Protein AF-A7S3K7-F1 (afdb_monomer_lite)

Structure (mmCIF, N/CA/C/O backbone):
data_AF-A7S3K7-F1
#
_entry.id   AF-A7S3K7-F1
#
loop_
_atom_site.group_PDB
_atom_site.id
_atom_site.type_symbol
_atom_site.label_atom_id
_atom_site.label_alt_id
_atom_site.label_comp_id
_atom_site.label_asym_id
_atom_site.label_entity_id
_atom_site.label_seq_id
_atom_site.pdbx_PDB_ins_code
_atom_site.Cartn_x
_atom_site.Cartn_y
_atom_site.Cartn_z
_atom_site.occupancy
_atom_site.B_iso_or_equiv
_atom_site.auth_seq_id
_atom_site.auth_comp_id
_atom_site.auth_asym_id
_atom_site.auth_atom_id
_atom_site.pdbx_PDB_model_num
ATOM 1 N N . PRO A 1 1 ? 24.318 9.681 7.346 1.00 41.12 1 PRO A N 1
ATOM 2 C CA . PRO A 1 1 ? 23.116 9.469 8.193 1.00 41.12 1 PRO A CA 1
ATOM 3 C C . PRO A 1 1 ? 22.675 10.791 8.846 1.00 41.12 1 PRO A C 1
ATOM 5 O O . PRO A 1 1 ? 23.277 11.245 9.809 1.00 41.12 1 PRO A O 1
ATOM 8 N N . LYS A 1 2 ? 21.679 11.461 8.255 1.00 38.16 2 LYS A N 1
ATOM 9 C CA . LYS A 1 2 ? 21.125 12.718 8.779 1.00 38.16 2 LYS A CA 1
ATOM 10 C C . LYS A 1 2 ? 20.265 12.400 10.011 1.00 38.16 2 LYS A C 1
ATOM 12 O O . LYS A 1 2 ? 19.121 11.985 9.840 1.00 38.16 2 LYS A O 1
ATOM 17 N N . CYS A 1 3 ? 20.795 12.552 11.226 1.00 50.06 3 CYS A N 1
ATOM 18 C CA . CYS A 1 3 ? 19.969 12.531 12.438 1.00 50.06 3 CYS A CA 1
ATOM 19 C C . CYS A 1 3 ? 19.011 13.732 12.390 1.00 50.06 3 CYS A C 1
ATOM 21 O O . CYS A 1 3 ? 19.450 14.874 12.372 1.00 50.06 3 CYS A O 1
ATOM 23 N N . ARG A 1 4 ? 17.701 13.474 12.297 1.00 55.72 4 ARG A N 1
ATOM 24 C CA . ARG A 1 4 ? 16.631 14.495 12.250 1.00 55.72 4 ARG A CA 1
ATOM 25 C C . ARG A 1 4 ? 15.960 14.670 13.616 1.00 55.72 4 ARG A C 1
ATOM 27 O O . ARG A 1 4 ? 14.748 14.852 13.681 1.00 55.72 4 ARG A O 1
ATOM 34 N N . TYR A 1 5 ? 16.728 14.531 14.689 1.00 65.19 5 TYR A N 1
ATOM 35 C CA . TYR A 1 5 ? 16.227 14.655 16.051 1.00 65.19 5 TYR A CA 1
ATOM 36 C C . TYR A 1 5 ? 17.143 15.609 16.812 1.00 65.19 5 TYR A C 1
ATOM 38 O O . TYR A 1 5 ? 18.293 15.277 17.090 1.00 65.19 5 TYR A O 1
ATOM 46 N N . GLU A 1 6 ? 16.652 16.819 17.059 1.00 57.91 6 GLU A N 1
ATOM 47 C CA . GLU A 1 6 ? 17.324 17.809 17.896 1.00 57.91 6 GLU A CA 1
ATOM 48 C C . GLU A 1 6 ? 16.983 17.478 19.351 1.00 57.91 6 GLU A C 1
ATOM 50 O O . GLU A 1 6 ? 15.841 17.640 19.785 1.00 57.91 6 GLU A O 1
ATOM 55 N N . PHE A 1 7 ? 17.951 16.933 20.086 1.00 63.94 7 PHE A N 1
ATOM 56 C CA . PHE A 1 7 ? 17.805 16.696 21.520 1.00 63.94 7 PHE A CA 1
ATOM 57 C C . PHE A 1 7 ? 17.858 18.040 22.253 1.00 63.94 7 PHE A C 1
ATOM 59 O O . PHE A 1 7 ? 18.705 18.880 21.944 1.00 63.94 7 PHE A O 1
ATOM 66 N N . LYS A 1 8 ? 16.960 18.266 23.218 1.00 72.25 8 LYS A N 1
ATOM 67 C CA . LYS A 1 8 ? 17.042 19.456 24.074 1.00 72.25 8 LYS A CA 1
ATOM 68 C C . LYS A 1 8 ? 18.232 19.298 25.021 1.00 72.25 8 LYS A C 1
ATOM 70 O O . LYS A 1 8 ? 18.606 18.182 25.364 1.00 72.25 8 LYS A O 1
ATOM 75 N N . GLN A 1 9 ? 18.794 20.401 25.510 1.00 63.59 9 GLN A N 1
ATOM 76 C CA . GLN A 1 9 ? 19.916 20.375 26.463 1.00 63.59 9 GLN A CA 1
ATOM 77 C C . GLN A 1 9 ? 19.560 19.738 27.824 1.00 63.59 9 GLN A C 1
ATOM 79 O O . GLN A 1 9 ? 20.431 19.421 28.617 1.00 63.59 9 GLN A O 1
ATOM 84 N N . SER A 1 10 ? 18.277 19.503 28.094 1.00 63.81 10 SER A N 1
ATOM 85 C CA . SER A 1 10 ? 17.799 18.696 29.222 1.00 63.81 10 SER A CA 1
ATOM 86 C C . SER A 1 10 ? 17.783 17.183 28.943 1.00 63.81 10 SER A C 1
ATOM 88 O O . SER A 1 10 ? 17.708 16.400 29.881 1.00 63.81 10 SER A O 1
ATOM 90 N N . ASP A 1 11 ? 17.836 16.771 27.671 1.00 62.12 11 ASP A N 1
ATOM 91 C CA . ASP A 1 11 ? 17.872 15.368 27.232 1.00 62.12 11 ASP A CA 1
ATOM 92 C C . ASP A 1 11 ? 19.308 14.869 26.993 1.00 62.12 11 ASP A C 1
ATOM 94 O O . ASP A 1 11 ? 19.507 13.681 26.731 1.00 62.12 11 ASP A O 1
ATOM 98 N N . CYS A 1 12 ? 20.319 15.750 27.053 1.00 61.31 12 CYS A N 1
ATOM 99 C CA . CYS A 1 12 ? 21.708 15.310 27.009 1.00 61.31 12 CYS A CA 1
ATOM 100 C C . CYS A 1 12 ? 22.080 14.705 28.372 1.00 61.31 12 CYS A C 1
ATOM 102 O O . CYS A 1 12 ? 22.024 15.402 29.390 1.00 61.31 12 CYS A O 1
ATOM 104 N N . PRO A 1 13 ? 22.435 13.412 28.429 1.00 63.66 13 PRO A N 1
ATOM 105 C CA . PRO A 1 13 ? 22.803 12.795 29.690 1.00 63.66 13 PRO A CA 1
ATOM 106 C C . PRO A 1 13 ? 24.066 13.478 30.231 1.00 63.66 13 PRO A C 1
ATOM 108 O O . PRO A 1 13 ? 25.066 13.601 29.528 1.00 63.66 13 PRO A O 1
ATOM 111 N N . THR A 1 14 ? 24.023 13.923 31.488 1.00 69.75 14 THR A N 1
ATOM 112 C CA . THR A 1 14 ? 25.160 14.540 32.198 1.00 69.75 14 THR A CA 1
ATOM 113 C C . THR A 1 14 ? 26.334 13.580 32.390 1.00 69.75 14 THR A C 1
ATOM 115 O O . THR A 1 14 ? 27.451 14.017 32.650 1.00 69.75 14 THR A O 1
ATOM 118 N N . ARG A 1 15 ? 26.084 12.274 32.250 1.00 75.56 15 ARG A N 1
ATOM 119 C CA . ARG A 1 15 ? 27.075 11.201 32.303 1.00 75.56 15 ARG A CA 1
ATOM 120 C C . ARG A 1 15 ? 26.971 10.336 31.058 1.00 75.56 15 ARG A C 1
ATOM 122 O O . ARG A 1 15 ? 25.896 9.847 30.717 1.00 75.56 15 ARG A O 1
ATOM 129 N N . TYR A 1 16 ? 28.099 10.156 30.386 1.00 79.31 16 TYR A N 1
ATOM 130 C CA . TYR A 1 16 ? 28.193 9.397 29.152 1.00 79.31 16 TYR A CA 1
ATOM 131 C C . TYR A 1 16 ? 28.707 7.988 29.445 1.00 79.31 16 TYR A C 1
ATOM 133 O O . TYR A 1 16 ? 29.850 7.822 29.857 1.00 79.31 16 TYR A O 1
ATOM 141 N N . HIS A 1 17 ? 27.866 6.967 29.282 1.00 84.19 17 HIS A N 1
ATOM 142 C CA . HIS A 1 17 ? 28.211 5.574 29.592 1.00 84.19 17 HIS A CA 1
ATOM 143 C C . HIS A 1 17 ? 28.291 4.727 28.321 1.00 84.19 17 HIS A C 1
ATOM 145 O O . HIS A 1 17 ? 27.634 5.020 27.321 1.00 84.19 17 HIS A O 1
ATOM 151 N N . CYS A 1 18 ? 29.074 3.649 28.363 1.00 84.00 18 CYS A N 1
ATOM 152 C CA . CYS A 1 18 ? 29.125 2.660 27.290 1.00 84.00 18 CYS A CA 1
ATOM 153 C C . CYS A 1 18 ? 27.754 1.987 27.074 1.00 84.00 18 CYS A C 1
ATOM 155 O O . CYS A 1 18 ? 26.885 2.023 27.948 1.00 84.00 18 CYS A O 1
ATOM 157 N N . PHE A 1 19 ? 27.545 1.300 25.943 1.00 82.62 19 PHE A N 1
ATOM 158 C CA . PHE A 1 19 ? 26.227 0.716 25.635 1.00 82.62 19 PHE A CA 1
ATOM 159 C C . PHE A 1 19 ? 25.676 -0.231 26.710 1.00 82.62 19 PHE A C 1
ATOM 161 O O . PHE A 1 19 ? 24.456 -0.335 26.834 1.00 82.62 19 PHE A O 1
ATOM 168 N N . CYS A 1 20 ? 26.530 -0.931 27.467 1.00 78.88 20 CYS A N 1
ATOM 169 C CA . CYS A 1 20 ? 26.116 -1.811 28.563 1.00 78.88 20 CYS A CA 1
ATOM 170 C C . CYS A 1 20 ? 26.028 -1.126 29.936 1.00 78.88 20 CYS A C 1
ATOM 172 O O . CYS A 1 20 ? 25.628 -1.788 30.888 1.00 78.88 20 CYS A O 1
ATOM 174 N N . GLY A 1 21 ? 26.368 0.163 30.042 1.00 81.81 21 GLY A N 1
ATOM 175 C CA . GLY A 1 21 ? 26.300 0.946 31.281 1.00 81.81 21 GLY A CA 1
ATOM 176 C C . GLY A 1 21 ? 27.375 0.611 32.321 1.00 81.81 21 GLY A C 1
ATOM 177 O O . GLY A 1 21 ? 27.260 1.048 33.458 1.00 81.81 21 GLY A O 1
ATOM 178 N N . LYS A 1 22 ? 28.390 -0.191 31.961 1.00 82.38 22 LYS A N 1
ATOM 179 C CA . LYS A 1 22 ? 29.446 -0.641 32.888 1.00 82.38 22 LYS A CA 1
ATOM 180 C C . LYS A 1 22 ? 30.578 0.374 33.061 1.00 82.38 22 LYS A C 1
ATOM 182 O O . LYS A 1 22 ? 31.208 0.387 34.108 1.00 82.38 22 LYS A O 1
ATOM 187 N N . GLU A 1 23 ? 30.846 1.184 32.042 1.00 83.50 23 GLU A N 1
ATOM 188 C CA . GLU A 1 23 ? 31.977 2.113 32.017 1.00 83.50 23 GLU A CA 1
ATOM 189 C C . GLU A 1 23 ? 31.507 3.513 31.625 1.00 83.50 23 GLU A C 1
ATOM 191 O O . GLU A 1 23 ? 30.772 3.680 30.646 1.00 83.50 23 GLU A O 1
ATOM 196 N N . GLU A 1 24 ? 31.920 4.509 32.405 1.00 83.00 24 GLU A N 1
ATOM 197 C CA . GLU A 1 24 ? 31.697 5.928 32.137 1.00 83.00 24 GLU A CA 1
ATOM 198 C C . GLU A 1 24 ? 32.849 6.457 31.274 1.00 83.00 24 GLU A C 1
ATOM 200 O O . GLU A 1 24 ? 34.009 6.240 31.600 1.00 83.00 24 GLU A O 1
ATOM 205 N N . ASN A 1 25 ? 32.530 7.135 30.168 1.00 79.50 25 ASN A N 1
ATOM 206 C CA . ASN A 1 25 ? 33.479 7.628 29.165 1.00 79.50 25 ASN A CA 1
ATOM 207 C C . ASN A 1 25 ? 34.450 6.546 28.641 1.00 79.50 25 ASN A C 1
ATOM 209 O O . ASN A 1 25 ? 35.655 6.658 28.862 1.00 79.50 25 ASN A O 1
ATOM 213 N N . PRO A 1 26 ? 33.951 5.513 27.923 1.00 79.88 26 PRO A N 1
ATOM 214 C CA . PRO A 1 26 ? 34.806 4.455 27.386 1.00 79.88 26 PRO A CA 1
ATOM 215 C C . PRO A 1 26 ? 35.897 5.026 26.471 1.00 79.88 26 PRO A C 1
ATOM 217 O O . PRO A 1 26 ? 35.617 5.871 25.612 1.00 79.88 26 PRO A O 1
ATOM 220 N N . ALA A 1 27 ? 37.129 4.543 26.647 1.00 77.69 27 ALA A N 1
ATOM 221 C CA . ALA A 1 27 ? 38.272 4.951 25.839 1.00 77.69 27 ALA A CA 1
ATOM 222 C C . ALA A 1 27 ? 38.079 4.564 24.363 1.00 77.69 27 ALA A C 1
ATOM 224 O O . ALA A 1 27 ? 37.463 3.548 24.035 1.00 77.69 27 ALA A O 1
ATOM 225 N N . PHE A 1 28 ? 38.605 5.388 23.458 1.00 75.94 28 PHE A N 1
ATOM 226 C CA . PHE A 1 28 ? 38.578 5.086 22.031 1.00 75.94 28 PHE A CA 1
ATOM 227 C C . PHE A 1 28 ? 39.638 4.031 21.699 1.00 75.94 28 PHE A C 1
ATOM 229 O O . PHE A 1 28 ? 40.827 4.292 21.866 1.00 75.94 28 PHE A O 1
ATOM 236 N N . ASP A 1 29 ? 39.207 2.881 21.180 1.00 76.94 29 ASP A N 1
ATOM 237 C CA . ASP A 1 29 ? 40.092 1.853 20.631 1.00 76.94 29 ASP A CA 1
ATOM 238 C C . ASP A 1 29 ? 39.660 1.509 19.185 1.00 76.94 29 ASP A C 1
ATOM 240 O O . ASP A 1 29 ? 38.464 1.316 18.942 1.00 76.94 29 ASP A O 1
ATOM 244 N N . PRO A 1 30 ? 40.584 1.452 18.203 1.00 82.38 30 PRO A N 1
ATOM 245 C CA . PRO A 1 30 ? 40.256 1.166 16.802 1.00 82.38 30 PRO A CA 1
ATOM 246 C C . PRO A 1 30 ? 39.633 -0.213 16.547 1.00 82.38 30 PRO A C 1
ATOM 248 O O . PRO A 1 30 ? 38.994 -0.404 15.511 1.00 82.38 30 PRO A O 1
ATOM 251 N N . TRP A 1 31 ? 39.836 -1.177 17.449 1.00 78.88 31 TRP A N 1
ATOM 252 C CA . TRP A 1 31 ? 39.419 -2.571 17.265 1.00 78.88 31 TRP A CA 1
ATOM 253 C C . TRP A 1 31 ? 38.111 -2.919 17.979 1.00 78.88 31 TRP A C 1
ATOM 255 O O . TRP A 1 31 ? 37.575 -4.012 17.781 1.00 78.88 31 TRP A O 1
ATOM 265 N N . ILE A 1 32 ? 37.570 -2.000 18.783 1.00 80.56 32 ILE A N 1
ATOM 266 C CA . ILE A 1 32 ? 36.286 -2.169 19.470 1.00 80.56 32 ILE A CA 1
ATOM 267 C C . ILE A 1 32 ? 35.202 -1.317 18.812 1.00 80.56 32 ILE A C 1
ATOM 269 O O . ILE A 1 32 ? 35.467 -0.349 18.099 1.00 80.56 32 ILE A O 1
ATOM 273 N N . VAL A 1 33 ? 33.937 -1.662 19.058 1.00 79.00 33 VAL A N 1
ATOM 274 C CA . VAL A 1 33 ? 32.830 -0.844 18.555 1.00 79.00 33 VAL A CA 1
ATOM 275 C C . VAL A 1 33 ? 32.913 0.541 19.212 1.00 79.00 33 VAL A C 1
ATOM 277 O O . VAL A 1 33 ? 33.014 0.605 20.441 1.00 79.00 33 VAL A O 1
ATOM 280 N N . PRO A 1 34 ? 32.838 1.648 18.450 1.00 79.44 34 PRO A N 1
ATOM 281 C CA . PRO A 1 34 ? 32.858 2.985 19.028 1.00 79.44 34 PRO A CA 1
ATOM 282 C C . PRO A 1 34 ? 31.817 3.106 20.137 1.00 79.44 34 PRO A C 1
ATOM 284 O O . PRO A 1 34 ? 30.684 2.661 19.952 1.00 79.44 34 PRO A O 1
ATOM 287 N N . HIS A 1 35 ? 32.201 3.697 21.272 1.00 79.75 35 HIS A N 1
ATOM 288 C CA . HIS A 1 35 ? 31.342 3.862 22.454 1.00 79.75 35 HIS A CA 1
ATOM 289 C C . HIS A 1 35 ? 31.004 2.571 23.228 1.00 79.75 35 HIS A C 1
ATOM 291 O O . HIS A 1 35 ? 30.119 2.559 24.090 1.00 79.75 35 HIS A O 1
ATOM 297 N N . SER A 1 36 ? 31.714 1.481 22.947 1.00 82.31 36 SER A N 1
ATOM 298 C CA . SER A 1 36 ? 31.688 0.254 23.741 1.00 82.31 36 SER A CA 1
ATOM 299 C C . SER A 1 36 ? 32.891 0.192 24.687 1.00 82.31 36 SER A C 1
ATOM 301 O O . SER A 1 36 ? 33.913 0.806 24.421 1.00 82.31 36 SER A O 1
ATOM 303 N N . CYS A 1 37 ? 32.775 -0.550 25.789 1.00 82.31 37 CYS A N 1
ATOM 304 C CA . CYS A 1 37 ? 33.853 -0.721 26.775 1.00 82.31 37 CYS A CA 1
ATOM 305 C C . CYS A 1 37 ? 34.724 -1.966 26.519 1.00 82.31 37 CYS A C 1
ATOM 307 O O . CYS A 1 37 ? 35.447 -2.404 27.405 1.00 82.31 37 CYS A O 1
ATOM 309 N N . GLY A 1 38 ? 34.563 -2.646 25.375 1.00 81.00 38 GLY A N 1
ATOM 310 C CA . GLY A 1 38 ? 35.299 -3.879 25.042 1.00 81.00 38 GLY A CA 1
ATOM 311 C C . GLY A 1 38 ? 35.023 -5.106 25.932 1.00 81.00 38 GLY A C 1
ATOM 312 O O . GLY A 1 38 ? 35.424 -6.207 25.580 1.00 81.00 38 GLY A O 1
ATOM 313 N N . GLN A 1 39 ? 34.310 -4.955 27.052 1.00 84.25 39 GLN A N 1
ATOM 314 C CA . GLN A 1 39 ? 33.939 -6.039 27.967 1.00 84.25 39 GLN A CA 1
ATOM 315 C C . GLN A 1 39 ? 32.682 -6.790 27.507 1.00 84.25 39 GLN A C 1
ATOM 317 O O . GLN A 1 39 ? 31.894 -6.293 26.695 1.00 84.25 39 GLN A O 1
ATOM 322 N N . THR A 1 40 ? 32.448 -7.979 28.070 1.00 85.75 40 THR A N 1
ATOM 323 C CA . THR A 1 40 ? 31.182 -8.705 27.894 1.00 85.75 40 THR A CA 1
ATOM 324 C C . THR A 1 40 ? 30.004 -7.872 28.404 1.00 85.75 40 THR A C 1
ATOM 326 O O . THR A 1 40 ? 30.087 -7.154 29.402 1.00 85.75 40 THR A O 1
ATOM 329 N N . CYS A 1 41 ? 28.881 -7.937 27.700 1.00 83.81 41 CYS A N 1
ATOM 330 C CA . CYS A 1 41 ? 27.713 -7.103 27.935 1.00 83.81 41 CYS A CA 1
ATOM 331 C C . CYS A 1 41 ? 27.053 -7.402 29.295 1.00 83.81 41 CYS A C 1
ATOM 333 O O . CYS A 1 41 ? 26.665 -6.467 29.991 1.00 83.81 41 CYS A O 1
ATOM 335 N N . SER A 1 42 ? 26.924 -8.681 29.678 1.00 82.50 42 SER A N 1
ATOM 336 C CA . SER A 1 42 ? 26.273 -9.197 30.907 1.00 82.50 42 SER A CA 1
ATOM 337 C C . SER A 1 42 ? 24.876 -8.645 31.220 1.00 82.50 42 SER A C 1
ATOM 339 O O . SER A 1 42 ? 24.341 -8.870 32.302 1.00 82.50 42 SER A O 1
ATOM 341 N N . ARG A 1 43 ? 24.244 -7.919 30.291 1.00 81.62 43 ARG A N 1
ATOM 342 C CA . ARG A 1 43 ? 22.870 -7.446 30.472 1.00 81.62 43 ARG A CA 1
ATOM 343 C C . ARG A 1 43 ? 21.913 -8.644 30.480 1.00 81.62 43 ARG A C 1
ATOM 345 O O . ARG A 1 43 ? 22.109 -9.561 29.671 1.00 81.62 43 ARG A O 1
ATOM 352 N N . PRO A 1 44 ? 20.879 -8.642 31.342 1.00 80.38 44 PRO A N 1
ATOM 353 C CA . PRO A 1 44 ? 19.866 -9.689 31.341 1.00 80.38 44 PRO A CA 1
ATOM 354 C C . PRO A 1 44 ? 19.142 -9.693 29.993 1.00 80.38 44 PRO A C 1
ATOM 356 O O . PRO A 1 44 ? 18.689 -8.652 29.503 1.00 80.38 44 PRO A O 1
ATOM 359 N N . LEU A 1 45 ? 19.069 -10.866 29.363 1.00 81.94 45 LEU A N 1
ATOM 360 C CA . LEU A 1 45 ? 18.397 -11.022 28.078 1.00 81.94 45 LEU A CA 1
ATOM 361 C C . LEU A 1 45 ? 16.883 -10.857 28.258 1.00 81.94 45 LEU A C 1
ATOM 363 O O . LEU A 1 45 ? 16.308 -11.349 29.224 1.00 81.94 45 LEU A O 1
ATOM 367 N N . LYS A 1 46 ? 16.236 -10.177 27.306 1.00 71.56 46 LYS A N 1
ATOM 368 C CA . LYS A 1 46 ? 14.773 -10.045 27.240 1.00 71.56 46 LYS A CA 1
ATOM 369 C C . LYS A 1 46 ? 14.240 -11.008 26.171 1.00 71.56 46 LYS A C 1
ATOM 371 O O . LYS A 1 46 ? 14.752 -10.952 25.051 1.00 71.56 46 LYS A O 1
ATOM 376 N N . PRO A 1 47 ? 13.230 -11.858 26.446 1.00 69.88 47 PRO A N 1
ATOM 377 C CA . PRO A 1 47 ? 12.451 -12.025 27.686 1.00 69.88 47 PRO A CA 1
ATOM 378 C C . PRO A 1 47 ? 13.269 -12.584 28.861 1.00 69.88 47 PRO A C 1
ATOM 380 O O . PRO A 1 47 ? 14.222 -13.328 28.633 1.00 69.88 47 PRO A O 1
ATOM 383 N N . ASP A 1 48 ? 12.877 -12.219 30.091 1.00 73.19 48 ASP A N 1
ATOM 384 C CA . ASP A 1 48 ? 13.558 -12.613 31.331 1.00 73.19 48 ASP A CA 1
ATOM 385 C C . ASP A 1 48 ? 13.676 -14.138 31.413 1.00 73.19 48 ASP A C 1
ATOM 387 O O . ASP A 1 48 ? 12.699 -14.869 31.579 1.00 73.19 48 ASP A O 1
ATOM 391 N N . CYS A 1 49 ? 14.887 -14.623 31.168 1.00 73.38 49 CYS A N 1
ATOM 392 C CA . CYS A 1 49 ? 15.180 -16.045 31.065 1.00 73.38 49 CYS A CA 1
ATOM 393 C C . CYS A 1 49 ? 16.262 -16.499 32.047 1.00 73.38 49 CYS A C 1
ATOM 395 O O . CYS A 1 49 ? 16.740 -17.626 31.931 1.00 73.38 49 CYS A O 1
ATOM 397 N N . GLY A 1 50 ? 16.665 -15.621 32.975 1.00 75.69 50 GLY A N 1
ATOM 398 C CA . GLY A 1 50 ? 17.757 -15.863 33.920 1.00 75.69 50 GLY A CA 1
ATOM 399 C C . GLY A 1 50 ? 19.142 -15.979 33.271 1.00 75.69 50 GLY A C 1
ATOM 400 O O . GLY A 1 50 ? 20.074 -16.451 33.912 1.00 75.69 50 GLY A O 1
ATOM 401 N N . HIS A 1 51 ? 19.290 -15.590 31.998 1.00 79.38 51 HIS A N 1
ATOM 402 C CA . HIS A 1 51 ? 20.558 -15.644 31.270 1.00 79.38 51 HIS A CA 1
ATOM 403 C C . HIS A 1 51 ? 21.063 -14.252 30.896 1.00 79.38 51 HIS A C 1
ATOM 405 O O . HIS A 1 51 ? 20.294 -13.372 30.502 1.00 79.38 51 HIS A O 1
ATOM 411 N N . GLU A 1 52 ? 22.380 -14.096 30.956 1.00 84.94 52 GLU A N 1
ATOM 412 C CA . GLU A 1 52 ? 23.086 -12.870 30.603 1.00 84.94 52 GLU A CA 1
ATOM 413 C C . GLU A 1 52 ? 23.638 -12.896 29.169 1.00 84.94 52 GLU A C 1
ATOM 415 O O . GLU A 1 52 ? 23.879 -13.954 28.576 1.00 84.94 52 GLU A O 1
ATOM 420 N N . CYS A 1 53 ? 23.822 -11.709 28.592 1.00 83.06 53 CYS A N 1
ATOM 421 C CA . CYS A 1 53 ? 24.411 -11.547 27.269 1.00 83.06 53 CYS A CA 1
ATOM 422 C C . CYS A 1 53 ? 25.930 -11.801 27.296 1.00 83.06 53 CYS A C 1
ATOM 424 O O . CYS A 1 53 ? 26.678 -11.038 27.907 1.00 83.06 53 CYS A O 1
ATOM 426 N N . LEU A 1 54 ? 26.377 -12.830 26.569 1.00 85.12 54 LEU A N 1
ATOM 427 C CA . LEU A 1 54 ? 27.794 -13.207 26.432 1.00 85.12 54 LEU A CA 1
ATOM 428 C C . LEU A 1 54 ? 28.538 -12.440 25.325 1.00 85.12 54 LEU A C 1
ATOM 430 O O . LEU A 1 54 ? 29.738 -12.628 25.150 1.00 85.12 54 LEU A O 1
ATOM 434 N N . LEU A 1 55 ? 27.842 -11.601 24.551 1.00 84.56 55 LEU A N 1
ATOM 435 C CA . LEU A 1 55 ? 28.482 -10.782 23.520 1.00 84.56 55 LEU A CA 1
ATOM 436 C C . LEU A 1 55 ? 29.296 -9.653 24.150 1.00 84.56 55 LEU A C 1
ATOM 438 O O . LEU A 1 55 ? 28.958 -9.173 25.232 1.00 84.56 55 LEU A O 1
ATOM 442 N N . LEU A 1 56 ? 30.316 -9.180 23.433 1.00 86.56 56 LEU A N 1
ATOM 443 C CA . LEU A 1 56 ? 30.980 -7.917 23.753 1.00 86.56 56 LEU A CA 1
ATOM 444 C C . LEU A 1 56 ? 29.970 -6.761 23.728 1.00 86.56 56 LEU A C 1
ATOM 446 O O . LEU A 1 56 ? 28.902 -6.858 23.114 1.00 86.56 56 LEU A O 1
ATOM 450 N N . CYS A 1 57 ? 30.286 -5.680 24.436 1.00 84.94 57 CYS A N 1
ATOM 451 C CA . CYS A 1 57 ? 29.456 -4.486 24.516 1.00 84.94 57 CYS A CA 1
ATOM 452 C C . CYS A 1 57 ? 29.068 -4.011 23.103 1.00 84.94 57 CYS A C 1
ATOM 454 O O . CYS A 1 57 ? 29.906 -3.592 22.309 1.00 84.94 57 CYS A O 1
ATOM 456 N N . HIS A 1 58 ? 27.781 -4.140 22.775 1.00 82.56 58 HIS A N 1
ATOM 457 C CA . HIS A 1 58 ? 27.260 -3.945 21.427 1.00 82.56 58 HIS A CA 1
ATOM 458 C C . HIS A 1 58 ? 26.168 -2.864 21.414 1.00 82.56 58 HIS A C 1
ATOM 460 O O . HIS A 1 58 ? 25.449 -2.689 22.410 1.00 82.56 58 HIS A O 1
ATOM 466 N N . PRO A 1 59 ? 26.002 -2.159 20.284 1.00 83.19 59 PRO A N 1
ATOM 467 C CA . PRO A 1 59 ? 24.904 -1.229 20.092 1.00 83.19 59 PRO A CA 1
ATOM 468 C C . PRO A 1 59 ? 23.582 -1.992 19.931 1.00 83.19 59 PRO A C 1
ATOM 470 O O . PRO A 1 59 ? 23.538 -3.100 19.392 1.00 83.19 59 PRO A O 1
ATOM 473 N N . GLY A 1 60 ? 22.487 -1.385 20.385 1.00 81.50 60 GLY A N 1
ATOM 474 C CA . GLY A 1 60 ? 21.138 -1.937 20.232 1.00 81.50 60 GLY A CA 1
ATOM 475 C C . GLY A 1 60 ? 20.738 -3.008 21.264 1.00 81.50 60 GLY A C 1
ATOM 476 O O . GLY A 1 60 ? 21.475 -3.280 22.215 1.00 81.50 60 GLY A O 1
ATOM 477 N N . PRO A 1 61 ? 19.528 -3.584 21.124 1.00 82.25 61 PRO A N 1
ATOM 478 C CA . PRO A 1 61 ? 18.997 -4.584 22.051 1.00 82.25 61 PRO A CA 1
ATOM 479 C C . PRO A 1 61 ? 19.756 -5.913 21.955 1.00 82.25 61 PRO A C 1
ATOM 481 O O . PRO A 1 61 ? 20.231 -6.293 20.886 1.00 82.25 61 PRO A O 1
ATOM 484 N N . CYS A 1 62 ? 19.870 -6.633 23.074 1.00 81.00 62 CYS A N 1
ATOM 485 C CA . CYS A 1 62 ? 20.539 -7.934 23.102 1.00 81.00 62 CYS A CA 1
ATOM 486 C C . CYS A 1 62 ? 19.763 -8.992 22.290 1.00 81.00 62 CYS A C 1
ATOM 488 O O . CYS A 1 62 ? 18.528 -8.995 22.329 1.00 81.00 62 CYS A O 1
ATOM 490 N N . PRO A 1 63 ? 20.456 -9.898 21.574 1.00 81.38 63 PRO A N 1
ATOM 491 C CA . PRO A 1 63 ? 19.813 -10.967 20.812 1.00 81.38 63 PRO A CA 1
ATOM 492 C C . PRO A 1 63 ? 19.113 -11.988 21.728 1.00 81.38 63 PRO A C 1
ATOM 494 O O . PRO A 1 63 ? 19.447 -12.090 22.910 1.00 81.38 63 PRO A O 1
ATOM 497 N N . PRO A 1 64 ? 18.163 -12.786 21.203 1.00 78.69 64 PRO A N 1
ATOM 498 C CA . PRO A 1 64 ? 17.485 -13.813 21.988 1.00 78.69 64 PRO A CA 1
ATOM 499 C C . PRO A 1 64 ? 18.465 -14.878 22.503 1.00 78.69 64 PRO A C 1
ATOM 501 O O . PRO A 1 64 ? 19.469 -15.190 21.863 1.00 78.69 64 PRO A O 1
ATOM 504 N N . CYS A 1 65 ? 18.147 -15.468 23.659 1.00 80.94 65 CYS A N 1
ATOM 505 C CA . CYS A 1 65 ? 19.033 -16.413 24.337 1.00 80.94 65 CYS A CA 1
ATOM 506 C C . CYS A 1 65 ? 19.353 -17.654 23.470 1.00 80.94 65 CYS A C 1
ATOM 508 O O . CYS A 1 65 ? 18.420 -18.353 23.050 1.00 80.94 65 CYS A O 1
ATOM 510 N N . PRO A 1 66 ? 20.647 -17.972 23.242 1.00 76.44 66 PRO A N 1
ATOM 511 C CA . PRO A 1 66 ? 21.063 -19.117 22.429 1.00 76.44 66 PRO A CA 1
ATOM 512 C C . PRO A 1 66 ? 20.964 -20.460 23.168 1.00 76.44 66 PRO A C 1
ATOM 514 O O . PRO A 1 66 ? 20.998 -21.509 22.526 1.00 76.44 66 PRO A O 1
ATOM 517 N N . LYS A 1 67 ? 20.828 -20.453 24.502 1.00 80.00 67 LYS A N 1
ATOM 518 C CA . LYS A 1 67 ? 20.732 -21.680 25.304 1.00 80.00 67 LYS A CA 1
ATOM 519 C C . LYS A 1 67 ? 19.443 -22.437 25.001 1.00 80.00 67 LYS A C 1
ATOM 521 O O . LYS A 1 67 ? 18.398 -21.838 24.740 1.00 80.00 67 LYS A O 1
ATOM 526 N N . THR A 1 68 ? 19.509 -23.760 25.065 1.00 85.94 68 THR A N 1
ATOM 527 C CA . THR A 1 68 ? 18.356 -24.642 24.887 1.00 85.94 68 THR A CA 1
ATOM 528 C C . THR A 1 68 ? 17.769 -25.058 26.235 1.00 85.94 68 THR A C 1
ATOM 530 O O . THR A 1 68 ? 18.480 -25.253 27.215 1.00 85.94 68 THR A O 1
ATOM 533 N N . VAL A 1 69 ? 16.445 -25.166 26.292 1.00 83.19 69 VAL A N 1
ATOM 534 C CA . VAL A 1 69 ? 15.652 -25.556 27.461 1.00 83.19 69 VAL A CA 1
ATOM 535 C C . VAL A 1 69 ? 14.654 -26.640 27.053 1.00 83.19 69 VAL A C 1
ATOM 537 O O . VAL A 1 69 ? 14.189 -26.675 25.912 1.00 83.19 69 VAL A O 1
ATOM 540 N N . ARG A 1 70 ? 14.314 -27.545 27.977 1.00 83.44 70 ARG A N 1
ATOM 541 C CA . ARG A 1 70 ? 13.273 -28.565 27.765 1.00 83.44 70 ARG A CA 1
ATOM 542 C C . ARG A 1 70 ? 11.929 -28.013 28.219 1.00 83.44 70 ARG A C 1
ATOM 544 O O . ARG A 1 70 ? 11.719 -27.826 29.414 1.00 83.44 70 ARG A O 1
ATOM 551 N N . THR A 1 71 ? 11.021 -27.752 27.282 1.00 81.12 71 THR A N 1
ATOM 552 C CA . THR A 1 71 ? 9.714 -27.152 27.585 1.00 81.12 71 THR A CA 1
ATOM 553 C C . THR A 1 71 ? 8.576 -27.992 27.029 1.00 81.12 71 THR A C 1
ATOM 555 O O . THR A 1 71 ? 8.661 -28.586 25.950 1.00 81.12 71 THR A O 1
ATOM 558 N N . ARG A 1 72 ? 7.486 -28.067 27.793 1.00 82.56 72 ARG A N 1
ATOM 559 C CA . ARG A 1 72 ? 6.246 -28.717 27.362 1.00 82.56 72 ARG A CA 1
ATOM 560 C C . ARG A 1 72 ? 5.436 -27.745 26.508 1.00 82.56 72 ARG A C 1
ATOM 562 O O . ARG A 1 72 ? 5.486 -26.540 26.729 1.00 82.56 72 ARG A O 1
ATOM 569 N N . CYS A 1 73 ? 4.688 -28.285 25.554 1.00 82.19 73 CYS A N 1
ATOM 570 C CA . CYS A 1 73 ? 3.722 -27.519 24.774 1.00 82.19 73 CYS A CA 1
ATOM 571 C C . CYS A 1 73 ? 2.622 -26.944 25.684 1.00 82.19 73 CYS A C 1
ATOM 573 O O . CYS A 1 73 ? 2.288 -27.559 26.698 1.00 82.19 73 CYS A O 1
ATOM 575 N N . HIS A 1 74 ? 1.966 -25.855 25.276 1.00 76.12 74 HIS A N 1
ATOM 576 C CA . HIS A 1 74 ? 0.782 -25.316 25.971 1.00 76.12 74 HIS A CA 1
ATOM 577 C C . HIS A 1 74 ? -0.348 -26.321 26.236 1.00 76.12 74 HIS A C 1
ATOM 579 O O . HIS A 1 74 ? -1.097 -26.173 27.205 1.00 76.12 74 HIS A O 1
ATOM 585 N N . CYS A 1 75 ? -0.500 -27.344 25.392 1.00 71.19 75 CYS A N 1
ATOM 586 C CA . CYS A 1 75 ? -1.493 -28.392 25.605 1.00 71.19 75 CYS A CA 1
ATOM 587 C C . CYS A 1 75 ? -1.142 -29.311 26.787 1.00 71.19 75 CYS A C 1
ATOM 589 O O . CYS A 1 75 ? -2.035 -29.948 27.334 1.00 71.19 75 CYS A O 1
ATOM 591 N N . GLY A 1 76 ? 0.135 -29.402 27.178 1.00 74.25 76 GLY A N 1
ATOM 592 C CA . GLY A 1 76 ? 0.638 -30.312 28.212 1.00 74.25 76 GLY A CA 1
ATOM 593 C C . GLY A 1 76 ? 0.632 -31.799 27.832 1.00 74.25 76 GLY A C 1
ATOM 594 O O . GLY A 1 76 ? 1.249 -32.591 28.538 1.00 74.25 76 GLY A O 1
ATOM 595 N N . THR A 1 77 ? -0.014 -32.178 26.723 1.00 71.81 77 THR A N 1
ATOM 596 C CA . THR A 1 77 ? -0.176 -33.577 26.289 1.00 71.81 77 THR A CA 1
ATOM 597 C C . THR A 1 77 ? 1.042 -34.133 25.556 1.00 71.81 77 THR A C 1
ATOM 599 O O . THR A 1 77 ? 1.249 -35.341 25.539 1.00 71.81 77 THR A O 1
ATOM 602 N N . GLN A 1 78 ? 1.863 -33.272 24.951 1.00 72.12 78 GLN A N 1
ATOM 603 C CA . GLN A 1 78 ? 3.103 -33.681 24.289 1.00 72.12 78 GLN A CA 1
ATOM 604 C C . GLN A 1 78 ? 4.265 -33.783 25.286 1.00 72.12 78 GLN A C 1
ATOM 606 O O . GLN A 1 78 ? 4.357 -33.005 26.244 1.00 72.12 78 GLN A O 1
ATOM 611 N N . ALA A 1 79 ? 5.186 -34.715 25.024 1.00 77.88 79 ALA A N 1
ATOM 612 C CA . ALA A 1 79 ? 6.428 -34.835 25.778 1.00 77.88 79 ALA A CA 1
ATOM 613 C C . ALA A 1 79 ? 7.259 -33.531 25.699 1.00 77.88 79 ALA A C 1
ATOM 615 O O . ALA A 1 79 ? 7.153 -32.791 24.713 1.00 77.88 79 ALA A O 1
ATOM 616 N N . PRO A 1 80 ? 8.077 -33.216 26.724 1.00 81.12 80 PRO A N 1
ATOM 617 C CA . PRO A 1 80 ? 8.944 -32.040 26.700 1.00 81.12 80 PRO A CA 1
ATOM 618 C C . PRO A 1 80 ? 9.857 -32.050 25.467 1.00 81.12 80 PRO A C 1
ATOM 620 O O . PRO A 1 80 ? 10.573 -33.023 25.241 1.00 81.12 80 PRO A O 1
ATOM 623 N N . SER A 1 81 ? 9.859 -30.965 24.690 1.00 80.19 81 SER A N 1
ATOM 624 C CA . SER A 1 81 ? 10.742 -30.813 23.527 1.00 80.19 81 SER A CA 1
ATOM 625 C C . SER A 1 81 ? 11.903 -29.874 23.850 1.00 80.19 81 SER A C 1
ATOM 627 O O . SER A 1 81 ? 11.771 -28.964 24.673 1.00 80.19 81 SER A O 1
ATOM 629 N N . VAL A 1 82 ? 13.061 -30.106 23.227 1.00 85.12 82 VAL A N 1
ATOM 630 C CA . VAL A 1 82 ? 14.226 -29.221 23.354 1.00 85.12 82 VAL A CA 1
ATOM 631 C C . VAL A 1 82 ? 14.004 -28.006 22.450 1.00 85.12 82 VAL A C 1
ATOM 633 O O . VAL A 1 82 ? 13.926 -28.133 21.228 1.00 85.12 82 VAL A O 1
ATOM 636 N N . ARG A 1 83 ? 13.884 -26.819 23.047 1.00 82.06 83 ARG A N 1
ATOM 637 C CA . ARG A 1 83 ? 13.669 -25.540 22.351 1.00 82.06 83 ARG A CA 1
ATOM 638 C C . ARG A 1 83 ? 14.712 -24.517 22.776 1.00 82.06 83 ARG A C 1
ATOM 640 O O . ARG A 1 83 ? 15.339 -24.660 23.818 1.00 82.06 83 ARG A O 1
ATOM 647 N N . ARG A 1 84 ? 14.914 -23.469 21.975 1.00 82.81 84 ARG A N 1
ATOM 648 C CA . ARG A 1 84 ? 15.740 -22.322 22.387 1.00 82.81 84 ARG A CA 1
ATOM 649 C C . ARG A 1 84 ? 15.019 -21.553 23.489 1.00 82.81 84 ARG A C 1
ATOM 651 O O . ARG A 1 84 ? 13.802 -21.425 23.447 1.00 82.81 84 ARG A O 1
ATOM 658 N N . CYS A 1 85 ? 15.759 -21.008 24.444 1.00 79.69 85 CYS A N 1
ATOM 659 C CA . CYS A 1 85 ? 15.193 -20.327 25.603 1.00 79.69 85 CYS A CA 1
ATOM 660 C C . CYS A 1 85 ? 14.377 -19.081 25.219 1.00 79.69 85 CYS A C 1
ATOM 662 O O . CYS A 1 85 ? 13.302 -18.859 25.769 1.00 79.69 85 CYS A O 1
ATOM 664 N N . GLY A 1 86 ? 14.797 -18.347 24.179 1.00 72.88 86 GLY A N 1
ATOM 665 C CA . GLY A 1 86 ? 13.995 -17.255 23.604 1.00 72.88 86 GLY A CA 1
ATOM 666 C C . GLY A 1 86 ? 12.646 -17.693 23.006 1.00 72.88 86 GLY A C 1
ATOM 667 O O . GLY A 1 86 ? 11.775 -16.857 22.807 1.00 72.88 86 GLY A O 1
ATOM 668 N N . ALA A 1 87 ? 12.458 -18.992 22.755 1.00 72.75 87 ALA A N 1
ATOM 669 C CA . ALA A 1 87 ? 11.225 -19.613 22.271 1.00 72.75 87 ALA A CA 1
ATOM 670 C C . ALA A 1 87 ? 10.776 -20.739 23.225 1.00 72.75 87 ALA A C 1
ATOM 672 O O . ALA A 1 87 ? 10.469 -21.857 22.806 1.00 72.75 87 ALA A O 1
ATOM 673 N N . LYS A 1 88 ? 10.800 -20.453 24.537 1.00 73.50 88 LYS A N 1
ATOM 674 C CA . LYS A 1 88 ? 10.335 -21.363 25.601 1.00 73.50 88 LYS A CA 1
ATOM 675 C C . LYS A 1 88 ? 8.882 -21.800 25.377 1.00 73.50 88 LYS A C 1
ATOM 677 O O . LYS A 1 88 ? 8.529 -22.945 25.666 1.00 73.50 88 LYS A O 1
ATOM 682 N N . ASP A 1 89 ? 8.084 -20.868 24.875 1.00 77.12 89 ASP A N 1
ATOM 683 C CA . ASP A 1 89 ? 6.649 -20.955 24.650 1.00 77.12 89 ASP A CA 1
ATOM 684 C C . ASP A 1 89 ? 6.361 -21.496 23.243 1.00 77.12 89 ASP A C 1
ATOM 686 O O . ASP A 1 89 ? 6.875 -20.963 22.256 1.00 77.12 89 ASP A O 1
ATOM 690 N N . TRP A 1 90 ? 5.618 -22.603 23.137 1.00 80.69 90 TRP A N 1
ATOM 691 C CA . TRP A 1 90 ? 5.353 -23.232 21.842 1.00 80.69 90 TRP A CA 1
ATOM 692 C C . TRP A 1 90 ? 4.067 -24.061 21.818 1.00 80.69 90 TRP A C 1
ATOM 694 O O . TRP A 1 90 ? 3.645 -24.668 22.811 1.00 80.69 90 TRP A O 1
ATOM 704 N N . SER A 1 91 ? 3.476 -24.133 20.626 1.00 82.56 91 SER A N 1
ATOM 705 C CA . SER A 1 91 ? 2.301 -24.935 20.306 1.00 82.56 91 SER A CA 1
ATOM 706 C C . SER A 1 91 ? 2.634 -26.081 19.348 1.00 82.56 91 SER A C 1
ATOM 708 O O . SER A 1 91 ? 3.437 -25.946 18.429 1.00 82.56 91 SER A O 1
ATOM 710 N N . CYS A 1 92 ? 2.008 -27.242 19.555 1.00 77.06 92 CYS A N 1
ATOM 711 C CA . CYS A 1 92 ? 2.268 -28.465 18.793 1.00 77.06 92 CYS A CA 1
ATOM 712 C C . CYS A 1 92 ? 1.363 -28.630 17.565 1.00 77.06 92 CYS A C 1
ATOM 714 O O . CYS A 1 92 ? 1.250 -29.753 17.080 1.00 77.06 92 CYS A O 1
ATOM 716 N N . SER A 1 93 ? 0.659 -27.559 17.158 1.00 75.38 93 SER A N 1
ATOM 717 C CA . SER A 1 93 ? -0.316 -27.464 16.048 1.00 75.38 93 SER A CA 1
ATOM 718 C C . SER A 1 93 ? -1.438 -28.519 15.986 1.00 75.38 93 SER A C 1
ATOM 720 O O . SER A 1 93 ? -2.340 -28.401 15.164 1.00 75.38 93 SER A O 1
ATOM 722 N N . ARG A 1 94 ? -1.453 -29.504 16.891 1.00 76.00 94 ARG A N 1
ATOM 723 C CA . ARG A 1 94 ? -2.556 -30.449 17.097 1.00 76.00 94 ARG A CA 1
ATOM 724 C C . ARG A 1 94 ? -3.795 -29.728 17.646 1.00 76.00 94 ARG A C 1
ATOM 726 O O . ARG A 1 94 ? -3.633 -28.720 18.344 1.00 76.00 94 ARG A O 1
ATOM 733 N N . PRO A 1 95 ? -5.007 -30.245 17.370 1.00 78.06 95 PRO A N 1
ATOM 734 C CA . PRO A 1 95 ? -6.229 -29.700 17.946 1.00 78.06 95 PRO A CA 1
ATOM 735 C C . PRO A 1 95 ? -6.155 -29.736 19.475 1.00 78.06 95 PRO A C 1
ATOM 737 O O . PRO A 1 95 ? -5.684 -30.713 20.061 1.00 78.06 95 PRO A O 1
ATOM 740 N N . CYS A 1 96 ? -6.599 -28.655 20.118 1.00 77.25 96 CYS A N 1
ATOM 741 C CA . CYS A 1 96 ? -6.533 -28.494 21.570 1.00 77.25 96 CYS A CA 1
ATOM 742 C C . CYS A 1 96 ? -7.289 -29.609 22.319 1.00 77.25 96 CYS A C 1
ATOM 744 O O . CYS A 1 96 ? -6.823 -30.077 23.358 1.00 77.25 96 CYS A O 1
ATOM 746 N N . GLY A 1 97 ? -8.444 -30.042 21.800 1.00 72.75 97 GLY A N 1
ATOM 747 C CA . GLY A 1 97 ? -9.215 -31.174 22.328 1.00 72.75 97 GLY A CA 1
ATOM 748 C C . GLY A 1 97 ? -9.903 -30.924 23.677 1.00 72.75 97 GLY A C 1
ATOM 749 O O . GLY A 1 97 ? -10.607 -31.800 24.169 1.00 72.75 97 GLY A O 1
ATOM 750 N N . LYS A 1 98 ? -9.740 -29.737 24.276 1.00 73.25 98 LYS A N 1
ATOM 751 C CA . LYS A 1 98 ? -10.391 -29.359 25.539 1.00 73.25 98 LYS A CA 1
ATOM 752 C C . LYS A 1 98 ? -11.871 -29.060 25.354 1.00 73.25 98 LYS A C 1
ATOM 754 O O . LYS A 1 98 ? -12.270 -28.532 24.319 1.00 73.25 98 LYS A O 1
ATOM 759 N N . LEU A 1 99 ? -12.657 -29.344 26.387 1.00 74.62 99 LEU A N 1
ATOM 760 C CA . LEU A 1 99 ? -14.080 -29.034 26.440 1.00 74.62 99 LEU A CA 1
ATOM 761 C C . LEU A 1 99 ? -14.288 -27.510 2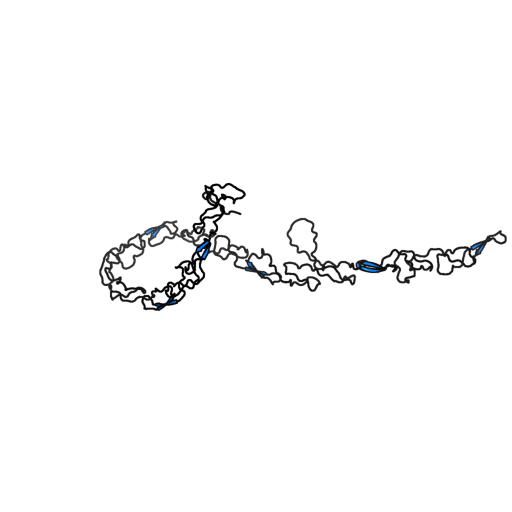6.501 1.00 74.62 99 LEU A C 1
ATOM 763 O O . LEU A 1 99 ? -13.738 -26.842 27.375 1.00 74.62 99 LEU A O 1
ATOM 767 N N . LEU A 1 100 ? -15.038 -26.962 25.544 1.00 74.19 100 LEU A N 1
ATOM 768 C CA . LEU A 1 100 ? -15.417 -25.547 25.491 1.00 74.19 100 LEU A CA 1
ATOM 769 C C . LEU A 1 100 ? -16.401 -25.212 26.626 1.00 74.19 100 LEU A C 1
ATOM 771 O O . LEU A 1 100 ? -17.017 -26.110 27.199 1.00 74.19 100 LEU A O 1
ATOM 775 N N . SER A 1 101 ? -16.627 -23.920 26.894 1.00 67.38 101 SER A N 1
ATOM 776 C CA . SER A 1 101 ? -17.559 -23.432 27.936 1.00 67.38 101 SER A CA 1
ATOM 777 C C . SER A 1 101 ? -18.986 -23.990 27.835 1.00 67.38 101 SER A C 1
ATOM 779 O O . SER A 1 101 ? -19.724 -23.979 28.811 1.00 67.38 101 SER A O 1
ATOM 781 N N . CYS A 1 102 ? -19.366 -24.511 26.668 1.00 68.44 102 CYS A N 1
ATOM 782 C CA . CYS A 1 102 ? -20.646 -25.170 26.432 1.00 68.44 102 CYS A CA 1
ATOM 783 C C . CYS A 1 102 ? -20.785 -26.588 27.022 1.00 68.44 102 CYS A C 1
ATOM 785 O O . CYS A 1 102 ? -21.847 -27.183 26.868 1.00 68.44 102 CYS A O 1
ATOM 787 N N . GLY A 1 103 ? -19.729 -27.183 27.590 1.00 70.69 103 GLY A N 1
ATOM 788 C CA . GLY A 1 103 ? -19.775 -28.512 28.221 1.00 70.69 103 GLY A CA 1
ATOM 789 C C . GLY A 1 103 ? -19.964 -29.714 27.278 1.00 70.69 103 GLY A C 1
ATOM 790 O O . GLY A 1 103 ? -19.762 -30.843 27.705 1.00 70.69 103 GLY A O 1
ATOM 791 N N . HIS A 1 104 ? -20.296 -29.498 26.000 1.00 69.31 104 HIS A N 1
ATOM 792 C CA . HIS A 1 104 ? -20.588 -30.576 25.039 1.00 69.31 104 HIS A CA 1
ATOM 793 C C . HIS A 1 104 ? -19.655 -30.627 23.820 1.00 69.31 104 HIS A C 1
ATOM 795 O O . HIS A 1 104 ? -19.571 -31.653 23.151 1.00 69.31 104 HIS A O 1
ATOM 801 N N . HIS A 1 105 ? -18.939 -29.544 23.500 1.00 71.38 105 HIS A N 1
ATOM 802 C CA . HIS A 1 105 ? -18.086 -29.477 22.309 1.00 71.38 105 HIS A CA 1
ATOM 803 C C . HIS A 1 105 ? -16.612 -29.321 22.669 1.00 71.38 105 HIS A C 1
ATOM 805 O O . HIS A 1 105 ? -16.262 -28.546 23.558 1.00 71.38 105 HIS A O 1
ATOM 811 N N . SER A 1 106 ? -15.741 -30.027 21.947 1.00 80.06 106 SER A N 1
ATOM 812 C CA . SER A 1 106 ? -14.291 -29.919 22.082 1.00 80.06 106 SER A CA 1
ATOM 813 C C . SER A 1 106 ? -13.701 -28.879 21.124 1.00 80.06 106 SER A C 1
ATOM 815 O O . SER A 1 106 ? -14.192 -28.646 20.018 1.00 80.06 106 SER A O 1
ATOM 817 N N . CYS A 1 107 ? -12.632 -28.228 21.570 1.00 77.06 107 CYS A N 1
ATOM 818 C CA . CYS A 1 107 ? -11.927 -27.192 20.836 1.00 77.06 107 CYS A CA 1
ATOM 819 C C . CYS A 1 107 ? -11.109 -27.798 19.680 1.00 77.06 107 CYS A C 1
ATOM 821 O O . CYS A 1 107 ? -10.165 -28.561 19.911 1.00 77.06 107 CYS A O 1
ATOM 823 N N . GLN A 1 108 ? -11.469 -27.447 18.440 1.00 77.31 108 GLN A N 1
ATOM 824 C CA . GLN A 1 108 ? -10.798 -27.909 17.216 1.00 77.31 108 GLN A CA 1
ATOM 825 C C . GLN A 1 108 ? -9.686 -26.971 16.727 1.00 77.31 108 GLN A C 1
ATOM 827 O O . GLN A 1 108 ? -8.997 -27.302 15.763 1.00 77.31 108 GLN A O 1
ATOM 832 N N . THR A 1 109 ? -9.484 -25.812 17.362 1.00 77.25 109 THR A N 1
ATOM 833 C CA . THR A 1 109 ? -8.402 -24.911 16.958 1.00 77.25 109 THR A CA 1
ATOM 834 C C . THR A 1 109 ? -7.033 -25.522 17.264 1.00 77.25 109 THR A C 1
ATOM 836 O O . THR A 1 109 ? -6.889 -26.297 18.225 1.00 77.25 109 THR A O 1
ATOM 839 N N . PRO A 1 110 ? -6.012 -25.200 16.443 1.00 79.06 110 PRO A N 1
ATOM 840 C CA . PRO A 1 110 ? -4.644 -25.602 16.730 1.00 79.06 110 PRO A CA 1
ATOM 841 C C . PRO A 1 110 ? -4.240 -25.078 18.108 1.00 79.06 110 PRO A C 1
ATOM 843 O O . PRO A 1 110 ? -4.686 -24.012 18.534 1.00 79.06 110 PRO A O 1
ATOM 846 N N . CYS A 1 111 ? -3.407 -25.848 18.807 1.00 78.69 111 CYS A N 1
ATOM 847 C CA . CYS A 1 111 ? -2.941 -25.522 20.149 1.00 78.69 111 CYS A CA 1
ATOM 848 C C . CYS A 1 111 ? -2.540 -24.037 20.263 1.00 78.69 111 CYS A C 1
ATOM 850 O O . CYS A 1 111 ? -1.658 -23.569 19.548 1.00 78.69 111 CYS A O 1
ATOM 852 N N . HIS A 1 112 ? -3.178 -23.315 21.179 1.00 74.81 112 HIS A N 1
ATOM 853 C CA . HIS A 1 112 ? -2.971 -21.887 21.414 1.00 74.81 112 HIS A CA 1
ATOM 854 C C . HIS A 1 112 ? -2.434 -21.646 22.831 1.00 74.81 112 HIS A C 1
ATOM 856 O O . HIS A 1 112 ? -2.456 -22.543 23.685 1.00 74.81 112 HIS A O 1
ATOM 862 N N . ALA A 1 113 ? -1.918 -20.441 23.073 1.00 67.31 113 ALA A N 1
ATOM 863 C CA . ALA A 1 113 ? -1.449 -20.035 24.389 1.00 67.31 113 ALA A CA 1
ATOM 864 C C . ALA A 1 113 ? -2.647 -19.860 25.343 1.00 67.31 113 ALA A C 1
ATOM 866 O O . ALA A 1 113 ? -3.659 -19.272 24.979 1.00 67.31 113 ALA A O 1
ATOM 867 N N . GLY A 1 114 ? -2.545 -20.390 26.565 1.00 62.06 114 GLY A N 1
ATOM 868 C CA . GLY A 1 114 ? -3.557 -20.219 27.618 1.00 62.06 114 GLY A CA 1
ATOM 869 C C . GLY A 1 114 ? -4.686 -21.261 27.625 1.00 62.06 114 GLY A C 1
ATOM 870 O O . GLY A 1 114 ? -5.278 -21.605 26.605 1.00 62.06 114 GLY A O 1
ATOM 871 N N . LYS A 1 115 ? -5.022 -21.775 28.820 1.00 54.31 115 LYS A N 1
ATOM 872 C CA . LYS A 1 115 ? -6.165 -22.691 29.020 1.00 54.31 115 LYS A CA 1
ATOM 873 C C . LYS A 1 115 ? -7.528 -21.997 28.832 1.00 54.31 115 LYS A C 1
ATOM 875 O O . LYS A 1 115 ? -8.503 -22.699 28.597 1.00 54.31 115 LYS A O 1
ATOM 880 N N . SER A 1 116 ? -7.574 -20.668 28.929 1.00 56.50 116 SER A N 1
ATOM 881 C CA . SER A 1 116 ? -8.773 -19.818 28.900 1.00 56.50 116 SER A CA 1
ATOM 882 C C . SER A 1 116 ? -9.012 -19.088 27.572 1.00 56.50 116 SER A C 1
ATOM 884 O O . SER A 1 116 ? -10.062 -18.484 27.414 1.00 56.50 116 SER A O 1
ATOM 886 N N . ASP A 1 117 ? -8.079 -19.155 26.620 1.00 66.38 117 ASP A N 1
ATOM 887 C CA . ASP A 1 117 ? -8.163 -18.449 25.328 1.00 66.38 117 ASP A CA 1
ATOM 888 C C . ASP A 1 117 ? -8.797 -19.321 24.226 1.00 66.38 117 ASP A C 1
ATOM 890 O O . ASP A 1 117 ? -8.511 -19.185 23.040 1.00 66.38 117 ASP A O 1
ATOM 894 N N . CYS A 1 118 ? -9.625 -20.300 24.612 1.00 70.19 118 CYS A N 1
ATOM 895 C CA . CYS A 1 118 ? -10.379 -21.059 23.618 1.00 70.19 118 CYS A CA 1
ATOM 896 C C . CYS A 1 118 ? -11.475 -20.143 23.050 1.00 70.19 118 CYS A C 1
ATOM 898 O O . CYS A 1 118 ? -12.243 -19.583 23.837 1.00 70.19 118 CYS A O 1
ATOM 900 N N . PRO A 1 119 ? -11.600 -20.009 21.718 1.00 69.88 119 PRO A N 1
ATOM 901 C CA . PRO A 1 119 ? -12.667 -19.212 21.131 1.00 69.88 119 PRO A CA 1
ATOM 902 C C . PRO A 1 119 ? -14.048 -19.762 21.525 1.00 69.88 119 PRO A C 1
ATOM 904 O O . PRO A 1 119 ? -14.192 -20.969 21.760 1.00 69.88 119 PRO A O 1
ATOM 907 N N . PRO A 1 120 ? -15.077 -18.896 21.592 1.00 71.12 120 PRO A N 1
ATOM 908 C CA . PRO A 1 120 ? -16.435 -19.319 21.906 1.00 71.12 120 PRO A CA 1
ATOM 909 C C . PRO A 1 120 ? -16.924 -20.369 20.902 1.00 71.12 120 PRO A C 1
ATOM 911 O O . PRO A 1 120 ? -16.541 -20.368 19.731 1.00 71.12 120 PRO A O 1
ATOM 914 N N . CYS A 1 121 ? -17.773 -21.287 21.371 1.00 73.56 121 CYS A N 1
ATOM 915 C CA . CYS A 1 121 ? -18.285 -22.367 20.536 1.00 73.56 121 CYS A CA 1
ATOM 916 C C . CYS A 1 121 ? -19.054 -21.804 19.321 1.00 73.56 121 CYS A C 1
ATOM 918 O O . CYS A 1 121 ? -20.018 -21.067 19.528 1.00 73.56 121 CYS A O 1
ATOM 920 N N . PRO A 1 122 ? -18.684 -22.173 18.077 1.00 72.44 122 PRO A N 1
ATOM 921 C CA . PRO A 1 122 ? -19.345 -21.677 16.868 1.00 72.44 122 PRO A CA 1
ATOM 922 C C . PRO A 1 122 ? -20.674 -22.383 16.568 1.00 72.44 122 PRO A C 1
ATOM 924 O O . PRO A 1 122 ? -21.357 -22.021 15.617 1.00 72.44 122 PRO A O 1
ATOM 927 N N . LYS A 1 123 ? -21.025 -23.424 17.330 1.00 74.62 123 LYS A N 1
ATOM 928 C CA . LYS A 1 123 ? -22.254 -24.188 17.118 1.00 74.62 123 LYS A CA 1
ATOM 929 C C . LYS A 1 123 ? -23.417 -23.542 17.857 1.00 74.62 123 LYS A C 1
ATOM 931 O O . LYS A 1 123 ? -23.257 -23.012 18.957 1.00 74.62 123 LYS A O 1
ATOM 936 N N . GLU A 1 124 ? -24.587 -23.639 17.249 1.00 79.62 124 GLU A N 1
ATOM 937 C CA . GLU A 1 124 ? -25.852 -23.233 17.843 1.00 79.62 124 GLU A CA 1
ATOM 938 C C . GLU A 1 124 ? -26.551 -24.457 18.443 1.00 79.62 124 GLU A C 1
ATOM 940 O O . GLU A 1 124 ? -26.513 -25.548 17.874 1.00 79.62 124 GLU A O 1
ATOM 945 N N . SER A 1 125 ? -27.195 -24.284 19.594 1.00 73.69 125 SER A N 1
ATOM 946 C CA . SER A 1 125 ? -28.089 -25.284 20.185 1.00 73.69 125 SER A CA 1
ATOM 947 C C . SER A 1 125 ? -29.423 -24.639 20.531 1.00 73.69 125 SER A C 1
ATOM 949 O O . SER A 1 125 ? -29.506 -23.424 20.726 1.00 73.69 125 SER A O 1
ATOM 951 N N . VAL A 1 126 ? -30.482 -25.447 20.572 1.00 79.12 126 VAL A N 1
ATOM 952 C CA . VAL A 1 126 ? -31.779 -25.007 21.090 1.00 79.12 126 VAL A CA 1
ATOM 953 C C . VAL A 1 126 ? -31.641 -24.906 22.602 1.00 79.12 126 VAL A C 1
ATOM 955 O O . VAL A 1 126 ? -31.359 -25.900 23.265 1.00 79.12 126 VAL A O 1
ATOM 958 N N . GLN A 1 127 ? -31.771 -23.693 23.132 1.00 72.19 127 GLN A N 1
ATOM 959 C CA . GLN A 1 127 ? -31.656 -23.436 24.563 1.00 72.19 127 GLN A CA 1
ATOM 960 C C . GLN A 1 127 ? -32.974 -22.875 25.085 1.00 72.19 127 GLN A C 1
ATOM 962 O O . GLN A 1 127 ? -33.535 -21.934 24.514 1.00 72.19 127 GLN A O 1
ATOM 967 N N . SER A 1 128 ? -33.460 -23.433 26.191 1.00 74.88 128 SER A N 1
ATOM 968 C CA . SER A 1 128 ? -34.622 -22.929 26.918 1.00 74.88 128 SER A CA 1
ATOM 969 C C . SER A 1 128 ? -34.248 -21.693 27.734 1.00 74.88 128 SER A C 1
ATOM 971 O O . SER A 1 128 ? -33.196 -21.649 28.366 1.00 74.88 128 SER A O 1
ATOM 973 N N . CYS A 1 129 ? -35.121 -20.691 27.727 1.00 77.75 129 CYS A N 1
ATOM 974 C CA . CYS A 1 129 ? -35.064 -19.522 28.599 1.00 77.75 129 CYS A CA 1
ATOM 975 C C . CYS A 1 129 ? -34.903 -19.941 30.069 1.00 77.75 129 CYS A C 1
ATOM 977 O O . CYS A 1 129 ? -35.486 -20.945 30.476 1.00 77.75 129 CYS A O 1
ATOM 979 N N . LEU A 1 130 ? -34.260 -19.116 30.903 1.00 72.00 130 LEU A N 1
ATOM 980 C CA . LEU A 1 130 ? -34.246 -19.302 32.369 1.00 72.00 130 LEU A CA 1
ATOM 981 C C . LEU A 1 130 ? -35.647 -19.424 32.989 1.00 72.00 130 LEU A C 1
ATOM 983 O O . LEU A 1 130 ? -35.829 -19.995 34.059 1.00 72.00 130 LEU A O 1
ATOM 987 N N . CYS A 1 131 ? -36.648 -18.871 32.311 1.00 68.19 131 CYS A N 1
ATOM 988 C CA . CYS A 1 131 ? -38.053 -18.956 32.666 1.00 68.19 131 CYS A CA 1
ATOM 989 C C . CYS A 1 131 ? -38.762 -20.250 32.238 1.00 68.19 131 CYS A C 1
ATOM 991 O O . CYS A 1 131 ? -39.922 -20.424 32.605 1.00 68.19 131 CYS A O 1
ATOM 993 N N . GLY A 1 132 ? -38.151 -21.078 31.386 1.00 71.31 132 GLY A N 1
ATOM 994 C CA . GLY A 1 132 ? -38.750 -22.276 30.780 1.00 71.31 132 GLY A CA 1
ATOM 995 C C . GLY A 1 132 ? -39.839 -22.022 29.725 1.00 71.31 132 GLY A C 1
ATOM 996 O O . GLY A 1 132 ? -40.281 -22.957 29.075 1.00 71.31 132 GLY A O 1
ATOM 997 N N . LYS A 1 133 ? -40.279 -20.770 29.517 1.00 70.81 133 LYS A N 1
ATOM 998 C CA . LYS A 1 133 ? -41.434 -20.440 28.651 1.00 70.81 133 LYS A CA 1
ATOM 999 C C . LYS A 1 133 ? -41.114 -20.298 27.156 1.00 70.81 133 LYS A C 1
ATOM 1001 O O . LYS A 1 133 ? -42.034 -20.144 26.357 1.00 70.81 133 LYS A O 1
ATOM 1006 N N . GLN A 1 134 ? -39.840 -20.229 26.774 1.00 70.50 134 GLN A N 1
ATOM 1007 C CA . GLN A 1 134 ? -39.445 -20.003 25.382 1.00 70.50 134 GLN A CA 1
ATOM 1008 C C . GLN A 1 134 ? -38.138 -20.717 25.068 1.00 70.50 134 GLN A C 1
ATOM 1010 O O . GLN A 1 134 ? -37.211 -20.690 25.874 1.00 70.50 134 GLN A O 1
ATOM 1015 N N . GLU A 1 135 ? -38.061 -21.294 23.877 1.00 79.38 135 GLU A N 1
ATOM 1016 C CA . GLU A 1 135 ? -36.870 -21.940 23.334 1.00 79.38 135 GLU A CA 1
ATOM 1017 C C . GLU A 1 135 ? -36.390 -21.159 22.109 1.00 79.38 135 GLU A C 1
ATOM 1019 O O . GLU A 1 135 ? -37.196 -20.636 21.336 1.00 79.38 135 GLU A O 1
ATOM 1024 N N . SER A 1 136 ? -35.074 -21.023 21.948 1.00 76.38 136 SER A N 1
ATOM 1025 C CA . SER A 1 136 ? -34.486 -20.353 20.786 1.00 76.38 136 SER A CA 1
ATOM 1026 C C . SER A 1 136 ? -33.153 -20.986 20.401 1.00 76.38 136 SER A C 1
ATOM 1028 O O . SER A 1 136 ? -32.418 -21.476 21.262 1.00 76.38 136 SER A O 1
ATOM 1030 N N . LYS A 1 137 ? -32.835 -20.975 19.101 1.00 80.38 137 LYS A N 1
ATOM 1031 C CA . LYS A 1 137 ? -31.526 -21.392 18.580 1.00 80.38 137 LYS A CA 1
ATOM 1032 C C . LYS A 1 137 ? -30.517 -20.297 18.901 1.00 80.38 137 LYS A C 1
ATOM 1034 O O . LYS A 1 137 ? -30.646 -19.173 18.421 1.00 80.38 137 LYS A O 1
ATOM 1039 N N . ARG A 1 138 ? -29.562 -20.607 19.775 1.00 75.94 138 ARG A N 1
ATOM 1040 C CA . ARG A 1 138 ? -28.577 -19.654 20.297 1.00 75.94 138 ARG A CA 1
ATOM 1041 C C . ARG A 1 138 ? -27.180 -20.276 20.268 1.00 75.94 138 ARG A C 1
ATOM 1043 O O . ARG A 1 138 ? -27.057 -21.503 20.344 1.00 75.94 138 ARG A O 1
ATOM 1050 N N . PRO A 1 139 ? -26.115 -19.460 20.199 1.00 78.38 139 PRO A N 1
ATOM 1051 C CA . PRO A 1 139 ? -24.749 -19.959 20.292 1.00 78.38 139 PRO A CA 1
ATOM 1052 C C . PRO A 1 139 ? -24.543 -20.712 21.607 1.00 78.38 139 PRO A C 1
ATOM 1054 O O . PRO A 1 139 ? -24.804 -20.170 22.682 1.00 78.38 139 PRO A O 1
ATOM 1057 N N . CYS A 1 140 ? -23.998 -21.929 21.544 1.00 73.88 140 CYS A N 1
ATOM 1058 C CA . CYS A 1 140 ? -23.739 -22.753 22.730 1.00 73.88 140 CYS A CA 1
ATOM 1059 C C . CYS A 1 140 ? -22.808 -22.074 23.754 1.00 73.88 140 CYS A C 1
ATOM 1061 O O . CYS A 1 140 ? -22.707 -22.531 24.889 1.00 73.88 140 CYS A O 1
ATOM 1063 N N . ALA A 1 141 ? -22.091 -21.018 23.355 1.00 69.19 141 ALA A N 1
ATOM 1064 C CA . ALA A 1 141 ? -21.200 -20.246 24.214 1.00 69.19 141 ALA A CA 1
ATOM 1065 C C . ALA A 1 141 ? -21.923 -19.487 25.345 1.00 69.19 141 ALA A C 1
ATOM 1067 O O . ALA A 1 141 ? -21.273 -19.125 26.325 1.00 69.19 141 ALA A O 1
ATOM 1068 N N . SER A 1 142 ? -23.235 -19.246 25.230 1.00 67.12 142 SER A N 1
ATOM 1069 C CA . SER A 1 142 ? -24.017 -18.471 26.205 1.00 67.12 142 SER A CA 1
ATOM 1070 C C . SER A 1 142 ? -25.309 -19.199 26.604 1.00 67.12 142 SER A C 1
ATOM 1072 O O . SER A 1 142 ? -26.385 -18.799 26.159 1.00 67.12 142 SER A O 1
ATOM 1074 N N . PRO A 1 143 ? -25.209 -20.254 27.440 1.00 64.38 143 PRO A N 1
ATOM 1075 C CA . PRO A 1 143 ? -26.357 -21.058 27.866 1.00 64.38 143 PRO A CA 1
ATOM 1076 C C . PRO A 1 143 ? -27.378 -20.303 28.718 1.00 64.38 143 PRO A C 1
ATOM 1078 O O . PRO A 1 143 ? -28.562 -20.630 28.687 1.00 64.38 143 PRO A O 1
ATOM 1081 N N . ASP A 1 144 ? -26.937 -19.279 29.442 1.00 69.19 144 ASP A N 1
ATOM 1082 C CA . ASP A 1 144 ? -27.799 -18.462 30.286 1.00 69.19 144 ASP A CA 1
ATOM 1083 C C . ASP A 1 144 ? -28.477 -17.372 29.441 1.00 69.19 144 ASP A C 1
ATOM 1085 O O . ASP A 1 144 ? -27.811 -16.487 28.887 1.00 69.19 144 ASP A O 1
ATOM 1089 N N . TRP A 1 145 ? -29.802 -17.455 29.271 1.00 71.50 145 TRP A N 1
ATOM 1090 C CA . TRP A 1 145 ? -30.537 -16.437 28.526 1.00 71.50 145 TRP A CA 1
ATOM 1091 C C . TRP A 1 145 ? -31.931 -16.130 29.061 1.00 71.50 145 TRP A C 1
ATOM 1093 O O . TRP A 1 145 ? -32.721 -17.003 29.426 1.00 71.50 145 TRP A O 1
ATOM 1103 N N . GLN A 1 146 ? -32.234 -14.836 29.060 1.00 75.31 146 GLN A N 1
ATOM 1104 C CA . GLN A 1 146 ? -33.512 -14.268 29.460 1.00 75.31 146 GLN A CA 1
ATOM 1105 C C . GLN A 1 146 ? -34.294 -13.897 28.201 1.00 75.31 146 GLN A C 1
ATOM 1107 O O . GLN A 1 146 ? -33.755 -13.257 27.293 1.00 75.31 146 GLN A O 1
ATOM 1112 N N . CYS A 1 147 ? -35.560 -14.305 28.118 1.00 72.38 147 CYS A N 1
ATOM 1113 C CA . CYS A 1 147 ? -36.424 -13.863 27.030 1.00 72.38 147 CYS A CA 1
ATOM 1114 C C . CYS A 1 147 ? -36.898 -12.421 27.277 1.00 72.38 147 CYS A C 1
ATOM 1116 O O . CYS A 1 147 ? -36.990 -11.970 28.413 1.00 72.38 147 CYS A O 1
ATOM 1118 N N . GLN A 1 148 ? -37.245 -11.683 26.222 1.00 74.19 148 GLN A N 1
ATOM 1119 C CA . GLN A 1 148 ? -37.760 -10.310 26.357 1.00 74.19 148 GLN A CA 1
ATOM 1120 C C . GLN A 1 148 ? -39.225 -10.253 26.829 1.00 74.19 148 GLN A C 1
ATOM 1122 O O . GLN A 1 148 ? -39.812 -9.176 26.898 1.00 74.19 148 GLN A O 1
ATOM 1127 N N . LYS A 1 149 ? -39.841 -11.399 27.152 1.00 72.62 149 LYS A N 1
ATOM 1128 C CA . LYS A 1 149 ? -41.212 -11.430 27.663 1.00 72.62 149 LYS A CA 1
ATOM 1129 C C . LYS A 1 149 ? -41.224 -11.034 29.137 1.00 72.62 149 LYS A C 1
ATOM 1131 O O . LYS A 1 149 ? -40.401 -11.499 29.930 1.00 72.62 149 LYS A O 1
ATOM 1136 N N . ILE A 1 150 ? -42.193 -10.199 29.496 1.00 74.81 150 ILE A N 1
ATOM 1137 C CA . ILE A 1 150 ? -42.524 -9.905 30.890 1.00 74.81 150 ILE A CA 1
ATOM 1138 C C . ILE A 1 150 ? -42.845 -11.210 31.632 1.00 74.81 150 ILE A C 1
ATOM 1140 O O . ILE A 1 150 ? -43.464 -12.121 31.074 1.00 74.81 150 ILE A O 1
ATOM 1144 N N . CYS A 1 151 ? -42.393 -11.328 32.882 1.00 74.62 151 CYS A N 1
ATOM 1145 C CA . CYS A 1 151 ? -42.578 -12.540 33.681 1.00 74.62 151 CYS A CA 1
ATOM 1146 C C . CYS A 1 151 ? -44.071 -12.880 33.855 1.00 74.62 151 CYS A C 1
ATOM 1148 O O . CYS A 1 151 ? -44.469 -14.046 33.698 1.00 74.62 151 CYS A O 1
ATOM 1150 N N . GLY A 1 152 ? -44.886 -11.852 34.136 1.00 70.81 152 GLY A N 1
ATOM 1151 C CA . GLY A 1 152 ? -46.349 -11.926 34.207 1.00 70.81 152 GLY A CA 1
ATOM 1152 C C . GLY A 1 152 ? -46.900 -12.718 35.396 1.00 70.81 152 GLY A C 1
ATOM 1153 O O . GLY A 1 152 ? -48.104 -12.929 35.473 1.00 70.81 152 GLY A O 1
ATOM 1154 N N . ARG A 1 153 ? -46.045 -13.182 36.318 1.00 71.25 153 ARG A N 1
ATOM 1155 C CA . ARG A 1 153 ? -46.481 -13.840 37.561 1.00 71.25 153 ARG A CA 1
ATOM 1156 C C . ARG A 1 153 ? -47.045 -12.798 38.525 1.00 71.25 153 ARG A C 1
ATOM 1158 O O . ARG A 1 153 ? -46.489 -11.705 38.621 1.00 71.25 153 ARG A O 1
ATOM 1165 N N . THR A 1 154 ? -48.108 -13.138 39.243 1.00 70.00 154 THR A N 1
ATOM 1166 C CA . THR A 1 154 ? -48.648 -12.312 40.330 1.00 70.00 154 THR A CA 1
ATOM 1167 C C . THR A 1 154 ? -47.610 -12.186 41.447 1.00 70.00 154 THR A C 1
ATOM 1169 O O . THR A 1 154 ? -47.051 -13.189 41.893 1.00 70.00 154 THR A O 1
ATOM 1172 N N . LEU A 1 155 ? -47.316 -10.952 41.862 1.00 73.69 155 LEU A N 1
ATOM 1173 C CA . LEU A 1 155 ? -46.462 -10.654 43.014 1.00 73.69 155 LEU A CA 1
ATOM 1174 C C . LEU A 1 155 ? -47.144 -11.129 44.307 1.00 73.69 155 LEU A C 1
ATOM 1176 O O . LEU A 1 155 ? -48.346 -11.401 44.316 1.00 73.69 155 LEU A O 1
ATOM 1180 N N . SER A 1 156 ? -46.399 -11.177 45.416 1.00 65.81 156 SER A N 1
ATOM 1181 C CA . SER A 1 156 ? -46.904 -11.614 46.732 1.00 65.81 156 SER A CA 1
ATOM 1182 C C . SER A 1 156 ? -48.148 -10.852 47.222 1.00 65.81 156 SER A C 1
ATOM 1184 O O . SER A 1 156 ? -48.885 -11.360 48.059 1.00 65.81 156 SER A O 1
ATOM 1186 N N . CYS A 1 157 ? -48.428 -9.665 46.674 1.00 67.62 157 CYS A N 1
ATOM 1187 C CA . CYS A 1 157 ? -49.605 -8.860 46.998 1.00 67.62 157 CYS A CA 1
ATOM 1188 C C . CYS A 1 157 ? -50.906 -9.280 46.288 1.00 67.62 157 CYS A C 1
ATOM 1190 O O . CYS A 1 157 ? -51.937 -8.674 46.552 1.00 67.62 157 CYS A O 1
ATOM 1192 N N . GLY A 1 158 ? -50.887 -10.243 45.358 1.00 67.62 158 GLY A N 1
ATOM 1193 C CA . GLY A 1 158 ? -52.082 -10.761 44.668 1.00 67.62 158 GLY A CA 1
ATOM 1194 C C . GLY A 1 158 ? -52.715 -9.836 43.613 1.00 67.62 158 GLY A C 1
ATOM 1195 O O . GLY A 1 158 ? -53.322 -10.334 42.671 1.00 67.62 158 GLY A O 1
ATOM 1196 N N . PHE A 1 159 ? -52.527 -8.515 43.709 1.00 65.69 159 PHE A N 1
ATOM 1197 C CA . PHE A 1 159 ? -53.130 -7.524 42.800 1.00 65.69 159 PHE A CA 1
ATOM 1198 C C . PHE A 1 159 ? -52.197 -7.011 41.694 1.00 65.69 159 PHE A C 1
ATOM 1200 O O . PHE A 1 159 ? -52.666 -6.437 40.715 1.00 65.69 159 PHE A O 1
ATOM 1207 N N . HIS A 1 160 ? -50.881 -7.208 41.819 1.00 66.62 160 HIS A N 1
ATOM 1208 C CA . HIS A 1 160 ? -49.905 -6.708 40.848 1.00 66.62 160 HIS A CA 1
ATOM 1209 C C . HIS A 1 160 ? -49.184 -7.845 40.131 1.00 66.62 160 HIS A C 1
ATOM 1211 O O . HIS A 1 160 ? -48.794 -8.840 40.743 1.00 66.62 160 HIS A O 1
ATOM 1217 N N . ILE A 1 161 ? -48.960 -7.673 38.830 1.00 77.38 161 ILE A N 1
ATOM 1218 C CA . ILE A 1 161 ? -48.169 -8.590 38.008 1.00 77.38 161 ILE A CA 1
ATOM 1219 C C . ILE A 1 161 ? -46.703 -8.154 37.972 1.00 77.38 161 ILE A C 1
ATOM 1221 O O . ILE A 1 161 ? -46.374 -6.974 38.054 1.00 77.38 161 ILE A O 1
ATOM 1225 N N . CYS A 1 162 ? -45.796 -9.116 37.842 1.00 74.75 162 CYS A N 1
ATOM 1226 C CA . CYS A 1 162 ? -44.377 -8.845 37.695 1.00 74.75 162 CYS A CA 1
ATOM 1227 C C . CYS A 1 162 ? -44.082 -8.268 36.300 1.00 74.75 162 CYS A C 1
ATOM 1229 O O . CYS A 1 162 ? -44.056 -9.002 35.307 1.00 74.75 162 CYS A O 1
ATOM 1231 N N . GLU A 1 163 ? -43.815 -6.961 36.248 1.00 73.44 163 GLU A N 1
ATOM 1232 C CA . GLU A 1 163 ? -43.421 -6.219 35.037 1.00 73.44 163 GLU A CA 1
ATOM 1233 C C . GLU A 1 163 ? -41.942 -6.409 34.662 1.00 73.44 163 GLU A C 1
ATOM 1235 O O . GLU A 1 163 ? -41.483 -5.923 33.629 1.00 73.44 163 GLU A O 1
ATOM 1240 N N . LYS A 1 164 ? -41.165 -7.128 35.485 1.00 72.69 164 LYS A N 1
AT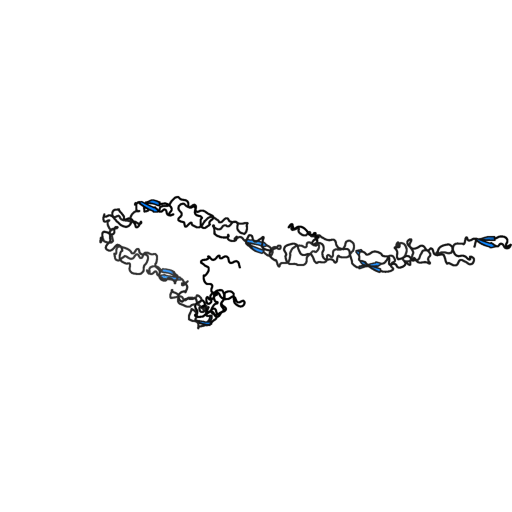OM 1241 C CA . LYS A 1 164 ? -39.763 -7.413 35.170 1.00 72.69 164 LYS A CA 1
ATOM 1242 C C . LYS A 1 164 ? -39.687 -8.323 33.942 1.00 72.69 164 LYS A C 1
ATOM 1244 O O . LYS A 1 164 ? -40.397 -9.332 33.845 1.00 72.69 164 LYS A O 1
ATOM 1249 N N . VAL A 1 165 ? -38.784 -7.974 33.027 1.00 75.19 165 VAL A N 1
ATOM 1250 C CA . VAL A 1 165 ? -38.356 -8.861 31.940 1.00 75.19 165 VAL A CA 1
ATOM 1251 C C . VAL A 1 165 ? -37.827 -10.147 32.572 1.00 75.19 165 VAL A C 1
ATOM 1253 O O . VAL A 1 165 ? -37.205 -10.086 33.633 1.00 75.19 165 VAL A O 1
ATOM 1256 N N . CYS A 1 166 ? -38.152 -11.290 31.964 1.00 75.94 166 CYS A N 1
ATOM 1257 C CA . CYS A 1 166 ? -37.794 -12.634 32.411 1.00 75.94 166 CYS A CA 1
ATOM 1258 C C . CYS A 1 166 ? -36.559 -12.690 33.326 1.00 75.94 166 CYS A C 1
ATOM 1260 O O . CYS A 1 166 ? -35.433 -12.491 32.879 1.00 75.94 166 CYS A O 1
ATOM 1262 N N . HIS A 1 167 ? -36.769 -13.060 34.585 1.00 73.06 167 HIS A N 1
ATOM 1263 C CA . HIS A 1 167 ? -35.704 -13.249 35.562 1.00 73.06 167 HIS A CA 1
ATOM 1264 C C . HIS A 1 167 ? -35.754 -14.671 36.132 1.00 73.06 167 HIS A C 1
ATOM 1266 O O . HIS A 1 167 ? -36.804 -15.322 36.127 1.00 73.06 167 HIS A O 1
ATOM 1272 N N . SER A 1 168 ? -34.621 -15.154 36.637 1.00 65.31 168 SER A N 1
ATOM 1273 C CA . SER A 1 168 ? -34.559 -16.356 37.469 1.00 65.31 168 SER A CA 1
ATOM 1274 C C . SER A 1 168 ? -34.972 -16.020 38.915 1.00 65.31 168 SER A C 1
ATOM 1276 O O . SER A 1 168 ? -34.802 -14.888 39.373 1.00 65.31 168 SER A O 1
ATOM 1278 N N . GLY A 1 169 ? -35.573 -16.977 39.631 1.00 68.25 169 GLY A N 1
ATOM 1279 C CA . GLY A 1 169 ? -35.989 -16.826 41.038 1.00 68.25 169 GLY A CA 1
ATOM 1280 C C . GLY A 1 169 ? -37.456 -16.422 41.279 1.00 68.25 169 GLY A C 1
ATOM 1281 O O . GLY A 1 169 ? -38.259 -16.298 40.348 1.00 68.25 169 GLY A O 1
ATOM 1282 N N . LEU A 1 170 ? -37.812 -16.261 42.561 1.00 63.97 170 LEU A N 1
ATOM 1283 C CA . LEU A 1 170 ? -39.129 -15.790 43.010 1.00 63.97 170 LEU A CA 1
ATOM 1284 C C . LEU A 1 170 ? -39.324 -14.318 42.621 1.00 63.97 170 LEU A C 1
ATOM 1286 O O . LEU A 1 170 ? -38.395 -13.512 42.689 1.00 63.97 170 LEU A O 1
ATOM 1290 N N . CYS A 1 171 ? -40.534 -13.959 42.193 1.00 67.69 171 CYS A N 1
ATOM 1291 C CA . CYS A 1 171 ? -40.882 -12.560 41.976 1.00 67.69 171 CYS A CA 1
ATOM 1292 C C . CYS A 1 171 ? -40.994 -11.907 43.359 1.00 67.69 171 CYS A C 1
ATOM 1294 O O . CYS A 1 171 ? -41.887 -12.272 44.116 1.00 67.69 171 CYS A O 1
ATOM 1296 N N . GLY A 1 172 ? -40.038 -11.038 43.704 1.00 67.12 172 GLY A N 1
ATOM 1297 C CA . GLY A 1 172 ? -39.958 -10.405 45.026 1.00 67.12 172 GLY A CA 1
ATOM 1298 C C . GLY A 1 172 ? -41.187 -9.567 45.394 1.00 67.12 172 GLY A C 1
ATOM 1299 O O . GLY A 1 172 ? -42.138 -9.455 44.620 1.00 67.12 172 GLY A O 1
ATOM 1300 N N . ASP A 1 173 ? -41.148 -8.964 46.576 1.00 64.94 173 ASP A N 1
ATOM 1301 C CA . ASP A 1 173 ? -42.269 -8.214 47.136 1.00 64.94 173 ASP A CA 1
ATOM 1302 C C . ASP A 1 173 ? -42.719 -7.046 46.258 1.00 64.94 173 ASP A C 1
ATOM 1304 O O . ASP A 1 173 ? -41.953 -6.466 45.477 1.00 64.94 173 ASP A O 1
ATOM 1308 N N . CYS A 1 174 ? -44.003 -6.707 46.371 1.00 66.06 174 CYS A N 1
ATOM 1309 C CA . CYS A 1 174 ? -44.568 -5.613 45.603 1.00 66.06 174 CYS A CA 1
ATOM 1310 C C . CYS A 1 174 ? -43.886 -4.290 45.989 1.00 66.06 174 CYS A C 1
ATOM 1312 O O . CYS A 1 174 ? -43.934 -3.915 47.158 1.00 66.06 174 CYS A O 1
ATOM 1314 N N . PRO A 1 175 ? -43.335 -3.522 45.030 1.00 66.06 175 PRO A N 1
ATOM 1315 C CA . PRO A 1 175 ? -42.719 -2.224 45.318 1.00 66.06 175 PRO A CA 1
ATOM 1316 C C . PRO A 1 175 ? -43.728 -1.181 45.831 1.00 66.06 175 PRO A C 1
ATOM 1318 O O . PRO A 1 175 ? -43.331 -0.127 46.320 1.00 66.06 175 PRO A O 1
ATOM 1321 N N . ARG A 1 176 ? -45.036 -1.462 45.712 1.00 62.75 176 ARG A N 1
ATOM 1322 C CA . ARG A 1 176 ? -46.135 -0.659 46.271 1.00 62.75 176 ARG A CA 1
ATOM 1323 C C . ARG A 1 176 ? -46.668 -1.199 47.607 1.00 62.75 176 ARG A C 1
ATOM 1325 O O . ARG A 1 176 ? -47.593 -0.600 48.143 1.00 62.75 176 ARG A O 1
ATOM 1332 N N . SER A 1 177 ? -46.136 -2.300 48.137 1.00 60.69 177 SER A N 1
ATOM 1333 C CA . SER A 1 177 ? -46.516 -2.842 49.448 1.00 60.69 177 SER A CA 1
ATOM 1334 C C . SER A 1 177 ? -45.476 -2.452 50.498 1.00 60.69 177 SER A C 1
ATOM 1336 O O . SER A 1 177 ? -44.292 -2.709 50.313 1.00 60.69 177 SER A O 1
ATOM 1338 N N . GLY A 1 178 ? -45.919 -1.836 51.599 1.00 67.69 178 GLY A N 1
ATOM 1339 C CA . GLY A 1 178 ? -45.064 -1.409 52.715 1.00 67.69 178 GLY A CA 1
ATOM 1340 C C . GLY A 1 178 ? -45.338 0.030 53.162 1.00 67.69 178 GLY A C 1
ATOM 1341 O O . GLY A 1 178 ? -46.301 0.655 52.719 1.00 67.69 178 GLY A O 1
ATOM 1342 N N . GLU A 1 179 ? -44.488 0.569 54.040 1.00 64.75 179 GLU A N 1
ATOM 1343 C CA . GLU A 1 179 ? -44.493 1.997 54.381 1.00 64.75 179 GLU A CA 1
ATOM 1344 C C . GLU A 1 179 ? -44.080 2.819 53.159 1.00 64.75 179 GLU A C 1
ATOM 1346 O O . GLU A 1 179 ? -42.946 2.726 52.683 1.00 64.75 179 GLU A O 1
ATOM 1351 N N . ARG A 1 180 ? -44.995 3.644 52.649 1.00 67.75 180 ARG A N 1
ATOM 1352 C CA . ARG A 1 180 ? -44.720 4.527 51.517 1.00 67.75 180 ARG A CA 1
ATOM 1353 C C . ARG A 1 180 ? -44.645 5.966 52.012 1.00 67.75 180 ARG A C 1
ATOM 1355 O O . ARG A 1 180 ? -45.447 6.394 52.834 1.00 67.75 180 ARG A O 1
ATOM 1362 N N . SER A 1 181 ? -43.670 6.728 51.540 1.00 73.00 181 SER A N 1
ATOM 1363 C CA . SER A 1 181 ? -43.517 8.133 51.918 1.00 73.00 181 SER A CA 1
ATOM 1364 C C . SER A 1 181 ? -44.205 9.070 50.923 1.00 73.00 181 SER A C 1
ATOM 1366 O O . SER A 1 181 ? -44.375 8.726 49.753 1.00 73.00 181 SER A O 1
ATOM 1368 N N . CYS A 1 182 ? -44.596 10.270 51.373 1.00 75.88 182 CYS A N 1
ATOM 1369 C CA . CYS A 1 182 ? -45.056 11.343 50.484 1.00 75.88 182 CYS A CA 1
ATOM 1370 C C . CYS A 1 182 ? -44.055 11.548 49.332 1.00 75.88 182 CYS A C 1
ATOM 1372 O O . CYS A 1 182 ? -42.865 11.275 49.509 1.00 75.88 182 CYS A O 1
ATOM 1374 N N . PRO A 1 183 ? -44.463 12.143 48.196 1.00 71.00 183 PRO A N 1
ATOM 1375 C CA . PRO A 1 183 ? -43.536 12.518 47.118 1.00 71.00 183 PRO A CA 1
ATOM 1376 C C . PRO A 1 183 ? -42.322 13.344 47.591 1.00 71.00 183 PRO A C 1
ATOM 1378 O O . PRO A 1 183 ? -41.268 13.332 46.967 1.00 71.00 183 PRO A O 1
ATOM 1381 N N . CYS A 1 184 ? -42.462 14.035 48.725 1.00 67.56 184 CYS A N 1
ATOM 1382 C CA . CYS A 1 184 ? -41.426 14.795 49.416 1.00 67.56 184 CYS A CA 1
ATOM 1383 C C . CYS A 1 184 ? -40.526 14.008 50.391 1.00 67.56 184 CYS A C 1
ATOM 1385 O O . CYS A 1 184 ? -39.559 14.569 50.896 1.00 67.56 184 CYS A O 1
ATOM 1387 N N . GLY A 1 185 ? -40.839 12.754 50.720 1.00 71.31 185 GLY A N 1
ATOM 1388 C CA . GLY A 1 185 ? -40.130 11.928 51.706 1.00 71.31 185 GLY A CA 1
ATOM 1389 C C . GLY A 1 185 ? -40.408 12.225 53.191 1.00 71.31 185 GLY A C 1
ATOM 1390 O O . GLY A 1 185 ? -40.021 11.424 54.035 1.00 71.31 185 GLY A O 1
ATOM 1391 N N . LYS A 1 186 ? -41.080 13.334 53.529 1.00 68.25 186 LYS A N 1
ATOM 1392 C CA . LYS A 1 186 ? -41.275 13.818 54.911 1.00 68.25 186 LYS A CA 1
ATOM 1393 C C . LYS A 1 186 ? -42.306 13.040 55.735 1.00 68.25 186 LYS A C 1
ATOM 1395 O O . LYS A 1 186 ? -42.098 12.841 56.926 1.00 68.25 186 LYS A O 1
ATOM 1400 N N . THR A 1 187 ? -43.396 12.587 55.120 1.00 71.00 187 THR A N 1
ATOM 1401 C CA . THR A 1 187 ? -44.478 11.865 55.813 1.00 71.00 187 THR A CA 1
ATOM 1402 C C . THR A 1 187 ? -44.474 10.409 55.378 1.00 71.00 187 THR A C 1
ATOM 1404 O O . THR A 1 187 ? -44.526 10.147 54.178 1.00 71.00 187 THR A O 1
ATOM 1407 N N . LYS A 1 188 ? -44.415 9.465 56.321 1.00 74.31 188 LYS A N 1
ATOM 1408 C CA . LYS A 1 188 ? -44.559 8.026 56.050 1.00 74.31 188 LYS A CA 1
ATOM 1409 C C . LYS A 1 188 ? -46.010 7.613 56.279 1.00 74.31 188 LYS A C 1
ATOM 1411 O O . LYS A 1 188 ? -46.577 7.950 57.312 1.00 74.31 188 LYS A O 1
ATOM 1416 N N . ILE A 1 189 ? -46.603 6.918 55.315 1.00 71.81 189 ILE A N 1
ATOM 1417 C CA . ILE A 1 189 ? -47.997 6.473 55.341 1.00 71.81 189 ILE A CA 1
ATOM 1418 C C . ILE A 1 189 ? -48.045 5.003 54.904 1.00 71.81 189 ILE A C 1
ATOM 1420 O O . ILE A 1 189 ? -47.535 4.627 53.847 1.00 71.81 189 ILE A O 1
ATOM 1424 N N . SER A 1 190 ? -48.666 4.152 55.717 1.00 67.75 190 SER A N 1
ATOM 1425 C CA . SER A 1 190 ? -48.959 2.762 55.365 1.00 67.75 190 SER A CA 1
ATOM 1426 C C . SER A 1 190 ? -50.336 2.684 54.693 1.00 67.75 190 SER A C 1
ATOM 1428 O O . SER A 1 190 ? -51.355 2.654 55.380 1.00 67.75 190 SER A O 1
ATOM 1430 N N . LEU A 1 191 ? -50.375 2.680 53.358 1.00 67.06 191 LEU A N 1
ATOM 1431 C CA . LEU A 1 191 ? -51.607 2.487 52.577 1.00 67.06 191 LEU A CA 1
ATOM 1432 C C . LEU A 1 191 ? -51.554 1.160 51.805 1.00 67.06 191 LEU A C 1
ATOM 1434 O O . LEU A 1 191 ? -50.459 0.712 51.441 1.00 67.06 191 LEU A O 1
ATOM 1438 N N . PRO A 1 192 ? -52.710 0.529 51.524 1.00 66.06 192 PRO A N 1
ATOM 1439 C CA . PRO A 1 192 ? -52.769 -0.632 50.649 1.00 66.06 192 PRO A CA 1
ATOM 1440 C C . PRO A 1 192 ? -52.217 -0.291 49.257 1.00 66.06 192 PRO A C 1
ATOM 1442 O O . PRO A 1 192 ? -52.290 0.840 48.776 1.00 66.06 192 PRO A O 1
ATOM 1445 N N . CYS A 1 193 ? -51.650 -1.294 48.587 1.00 63.59 193 CYS A N 1
ATOM 1446 C CA . CYS A 1 193 ? -50.927 -1.115 47.322 1.00 63.59 193 CYS A CA 1
ATOM 1447 C C . CYS A 1 193 ? -51.784 -0.578 46.154 1.00 63.59 193 CYS A C 1
ATOM 1449 O O . CYS A 1 193 ? -51.223 -0.166 45.137 1.00 63.59 193 CYS A O 1
ATOM 1451 N N . THR A 1 194 ? -53.109 -0.560 46.318 1.00 65.94 194 THR A N 1
ATOM 1452 C CA . THR A 1 194 ? -54.126 -0.094 45.366 1.00 65.94 194 THR A CA 1
ATOM 1453 C C . THR A 1 194 ? -54.364 1.412 45.396 1.00 65.94 194 THR A C 1
ATOM 1455 O O . THR A 1 194 ? -54.928 1.940 44.445 1.00 65.94 194 THR A O 1
ATOM 1458 N N . GLU A 1 195 ? -53.938 2.109 46.451 1.00 66.88 195 GLU A N 1
ATOM 1459 C CA . GLU A 1 195 ? -54.177 3.546 46.600 1.00 66.88 195 GLU A CA 1
ATOM 1460 C C . GLU A 1 195 ? -52.909 4.362 46.302 1.00 66.88 195 GLU A C 1
ATOM 1462 O O . GLU A 1 195 ? -51.768 3.913 46.491 1.00 66.88 195 GLU A O 1
ATOM 1467 N N . ASP A 1 196 ? -53.093 5.567 45.770 1.00 66.00 196 ASP A N 1
ATOM 1468 C CA . ASP A 1 196 ? -52.014 6.524 45.537 1.00 66.00 196 ASP A CA 1
ATOM 1469 C C . ASP A 1 196 ? -51.779 7.388 46.781 1.00 66.00 196 ASP A C 1
ATOM 1471 O O . ASP A 1 196 ? -52.694 7.691 47.542 1.00 66.00 196 ASP A O 1
ATOM 1475 N N . ILE A 1 197 ? -50.520 7.765 47.014 1.00 68.94 197 ILE A N 1
ATOM 1476 C CA . ILE A 1 197 ? -50.132 8.521 48.210 1.00 68.94 197 ILE A CA 1
ATOM 1477 C C . ILE A 1 197 ? -50.524 9.991 48.008 1.00 68.94 197 ILE A C 1
ATOM 1479 O O . ILE A 1 197 ? -50.077 10.588 47.021 1.00 68.94 197 ILE A O 1
ATOM 1483 N N . PRO A 1 198 ? -51.288 10.604 48.927 1.00 73.06 198 PRO A N 1
ATOM 1484 C CA . PRO A 1 198 ? -51.622 12.019 48.842 1.00 73.06 198 PRO A CA 1
ATOM 1485 C C . PRO A 1 198 ? -50.386 12.911 49.047 1.00 73.06 198 PRO A C 1
ATOM 1487 O O . PRO A 1 198 ? -49.390 12.524 49.666 1.00 73.06 198 PRO A O 1
ATOM 1490 N N . THR A 1 199 ? -50.442 14.141 48.534 1.00 73.25 199 THR A N 1
ATOM 1491 C CA . THR A 1 199 ? -49.421 15.156 48.817 1.00 73.25 199 THR A CA 1
ATOM 1492 C C . THR A 1 199 ? -49.583 15.661 50.254 1.00 73.25 199 THR A C 1
ATOM 1494 O O . THR A 1 199 ? -50.695 15.905 50.711 1.00 73.25 199 THR A O 1
ATOM 1497 N N . CYS A 1 200 ? -48.484 15.835 50.995 1.00 73.69 200 CYS A N 1
ATOM 1498 C CA . CYS A 1 200 ? -48.550 16.224 52.414 1.00 73.69 200 CYS A CA 1
ATOM 1499 C C . CYS A 1 200 ? -48.855 17.720 52.640 1.00 73.69 200 CYS A C 1
ATOM 1501 O O . CYS A 1 200 ? -48.943 18.166 53.775 1.00 73.69 200 CYS A O 1
ATOM 1503 N N . GLY A 1 201 ? -48.970 18.517 51.571 1.00 72.69 201 GLY A N 1
ATOM 1504 C CA . GLY A 1 201 ? -49.207 19.963 51.643 1.00 72.69 201 GLY A CA 1
ATOM 1505 C C . GLY A 1 201 ? -47.985 20.828 51.996 1.00 72.69 201 GLY A C 1
ATOM 1506 O O . GLY A 1 201 ? -48.009 22.022 51.695 1.00 72.69 201 GLY A O 1
ATOM 1507 N N . ASP A 1 202 ? -46.908 20.251 52.540 1.00 72.75 202 ASP A N 1
ATOM 1508 C CA . ASP A 1 202 ? -45.672 20.967 52.904 1.00 72.75 202 ASP A CA 1
ATOM 1509 C C . ASP A 1 202 ? -44.799 21.343 51.700 1.00 72.75 202 ASP A C 1
ATOM 1511 O O . ASP A 1 202 ? -44.909 20.767 50.617 1.00 72.75 202 ASP A O 1
ATOM 1515 N N . THR A 1 203 ? -43.863 22.279 51.888 1.00 77.19 203 THR A N 1
ATOM 1516 C CA . THR A 1 203 ? -42.835 22.604 50.886 1.00 77.19 203 THR A CA 1
ATOM 1517 C C . THR A 1 203 ? -41.983 21.370 50.580 1.00 77.19 203 THR A C 1
ATOM 1519 O O . THR A 1 203 ? -41.454 20.727 51.493 1.00 77.19 203 THR A O 1
ATOM 1522 N N . CYS A 1 204 ? -41.845 21.038 49.293 1.00 74.94 204 CYS A N 1
ATOM 1523 C CA . CYS A 1 204 ? -41.195 19.813 48.826 1.00 74.94 204 CYS A CA 1
ATOM 1524 C C . CYS A 1 204 ? -39.732 19.707 49.291 1.00 74.94 204 CYS A C 1
ATOM 1526 O O . CYS A 1 204 ? -39.307 18.626 49.685 1.00 74.94 204 CYS A O 1
ATOM 1528 N N . GLU A 1 205 ? -38.977 20.814 49.272 1.00 73.06 205 GLU A N 1
ATOM 1529 C CA . GLU A 1 205 ? -37.563 20.923 49.686 1.00 73.06 205 GLU A CA 1
ATOM 1530 C C . GLU A 1 205 ? -36.579 19.921 49.048 1.00 73.06 205 GLU A C 1
ATOM 1532 O O . GLU A 1 205 ? -35.386 19.970 49.349 1.00 73.06 205 GLU A O 1
ATOM 1537 N N . GLN A 1 206 ? -37.032 19.070 48.122 1.00 74.25 206 GLN A N 1
ATOM 1538 C CA . GLN A 1 206 ? -36.164 18.177 47.368 1.00 74.25 206 GLN A CA 1
ATOM 1539 C C . GLN A 1 206 ? -35.196 18.961 46.485 1.00 74.25 206 GLN A C 1
ATOM 1541 O O . GLN A 1 206 ? -35.520 20.033 45.958 1.00 74.25 206 GLN A O 1
ATOM 1546 N N . GLU A 1 207 ? -33.998 18.407 46.323 1.00 75.75 207 GLU A N 1
ATOM 1547 C CA . GLU A 1 207 ? -32.980 18.963 45.445 1.00 75.75 207 GLU A CA 1
ATOM 1548 C C . GLU A 1 207 ? -33.474 18.955 43.996 1.00 75.75 207 GLU A C 1
ATOM 1550 O O . GLU A 1 207 ? -33.807 17.919 43.420 1.00 75.75 207 GLU A O 1
ATOM 1555 N N . LEU A 1 208 ? -33.530 20.147 43.402 1.00 77.38 208 LEU A N 1
ATOM 1556 C CA . LEU A 1 208 ? -33.817 20.310 41.983 1.00 77.38 208 LEU A CA 1
ATOM 1557 C C . LEU A 1 208 ? -32.694 19.661 41.164 1.00 77.38 208 LEU A C 1
ATOM 1559 O O . LEU A 1 208 ? -31.559 19.542 41.623 1.00 77.38 208 LEU A O 1
ATOM 1563 N N . SER A 1 209 ? -32.962 19.352 39.895 1.00 70.81 209 SER A N 1
ATOM 1564 C CA . SER A 1 209 ? -31.985 18.763 38.961 1.00 70.81 209 SER A CA 1
ATOM 1565 C C . SER A 1 209 ? -30.671 19.549 38.807 1.00 70.81 209 SER A C 1
ATOM 1567 O O . SER A 1 209 ? -29.695 19.026 38.276 1.00 70.81 209 SER A O 1
ATOM 1569 N N . CYS A 1 210 ? -30.616 20.798 39.279 1.00 70.50 210 CYS A N 1
ATOM 1570 C CA . CYS A 1 210 ? -29.402 21.604 39.331 1.00 70.50 210 CYS A CA 1
ATOM 1571 C C . CYS A 1 210 ? -28.471 21.304 40.525 1.00 70.50 210 CYS A C 1
ATOM 1573 O O . CYS A 1 210 ? -27.397 21.902 40.581 1.00 70.50 210 CYS A O 1
ATOM 1575 N N . GLY A 1 211 ? -28.864 20.455 41.486 1.00 71.50 211 GLY A N 1
ATOM 1576 C CA . GLY A 1 211 ? -28.038 19.994 42.621 1.00 71.50 211 GLY A CA 1
ATOM 1577 C C . GLY A 1 211 ? -27.567 21.085 43.592 1.00 71.50 211 GLY A C 1
ATOM 1578 O O . GLY A 1 211 ? -26.674 20.864 44.400 1.00 71.50 211 GLY A O 1
ATOM 1579 N N . ARG A 1 212 ? -28.096 22.307 43.460 1.00 69.62 212 ARG A N 1
ATOM 1580 C CA . ARG A 1 212 ? -27.708 23.486 44.262 1.00 69.62 212 ARG A CA 1
ATOM 1581 C C . ARG A 1 212 ? -28.892 24.237 44.860 1.00 69.62 212 ARG A C 1
ATOM 1583 O O . ARG A 1 212 ? -28.697 25.073 45.732 1.00 69.62 212 ARG A O 1
ATOM 1590 N N . HIS A 1 213 ? -30.110 23.966 44.391 1.00 76.50 213 HIS A N 1
ATOM 1591 C CA . HIS A 1 213 ? -31.313 24.670 44.825 1.00 76.50 213 HIS A CA 1
ATOM 1592 C C . HIS A 1 213 ? -32.390 23.666 45.226 1.00 76.50 213 HIS A C 1
ATOM 1594 O O . HIS A 1 213 ? -32.543 22.624 44.587 1.00 76.50 213 HIS A O 1
ATOM 1600 N N . LYS A 1 214 ? -33.147 24.001 46.271 1.00 82.38 214 LYS A N 1
ATOM 1601 C CA . LYS A 1 214 ? -34.259 23.194 46.783 1.00 82.38 214 LYS A CA 1
ATOM 1602 C C . LYS A 1 214 ? -35.584 23.643 46.165 1.00 82.38 214 LYS A C 1
ATOM 1604 O O . LYS A 1 214 ? -35.763 24.826 45.871 1.00 82.38 214 LYS A O 1
ATOM 1609 N N . CYS A 1 215 ? -36.510 22.710 45.962 1.00 78.81 215 CYS A N 1
ATOM 1610 C CA . CYS A 1 215 ? -37.840 23.005 45.439 1.00 78.81 215 CYS A CA 1
ATOM 1611 C C . CYS A 1 215 ? -38.656 23.837 46.444 1.00 78.81 215 CYS A C 1
ATOM 1613 O O . CYS A 1 215 ? -38.882 23.406 47.575 1.00 78.81 215 CYS A O 1
ATOM 1615 N N . THR A 1 216 ? -39.121 25.016 46.019 1.00 79.69 216 THR A N 1
ATOM 1616 C CA . THR A 1 216 ? -39.954 25.931 46.825 1.00 79.69 216 THR A CA 1
ATOM 1617 C C . THR A 1 216 ? -41.457 25.733 46.612 1.00 79.69 216 THR A C 1
ATOM 1619 O O . THR A 1 216 ? -42.261 26.460 47.190 1.00 79.69 216 THR A O 1
ATOM 1622 N N . GLN A 1 217 ? -41.855 24.778 45.767 1.00 75.50 217 GLN A N 1
ATOM 1623 C CA . GLN A 1 217 ? -43.262 24.450 45.539 1.00 75.50 217 GLN A CA 1
ATOM 1624 C C . GLN A 1 217 ? -43.809 23.592 46.687 1.00 75.50 217 GLN A C 1
ATOM 1626 O O . GLN A 1 217 ? -43.064 22.844 47.331 1.00 75.50 217 GLN A O 1
ATOM 1631 N N . ARG A 1 218 ? -45.126 23.675 46.919 1.00 79.56 218 ARG A N 1
ATOM 1632 C CA . ARG A 1 218 ? -45.840 22.716 47.779 1.00 79.56 218 ARG A CA 1
ATOM 1633 C C . ARG A 1 218 ? -45.668 21.300 47.224 1.00 79.56 218 ARG A C 1
ATOM 1635 O O . ARG A 1 218 ? -45.420 21.135 46.028 1.00 79.56 218 ARG A O 1
ATOM 1642 N N . CYS A 1 219 ? -45.782 20.296 48.090 1.00 78.69 219 CYS A N 1
ATOM 1643 C CA . CYS A 1 219 ? -45.667 18.888 47.736 1.00 78.69 219 CYS A CA 1
ATOM 1644 C C . CYS A 1 219 ? -46.540 18.605 46.511 1.00 78.69 219 CYS A C 1
ATOM 1646 O O . CYS A 1 219 ? -47.754 18.810 46.539 1.00 78.69 219 CYS A O 1
ATOM 1648 N N . HIS A 1 220 ? -45.899 18.192 45.423 1.00 77.25 220 HIS A N 1
ATOM 1649 C CA . HIS A 1 220 ? -46.538 17.954 44.141 1.00 77.25 220 HIS A CA 1
ATOM 1650 C C . HIS A 1 220 ? -46.214 16.541 43.670 1.00 77.25 220 HIS A C 1
ATOM 1652 O O . HIS A 1 220 ? -45.218 15.938 44.072 1.00 77.25 220 HIS A O 1
ATOM 1658 N N . GLN A 1 221 ? -47.067 16.011 42.805 1.00 69.69 221 GLN A N 1
ATOM 1659 C CA . GLN A 1 221 ? -46.901 14.685 42.231 1.00 69.69 221 GLN A CA 1
ATOM 1660 C C . GLN A 1 221 ? -46.152 14.828 40.897 1.00 69.69 221 GLN A C 1
ATOM 1662 O O . GLN A 1 221 ? -46.611 15.531 40.000 1.00 69.69 221 GLN A O 1
ATOM 1667 N N . GLY A 1 222 ? -44.960 14.234 40.788 1.00 71.00 222 GLY A N 1
ATOM 1668 C CA . GLY A 1 222 ? -44.093 14.318 39.601 1.00 71.00 222 GLY A CA 1
ATOM 1669 C C . GLY A 1 222 ? -42.739 15.002 39.858 1.00 71.00 222 GLY A C 1
ATOM 1670 O O . GLY A 1 222 ? -42.508 15.515 40.952 1.00 71.00 222 GLY A O 1
ATOM 1671 N N . PRO A 1 223 ? -41.815 14.994 38.878 1.00 74.31 223 PRO A N 1
ATOM 1672 C CA . PRO A 1 223 ? -40.481 15.579 39.024 1.00 74.31 223 PRO A CA 1
ATOM 1673 C C . PRO A 1 223 ? -40.544 17.099 39.234 1.00 74.31 223 PRO A C 1
ATOM 1675 O O . PRO A 1 223 ? -41.363 17.788 38.624 1.00 74.31 223 PRO A O 1
ATOM 1678 N N . CYS A 1 224 ? -39.666 17.634 40.090 1.00 77.56 224 CYS A N 1
ATOM 1679 C CA . CYS A 1 224 ? -39.584 19.075 40.340 1.00 77.56 224 CYS A CA 1
ATOM 1680 C C . CYS A 1 224 ? -39.280 19.839 39.037 1.00 77.56 224 CYS A C 1
ATOM 1682 O O . CYS A 1 224 ? -38.410 19.439 38.260 1.00 77.56 224 CYS A O 1
ATOM 1684 N N . GLY A 1 225 ? -39.988 20.950 38.799 1.00 73.38 225 GLY A N 1
ATOM 1685 C CA . GLY A 1 225 ? -39.802 21.786 37.606 1.00 73.38 225 GLY A CA 1
ATOM 1686 C C . GLY A 1 225 ? -38.396 22.402 37.497 1.00 73.38 225 GLY A C 1
ATOM 1687 O O . GLY A 1 225 ? -37.624 22.375 38.454 1.00 73.38 225 GLY A O 1
ATOM 1688 N N . PRO A 1 226 ? -38.026 22.995 36.346 1.00 74.56 226 PRO A N 1
ATOM 1689 C CA . PRO A 1 226 ? -36.704 23.587 36.165 1.00 74.56 226 PRO A CA 1
ATOM 1690 C C . PRO A 1 226 ? -36.468 24.731 37.157 1.00 74.56 226 PRO A C 1
ATOM 1692 O O . PRO A 1 226 ? -37.347 25.561 37.400 1.00 74.56 226 PRO A O 1
ATOM 1695 N N . CYS A 1 227 ? -35.253 24.812 37.703 1.00 76.88 227 CYS A N 1
ATOM 1696 C CA . CYS A 1 227 ? -34.891 25.875 38.630 1.00 76.88 227 CYS A CA 1
ATOM 1697 C C . CYS A 1 227 ? -35.024 27.260 37.961 1.00 76.88 227 CYS A C 1
ATOM 1699 O O . CYS A 1 227 ? -34.368 27.536 36.954 1.00 76.88 227 CYS A O 1
ATOM 1701 N N . ARG A 1 228 ? -35.871 28.130 38.532 1.00 75.19 228 ARG A N 1
ATOM 1702 C CA . ARG A 1 228 ? -36.119 29.511 38.065 1.00 75.19 228 ARG A CA 1
ATOM 1703 C C . ARG A 1 228 ? -35.165 30.550 38.662 1.00 75.19 228 ARG A C 1
ATOM 1705 O O . ARG A 1 228 ? -35.287 31.731 38.360 1.00 75.19 228 ARG A O 1
ATOM 1712 N N . GLN A 1 229 ? -34.225 30.127 39.503 1.00 76.25 229 GLN A N 1
ATOM 1713 C CA . GLN A 1 229 ? -33.258 31.037 40.112 1.00 76.25 229 GLN A CA 1
ATOM 1714 C C . GLN A 1 229 ? -32.185 31.445 39.099 1.00 76.25 229 GLN A C 1
ATOM 1716 O O . GLN A 1 229 ? -31.764 30.649 38.253 1.00 76.25 229 GLN A O 1
ATOM 1721 N N . PHE A 1 230 ? -31.761 32.700 39.189 1.00 79.12 230 PHE A N 1
ATOM 1722 C CA . PHE A 1 230 ? -30.738 33.300 38.345 1.00 79.12 230 PHE A CA 1
ATOM 1723 C C . PHE A 1 230 ? -29.361 33.057 38.964 1.00 79.12 230 PHE A C 1
ATOM 1725 O O . PHE A 1 230 ? -29.136 33.378 40.128 1.00 79.12 230 PHE A O 1
ATOM 1732 N N . VAL A 1 231 ? -28.454 32.457 38.195 1.00 81.88 231 VAL A N 1
ATOM 1733 C CA . VAL A 1 231 ? -27.071 32.203 38.607 1.00 81.88 231 VAL A CA 1
ATOM 1734 C C . VAL A 1 231 ? -26.107 32.765 37.571 1.00 81.88 231 VAL A C 1
ATOM 1736 O O . VAL A 1 231 ? -26.313 32.637 36.360 1.00 81.88 231 VAL A O 1
ATOM 1739 N N . THR A 1 232 ? -25.011 33.355 38.043 1.00 81.44 232 THR A N 1
ATOM 1740 C CA . THR A 1 232 ? -23.913 33.782 37.175 1.00 81.44 232 THR A CA 1
ATOM 1741 C C . THR A 1 232 ? -23.217 32.541 36.629 1.00 81.44 232 THR A C 1
ATOM 1743 O O . THR A 1 232 ? -22.520 31.836 37.359 1.00 81.44 232 THR A O 1
ATOM 1746 N N . LYS A 1 233 ? -23.435 32.241 35.344 1.00 79.69 233 LYS A N 1
ATOM 1747 C CA . LYS A 1 233 ? -22.725 31.165 34.647 1.00 79.69 233 LYS A CA 1
ATOM 1748 C C . LYS A 1 233 ? -21.705 31.754 33.690 1.00 79.69 233 LYS A C 1
ATOM 1750 O O . LYS A 1 233 ? -21.972 32.720 32.968 1.00 79.69 233 LYS A O 1
ATOM 1755 N N . GLN A 1 234 ? -20.551 31.107 33.639 1.00 77.56 234 GLN A N 1
ATOM 1756 C CA . GLN A 1 234 ? -19.585 31.340 32.580 1.00 77.56 234 GLN A CA 1
ATOM 1757 C C . GLN A 1 234 ? -20.107 30.716 31.288 1.00 77.56 234 GLN A C 1
ATOM 1759 O O . GLN A 1 234 ? -20.711 29.642 31.286 1.00 77.56 234 GLN A O 1
ATOM 1764 N N . CYS A 1 235 ? -19.899 31.411 30.175 1.00 80.69 235 CYS A N 1
ATOM 1765 C CA . CYS A 1 235 ? -20.206 30.895 28.853 1.00 80.69 235 CYS A CA 1
ATOM 1766 C C . CYS A 1 235 ? -19.452 29.581 28.632 1.00 80.69 235 CYS A C 1
ATOM 1768 O O . CYS A 1 235 ? -18.326 29.442 29.098 1.00 80.69 235 CYS A O 1
ATOM 1770 N N . ARG A 1 236 ? -20.007 28.661 27.838 1.00 74.62 236 ARG A N 1
ATOM 1771 C CA . ARG A 1 236 ? -19.363 27.382 27.474 1.00 74.62 236 ARG A CA 1
ATOM 1772 C C . ARG A 1 236 ? -17.892 27.519 27.028 1.00 74.62 236 ARG A C 1
ATOM 1774 O O . ARG A 1 236 ? -17.059 26.669 27.311 1.00 74.62 236 ARG A O 1
ATOM 1781 N N . CYS A 1 237 ? -17.553 28.643 26.390 1.00 70.69 237 CYS A N 1
ATOM 1782 C CA . CYS A 1 237 ? -16.193 28.968 25.951 1.00 70.69 237 CYS A CA 1
ATOM 1783 C C . CYS A 1 237 ? -15.308 29.710 26.983 1.00 70.69 237 CYS A C 1
ATOM 1785 O O . CYS A 1 237 ? -14.214 30.132 26.618 1.00 70.69 237 CYS A O 1
ATOM 1787 N N . GLY A 1 238 ? -15.787 29.971 28.204 1.00 73.38 238 GLY A N 1
ATOM 1788 C CA . GLY A 1 238 ? -15.068 30.638 29.305 1.00 73.38 238 GLY A CA 1
ATOM 1789 C C . GLY A 1 238 ? -14.812 32.145 29.152 1.00 73.38 238 GLY A C 1
ATOM 1790 O O . GLY A 1 238 ? -14.224 32.755 30.031 1.00 73.38 238 GLY A O 1
ATOM 1791 N N . LYS A 1 239 ? -15.227 32.771 28.040 1.00 71.06 239 LYS A N 1
ATOM 1792 C CA . LYS A 1 239 ? -14.829 34.158 27.698 1.00 71.06 239 LYS A CA 1
ATOM 1793 C C . LYS A 1 239 ? -15.769 35.259 28.196 1.00 71.06 239 LYS A C 1
ATOM 1795 O O . LYS A 1 239 ? -15.420 36.428 28.103 1.00 71.06 239 LYS A O 1
ATOM 1800 N N . ARG A 1 240 ? -16.994 34.916 28.594 1.00 74.44 240 ARG A N 1
ATOM 1801 C CA . ARG A 1 240 ? -18.028 35.876 29.011 1.00 74.44 240 ARG A CA 1
ATOM 1802 C C . ARG A 1 240 ? -18.843 35.287 30.146 1.00 74.44 240 ARG A C 1
ATOM 1804 O O . ARG A 1 240 ? -19.126 34.092 30.119 1.00 74.44 240 ARG A O 1
ATOM 1811 N N . GLU A 1 241 ? -19.269 36.131 31.070 1.00 80.56 241 GLU A N 1
ATOM 1812 C CA . GLU A 1 241 ? -20.118 35.769 32.203 1.00 80.56 241 GLU A CA 1
ATOM 1813 C C . GLU A 1 241 ? -21.426 36.554 32.088 1.00 80.56 241 GLU A C 1
ATOM 1815 O O . GLU A 1 241 ? -21.415 37.744 31.767 1.00 80.56 241 GLU A O 1
ATOM 1820 N N . LYS A 1 242 ? -22.566 35.882 32.261 1.00 81.56 242 LYS A N 1
ATOM 1821 C CA . LYS A 1 242 ? -23.881 36.532 32.269 1.00 81.56 242 LYS A CA 1
ATOM 1822 C C . LYS A 1 242 ? -24.782 35.833 33.276 1.00 81.56 242 LYS A C 1
ATOM 1824 O O . LYS A 1 242 ? -24.697 34.618 33.459 1.00 81.56 242 LYS A O 1
ATOM 1829 N N . ASN A 1 243 ? -25.650 36.608 33.917 1.00 84.19 243 ASN A N 1
ATOM 1830 C CA . ASN A 1 243 ? -26.658 36.061 34.807 1.00 84.19 243 ASN A CA 1
ATOM 1831 C C . ASN A 1 243 ? -27.768 35.400 33.973 1.00 84.19 243 ASN A C 1
ATOM 1833 O O . ASN A 1 243 ? -28.413 36.060 33.154 1.00 84.19 243 ASN A O 1
ATOM 1837 N N . VAL A 1 244 ? -27.927 34.086 34.119 1.00 83.75 244 VAL A N 1
ATOM 1838 C CA . VAL A 1 244 ? -28.889 33.274 33.362 1.00 83.75 244 VAL A CA 1
ATOM 1839 C C . VAL A 1 244 ? -29.655 32.358 34.308 1.00 83.75 244 VAL A C 1
ATOM 1841 O O . VAL A 1 244 ? -29.180 32.016 35.391 1.00 83.75 244 VAL A O 1
ATOM 1844 N N . GLN A 1 245 ? -30.846 31.932 33.897 1.00 82.62 245 GLN A N 1
ATOM 1845 C CA . GLN A 1 245 ? -31.627 30.967 34.663 1.00 82.62 245 GLN A CA 1
ATOM 1846 C C . GLN A 1 245 ? -30.836 29.660 34.842 1.00 82.62 245 GLN A C 1
ATOM 1848 O O . GLN A 1 245 ? -30.238 29.148 33.896 1.00 82.62 245 GLN A O 1
ATOM 1853 N N . CYS A 1 246 ? -30.843 29.100 36.052 1.00 78.81 246 CYS A N 1
ATOM 1854 C CA . CYS A 1 246 ? -30.035 27.937 36.420 1.00 78.81 246 CYS A CA 1
ATOM 1855 C C . CYS A 1 246 ? -30.280 26.706 35.530 1.00 78.81 246 CYS A C 1
ATOM 1857 O O . CYS A 1 246 ? -29.347 25.949 35.267 1.00 78.81 246 CYS A O 1
ATOM 1859 N N . SER A 1 247 ? -31.488 26.533 34.995 1.00 73.56 247 SER A N 1
ATOM 1860 C CA . SER A 1 247 ? -31.808 25.454 34.053 1.00 73.56 247 SER A CA 1
ATOM 1861 C C . SER A 1 247 ? -31.259 25.654 32.635 1.00 73.56 247 SER A C 1
ATOM 1863 O O . SER A 1 247 ? -31.243 24.703 31.864 1.00 73.56 247 SER A O 1
ATOM 1865 N N . MET A 1 248 ? -30.826 26.864 32.271 1.00 73.44 248 MET A N 1
ATOM 1866 C CA . MET A 1 248 ? -30.366 27.192 30.920 1.00 73.44 248 MET A CA 1
ATOM 1867 C C . MET A 1 248 ? -28.837 27.193 30.830 1.00 73.44 248 MET A C 1
ATOM 1869 O O . MET A 1 248 ? -28.124 27.582 31.765 1.00 73.44 248 MET A O 1
ATOM 1873 N N . GLU A 1 249 ? -28.321 26.744 29.689 1.00 71.12 249 GLU A N 1
ATOM 1874 C CA . GLU A 1 249 ? -26.905 26.847 29.337 1.00 71.12 249 GLU A CA 1
ATOM 1875 C C . GLU A 1 249 ? -26.622 28.200 28.670 1.00 71.12 249 GLU A C 1
ATOM 1877 O O . GLU A 1 249 ? -27.369 28.648 27.801 1.00 71.12 249 GLU A O 1
ATOM 1882 N N . PHE A 1 250 ? -25.529 28.863 29.058 1.00 79.44 250 PHE A N 1
ATOM 1883 C CA . PHE A 1 250 ? -25.129 30.136 28.459 1.00 79.44 250 PHE A CA 1
ATOM 1884 C C . PHE A 1 250 ? -24.130 29.910 27.314 1.00 79.44 250 PHE A C 1
ATOM 1886 O O . PHE A 1 250 ? -22.971 29.548 27.533 1.00 79.44 250 PHE A O 1
ATOM 1893 N N . THR A 1 251 ? -24.566 30.161 26.078 1.00 77.44 251 THR A N 1
ATOM 1894 C CA . THR A 1 251 ? -23.707 30.172 24.882 1.00 77.44 251 THR A CA 1
ATOM 1895 C C . THR A 1 251 ? -23.598 31.581 24.315 1.00 77.44 251 THR A C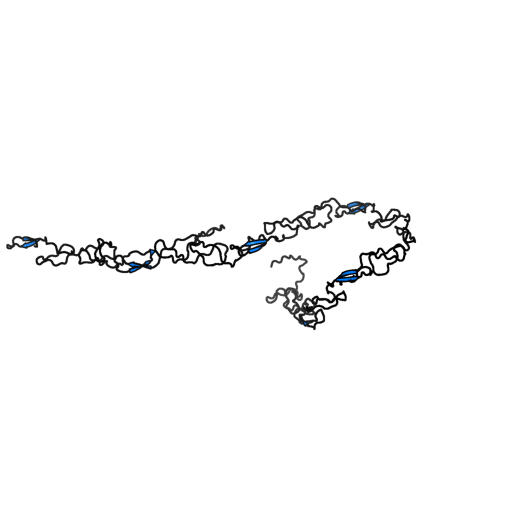 1
ATOM 1897 O O . THR A 1 251 ? -24.609 32.248 24.108 1.00 77.44 251 THR A O 1
ATOM 1900 N N . CYS A 1 252 ? -22.383 32.038 24.017 1.00 73.69 252 CYS A N 1
ATOM 1901 C CA . CYS A 1 252 ? -22.168 33.370 23.458 1.00 73.69 252 CYS A CA 1
ATOM 1902 C C . CYS A 1 252 ? -22.138 33.376 21.921 1.00 73.69 252 CYS A C 1
ATOM 1904 O O . CYS A 1 252 ? -21.759 32.403 21.278 1.00 73.69 252 CYS A O 1
ATOM 1906 N N . GLU A 1 253 ? -22.430 34.516 21.300 1.00 73.88 253 GLU A N 1
ATOM 1907 C CA . GLU A 1 253 ? -22.412 34.641 19.832 1.00 73.88 253 GLU A CA 1
ATOM 1908 C C . GLU A 1 253 ? -21.027 34.928 19.231 1.00 73.88 253 GLU A C 1
ATOM 1910 O O . GLU A 1 253 ? -20.904 35.217 18.040 1.00 73.88 253 GLU A O 1
ATOM 1915 N N . ALA A 1 254 ? -19.957 34.847 20.031 1.00 74.12 254 ALA A N 1
ATOM 1916 C CA . ALA A 1 254 ? -18.608 35.085 19.523 1.00 74.12 254 ALA A CA 1
ATOM 1917 C C . ALA A 1 254 ? -18.220 33.954 18.571 1.00 74.12 254 ALA A C 1
ATOM 1919 O O . ALA A 1 254 ? -18.223 32.776 18.944 1.00 74.12 254 ALA A O 1
ATOM 1920 N N . LYS A 1 255 ? -17.853 34.332 17.345 1.00 77.19 255 LYS A N 1
ATOM 1921 C CA . LYS A 1 255 ? -17.238 33.431 16.373 1.00 77.19 255 LYS A CA 1
ATOM 1922 C C . LYS A 1 255 ? -15.834 33.081 16.859 1.00 77.19 255 LYS A C 1
ATOM 1924 O O . LYS A 1 255 ? -15.090 33.952 17.308 1.00 77.19 255 LYS A O 1
ATOM 1929 N N . CYS A 1 256 ? -15.469 31.809 16.789 1.00 72.25 256 CYS A N 1
ATOM 1930 C CA . CYS A 1 256 ? -14.111 31.393 17.106 1.00 72.25 256 CYS A CA 1
ATOM 1931 C C . CYS A 1 256 ? -13.150 31.830 15.978 1.00 72.25 256 CYS A C 1
ATOM 1933 O O . CYS A 1 256 ? -13.436 31.680 14.796 1.00 72.25 256 CYS A O 1
ATOM 1935 N N . THR A 1 257 ? -12.000 32.401 16.327 1.00 72.44 257 THR A N 1
ATOM 1936 C CA . THR A 1 257 ? -10.933 32.746 15.364 1.00 72.44 257 THR A CA 1
ATOM 1937 C C . THR A 1 257 ? -9.773 31.755 15.415 1.00 72.44 257 THR A C 1
ATOM 1939 O O . THR A 1 257 ? -8.816 31.877 14.655 1.00 72.44 257 THR A O 1
ATOM 1942 N N . ASN A 1 258 ? -9.861 30.730 16.273 1.00 70.00 258 ASN A N 1
ATOM 1943 C CA . ASN A 1 258 ? -8.803 29.738 16.409 1.00 70.00 258 ASN A CA 1
ATOM 1944 C C . ASN A 1 258 ? -8.642 28.945 15.108 1.00 70.00 258 ASN A C 1
ATOM 1946 O O . ASN A 1 258 ? -9.617 28.522 14.469 1.00 70.00 258 ASN A O 1
ATOM 1950 N N . MET A 1 259 ? -7.385 28.705 14.748 1.00 70.81 259 MET A N 1
ATOM 1951 C CA . MET A 1 259 ? -7.022 27.788 13.678 1.00 70.81 259 MET A CA 1
ATOM 1952 C C . MET A 1 259 ? -7.464 26.374 14.060 1.00 70.81 259 MET A C 1
ATOM 1954 O O . MET A 1 259 ? -7.128 25.873 15.134 1.00 70.81 259 MET A O 1
ATOM 1958 N N . ARG A 1 260 ? -8.225 25.710 13.181 1.00 70.06 260 ARG A N 1
ATOM 1959 C CA . ARG A 1 260 ? -8.561 24.290 13.360 1.00 70.06 260 ARG A CA 1
ATOM 1960 C C . ARG A 1 260 ? -7.280 23.461 13.338 1.00 70.06 260 ARG A C 1
ATOM 1962 O O . ARG A 1 260 ? -6.243 23.915 12.857 1.00 70.06 260 ARG A O 1
ATOM 1969 N N . GLN A 1 261 ? -7.373 22.189 13.719 1.00 65.69 261 GLN A N 1
ATOM 1970 C CA . GLN A 1 261 ? -6.240 21.269 13.623 1.00 65.69 261 GLN A CA 1
ATOM 1971 C C . GLN A 1 261 ? -5.617 21.219 12.217 1.00 65.69 261 GLN A C 1
ATOM 1973 O O . GLN A 1 261 ? -4.458 20.887 12.099 1.00 65.69 261 GLN A O 1
ATOM 1978 N N . CYS A 1 262 ? -6.280 21.609 11.132 1.00 67.44 262 CYS A N 1
ATOM 1979 C CA . CYS A 1 262 ? -5.618 21.705 9.825 1.00 67.44 262 CYS A CA 1
ATOM 1980 C C . CYS A 1 262 ? -4.659 22.907 9.631 1.00 67.44 262 CYS A C 1
ATOM 1982 O O . CYS A 1 262 ? -4.045 22.997 8.571 1.00 67.44 262 CYS A O 1
ATOM 1984 N N . SER A 1 263 ? -4.564 23.850 10.582 1.00 69.06 263 SER A N 1
ATOM 1985 C CA . SER A 1 263 ? -3.777 25.105 10.531 1.00 69.06 263 SER A CA 1
ATOM 1986 C C . SER A 1 263 ? -3.990 25.999 9.293 1.00 69.06 263 SER A C 1
ATOM 1988 O O . SER A 1 263 ? -3.302 26.998 9.135 1.00 69.06 263 SER A O 1
ATOM 1990 N N . ARG A 1 264 ? -4.941 25.661 8.414 1.00 71.25 264 ARG A N 1
ATOM 1991 C CA . ARG A 1 264 ? -5.311 26.427 7.211 1.00 71.25 264 ARG A CA 1
ATOM 1992 C C . ARG A 1 264 ? -6.710 27.022 7.288 1.00 71.25 264 ARG A C 1
ATOM 1994 O O . ARG A 1 264 ? -6.978 28.027 6.644 1.00 71.25 264 ARG A O 1
ATOM 2001 N N . HIS A 1 265 ? -7.607 26.404 8.055 1.00 72.19 265 HIS A N 1
ATOM 2002 C CA . HIS A 1 265 ? -8.997 26.834 8.159 1.00 72.19 265 HIS A CA 1
ATOM 2003 C C . HIS A 1 265 ? -9.312 27.325 9.571 1.00 72.19 265 HIS A C 1
ATOM 2005 O O . HIS A 1 265 ? -9.024 26.646 10.559 1.00 72.19 265 HIS A O 1
ATOM 2011 N N . GLN A 1 266 ? -9.945 28.493 9.649 1.00 76.31 266 GLN A N 1
ATOM 2012 C CA . GLN A 1 266 ? -10.396 29.108 10.896 1.00 76.31 266 GLN A CA 1
ATOM 2013 C C . GLN A 1 266 ? -11.750 28.523 11.337 1.00 76.31 266 GLN A C 1
ATOM 2015 O O . GLN A 1 266 ? -12.592 28.130 10.518 1.00 76.31 266 GLN A O 1
ATOM 2020 N N . CYS A 1 267 ? -11.981 28.424 12.646 1.00 72.50 267 CYS A N 1
ATOM 2021 C CA . CYS A 1 267 ? -13.211 27.862 13.202 1.00 72.50 267 CYS A CA 1
ATOM 2022 C C . CYS A 1 267 ? -14.384 28.863 13.195 1.00 72.50 267 CYS A C 1
ATOM 2024 O O . CYS A 1 267 ? -14.698 29.452 14.211 1.00 72.50 267 CYS A O 1
ATOM 2026 N N . LYS A 1 268 ? -15.133 29.008 12.098 1.00 72.00 268 LYS A N 1
ATOM 2027 C CA . LYS A 1 268 ? -16.268 29.963 12.011 1.00 72.00 268 LYS A CA 1
ATOM 2028 C C . LYS A 1 268 ? -17.495 29.675 12.922 1.00 72.00 268 LYS A C 1
ATOM 2030 O O . LYS A 1 268 ? -18.553 30.261 12.704 1.00 72.00 268 LYS A O 1
ATOM 2035 N N . ARG A 1 269 ? -17.407 28.782 13.919 1.00 71.44 269 ARG A N 1
ATOM 2036 C CA . ARG A 1 269 ? -18.538 28.392 14.787 1.00 71.44 269 ARG A CA 1
ATOM 2037 C C . ARG A 1 269 ? -18.765 29.419 15.908 1.00 71.44 269 ARG A C 1
ATOM 2039 O O . ARG A 1 269 ? -17.795 29.912 16.489 1.00 71.44 269 ARG A O 1
ATOM 2046 N N . LYS A 1 270 ? -20.032 29.726 16.218 1.00 73.62 270 LYS A N 1
ATOM 2047 C CA . LYS A 1 270 ? -20.423 30.508 17.407 1.00 73.62 270 LYS A CA 1
ATOM 2048 C C . LYS A 1 270 ? -20.195 29.647 18.661 1.00 73.62 270 LYS A C 1
ATOM 2050 O O . LYS A 1 270 ? -20.591 28.487 18.651 1.00 73.62 270 LYS A O 1
ATOM 2055 N N . CYS A 1 271 ? -19.543 30.193 19.690 1.00 70.06 271 CYS A N 1
ATOM 2056 C CA . CYS A 1 271 ? -19.220 29.520 20.961 1.00 70.06 271 CYS A CA 1
ATOM 2057 C C . CYS A 1 271 ? -18.477 28.171 20.809 1.00 70.06 271 CYS A C 1
ATOM 2059 O O . CYS A 1 271 ? -19.083 27.104 20.719 1.00 70.06 271 CYS A O 1
ATOM 2061 N N . CYS A 1 272 ? -17.140 28.199 20.793 1.00 71.00 272 CYS A N 1
ATOM 2062 C CA . CYS A 1 272 ? -16.313 26.988 20.708 1.00 71.00 272 CYS A CA 1
ATOM 2063 C C . CYS A 1 272 ? -15.502 26.764 21.995 1.00 71.00 272 CYS A C 1
ATOM 2065 O O . CYS A 1 272 ? -14.804 27.674 22.436 1.00 71.00 272 CYS A O 1
ATOM 2067 N N . ASP A 1 273 ? -15.513 25.538 22.527 1.00 67.62 273 ASP A N 1
ATOM 2068 C CA . ASP A 1 273 ? -14.886 25.147 23.810 1.00 67.62 273 ASP A CA 1
ATOM 2069 C C . ASP A 1 273 ? -13.384 24.822 23.676 1.00 67.62 273 ASP A C 1
ATOM 2071 O O . ASP A 1 273 ? -12.848 23.946 24.348 1.00 67.62 273 ASP A O 1
ATOM 2075 N N . GLY A 1 274 ? -12.698 25.433 22.705 1.00 64.19 274 GLY A N 1
ATOM 2076 C CA . GLY A 1 274 ? -11.292 25.141 22.383 1.00 64.19 274 GLY A CA 1
ATOM 2077 C C . GLY A 1 274 ? -11.051 23.814 21.643 1.00 64.19 274 GLY A C 1
ATOM 2078 O O . GLY A 1 274 ? -10.167 23.750 20.790 1.00 64.19 274 GLY A O 1
ATOM 2079 N N . LYS A 1 275 ? -11.880 22.784 21.853 1.00 65.56 275 LYS A N 1
ATOM 2080 C CA . LYS A 1 275 ? -11.845 21.519 21.095 1.00 65.56 275 LYS A CA 1
ATOM 2081 C C . LYS A 1 275 ? -12.600 21.657 19.768 1.00 65.56 275 LYS A C 1
ATOM 2083 O O . LYS A 1 275 ? -13.763 21.282 19.646 1.00 65.56 275 LYS A O 1
ATOM 2088 N N . CYS A 1 276 ? -11.940 22.244 18.770 1.00 65.00 276 CYS A N 1
ATOM 2089 C CA . CYS A 1 276 ? -12.500 22.351 17.422 1.00 65.00 276 CYS A CA 1
ATOM 2090 C C . CYS A 1 276 ? -12.522 20.964 16.744 1.00 65.00 276 CYS A C 1
ATOM 2092 O O . CYS A 1 276 ? -11.469 20.322 16.700 1.00 65.00 276 CYS A O 1
ATOM 2094 N N . PRO A 1 277 ? -13.661 20.516 16.180 1.00 67.50 277 PRO A N 1
ATOM 2095 C CA . PRO A 1 277 ? -13.727 19.268 15.419 1.00 67.50 277 PRO A CA 1
ATOM 2096 C C . PRO A 1 277 ? -12.822 19.306 14.170 1.00 67.50 277 PRO A C 1
ATOM 2098 O O . PRO A 1 277 ? -12.415 20.396 13.729 1.00 67.50 277 PRO A O 1
ATOM 2101 N N . PRO A 1 278 ? -12.492 18.133 13.592 1.00 68.75 278 PRO A N 1
ATOM 2102 C CA . PRO A 1 278 ? -11.691 18.044 12.376 1.00 68.75 278 PRO A CA 1
ATOM 2103 C C . PRO A 1 278 ? -12.316 18.838 11.222 1.00 68.75 278 PRO A C 1
ATOM 2105 O O . PRO A 1 278 ? -13.495 19.194 11.213 1.00 68.75 278 PRO A O 1
ATOM 2108 N N . CYS A 1 279 ? -11.481 19.215 10.257 1.00 71.69 279 CYS A N 1
ATOM 2109 C CA . CYS A 1 279 ? -11.928 20.046 9.154 1.00 71.69 279 CYS A CA 1
ATOM 2110 C C . CYS A 1 279 ? -12.555 19.193 8.046 1.00 71.69 279 CYS A C 1
ATOM 2112 O O . CYS A 1 279 ? -11.854 18.451 7.372 1.00 71.69 279 CYS A O 1
ATOM 2114 N N . GLU A 1 280 ? -13.855 19.377 7.826 1.00 73.94 280 GLU A N 1
ATOM 2115 C CA . GLU A 1 280 ? -14.642 18.687 6.789 1.00 73.94 280 GLU A CA 1
ATOM 2116 C C . GLU A 1 280 ? -14.396 19.230 5.372 1.00 73.94 280 GLU A C 1
ATOM 2118 O O . GLU A 1 280 ? -14.923 18.707 4.397 1.00 73.94 280 GLU A O 1
ATOM 2123 N N . GLN A 1 281 ? -13.592 20.288 5.237 1.00 75.12 281 GLN A N 1
ATOM 2124 C CA . GLN A 1 281 ? -13.233 20.836 3.932 1.00 75.12 281 GLN A CA 1
ATOM 2125 C C . GLN A 1 281 ? -12.264 19.893 3.215 1.00 75.12 281 GLN A C 1
ATOM 2127 O O . GLN A 1 281 ? -11.339 19.351 3.826 1.00 75.12 281 GLN A O 1
ATOM 2132 N N . THR A 1 282 ? -12.437 19.733 1.907 1.00 78.31 282 THR A N 1
ATOM 2133 C CA . THR A 1 282 ? -11.514 18.970 1.058 1.00 78.31 282 THR A CA 1
ATOM 2134 C C . THR A 1 282 ? -10.137 19.635 1.012 1.00 78.31 282 THR A C 1
ATOM 2136 O O . THR A 1 282 ? -10.025 20.860 1.020 1.00 78.31 282 THR A O 1
ATOM 2139 N N . CYS A 1 283 ? -9.068 18.840 0.952 1.00 81.06 283 CYS A N 1
ATOM 2140 C CA . CYS A 1 283 ? -7.693 19.339 0.980 1.00 81.06 283 CYS A CA 1
ATOM 2141 C C . CYS A 1 283 ? -7.354 20.224 -0.235 1.00 81.06 283 CYS A C 1
ATOM 2143 O O . CYS A 1 283 ? -6.676 21.240 -0.076 1.00 81.06 283 CYS A O 1
ATOM 2145 N N . GLY A 1 284 ? -7.792 19.844 -1.443 1.00 76.12 284 GLY A N 1
ATOM 2146 C CA . GLY A 1 284 ? -7.663 20.651 -2.667 1.00 76.12 284 GLY A CA 1
ATOM 2147 C C . GLY A 1 284 ? -6.231 20.888 -3.173 1.00 76.12 284 GLY A C 1
ATOM 2148 O O . GLY A 1 284 ? -6.048 21.510 -4.220 1.00 76.12 284 GLY A O 1
ATOM 2149 N N . ARG A 1 285 ? -5.203 20.395 -2.465 1.00 77.69 285 ARG A N 1
ATOM 2150 C CA . ARG A 1 285 ? -3.798 20.482 -2.891 1.00 77.69 285 ARG A CA 1
ATOM 2151 C C . ARG A 1 285 ? -3.573 19.634 -4.139 1.00 77.69 285 ARG A C 1
ATOM 2153 O O . ARG A 1 285 ? -4.082 18.517 -4.229 1.00 77.69 285 ARG A O 1
ATOM 2160 N N . THR A 1 286 ? -2.784 20.152 -5.073 1.00 80.81 286 THR A N 1
ATOM 2161 C CA . THR A 1 286 ? -2.342 19.397 -6.246 1.00 80.81 286 THR A CA 1
ATOM 2162 C C . THR A 1 286 ? -1.490 18.216 -5.788 1.00 80.81 286 THR A C 1
ATOM 2164 O O . THR A 1 286 ? -0.517 18.396 -5.056 1.00 80.81 286 THR A O 1
ATOM 2167 N N . LEU A 1 287 ? -1.889 17.006 -6.177 1.00 81.06 287 LEU A N 1
ATOM 2168 C CA . LEU A 1 287 ? -1.163 15.777 -5.873 1.00 81.06 287 LEU A CA 1
ATOM 2169 C C . LEU A 1 287 ? 0.180 15.753 -6.612 1.00 81.06 287 LEU A C 1
ATOM 2171 O O . LEU A 1 287 ? 0.383 16.477 -7.587 1.00 81.06 287 LEU A O 1
ATOM 2175 N N . ASN A 1 288 ? 1.083 14.860 -6.202 1.00 73.62 288 ASN A N 1
ATOM 2176 C CA . ASN A 1 288 ? 2.396 14.701 -6.841 1.00 73.62 288 ASN A CA 1
ATOM 2177 C C . ASN A 1 288 ? 2.302 14.400 -8.348 1.00 73.62 288 ASN A C 1
ATOM 2179 O O . ASN A 1 288 ? 3.247 14.674 -9.081 1.00 73.62 288 ASN A O 1
ATOM 2183 N N . CYS A 1 289 ? 1.161 13.886 -8.818 1.00 72.12 289 CYS A N 1
ATOM 2184 C CA . CYS A 1 289 ? 0.893 13.670 -10.234 1.00 72.12 289 CYS A CA 1
ATOM 2185 C C . CYS A 1 289 ? 0.665 14.951 -11.050 1.00 72.12 289 CYS A C 1
ATOM 2187 O O . CYS A 1 289 ? 0.539 14.854 -12.262 1.00 72.12 289 CYS A O 1
ATOM 2189 N N . LYS A 1 290 ? 0.576 16.131 -10.416 1.00 75.44 290 LYS A N 1
ATOM 2190 C CA . LYS A 1 290 ? 0.302 17.461 -11.006 1.00 75.44 290 LYS A CA 1
ATOM 2191 C C . LYS A 1 290 ? -1.017 17.612 -11.787 1.00 75.44 290 LYS A C 1
ATOM 2193 O O . LYS A 1 290 ? -1.493 18.732 -11.916 1.00 75.44 290 LYS A O 1
ATOM 2198 N N . ASN A 1 291 ? -1.645 16.512 -12.196 1.00 75.00 291 ASN A N 1
ATOM 2199 C CA . ASN A 1 291 ? -2.886 16.479 -12.969 1.00 75.00 291 ASN A CA 1
ATOM 2200 C C . ASN A 1 291 ? -4.150 16.424 -12.091 1.00 75.00 291 ASN A C 1
ATOM 2202 O O . ASN A 1 291 ? -5.214 16.857 -12.516 1.00 75.00 291 ASN A O 1
ATOM 2206 N N . HIS A 1 292 ? -4.047 15.936 -10.848 1.00 76.31 292 HIS A N 1
ATOM 2207 C CA . HIS A 1 292 ? -5.198 15.729 -9.962 1.00 76.31 292 HIS A CA 1
ATOM 2208 C C . HIS A 1 292 ? -5.077 16.509 -8.648 1.00 76.31 292 HIS A C 1
ATOM 2210 O O . HIS A 1 292 ? -3.983 16.713 -8.114 1.00 76.31 292 HIS A O 1
ATOM 2216 N N . LYS A 1 293 ? -6.225 16.927 -8.104 1.00 82.06 293 LYS A N 1
ATOM 2217 C CA . LYS A 1 293 ? -6.344 17.570 -6.786 1.00 82.06 293 LYS A CA 1
ATOM 2218 C C . LYS A 1 293 ? -6.733 16.529 -5.736 1.00 82.06 293 LYS A C 1
ATOM 2220 O O . LYS A 1 293 ? -7.487 15.609 -6.030 1.00 82.06 293 LYS A O 1
ATOM 2225 N N . CYS A 1 294 ? -6.218 16.669 -4.518 1.00 81.31 294 CYS A N 1
ATOM 2226 C CA . CYS A 1 294 ? -6.478 15.744 -3.416 1.00 81.31 294 CYS A CA 1
ATOM 2227 C C . CYS A 1 294 ? -7.972 15.757 -3.013 1.00 81.31 294 CYS A C 1
ATOM 2229 O O . CYS A 1 294 ? -8.431 16.802 -2.532 1.00 81.31 294 CYS A O 1
ATOM 2231 N N . PRO A 1 295 ? -8.711 14.632 -3.157 1.00 81.00 295 PRO A N 1
ATOM 2232 C CA . PRO A 1 295 ? -10.130 14.546 -2.796 1.00 81.00 295 PRO A CA 1
ATOM 2233 C C . PRO A 1 295 ? -10.357 14.320 -1.293 1.00 81.00 295 PRO A C 1
ATOM 2235 O O . PRO A 1 295 ? -11.479 14.432 -0.810 1.00 81.00 295 PRO A O 1
ATOM 2238 N N . SER A 1 296 ? -9.306 13.993 -0.534 1.00 78.81 296 SER A N 1
ATOM 2239 C CA . SER A 1 296 ? -9.415 13.691 0.893 1.00 78.81 296 SER A CA 1
ATOM 2240 C C . SER A 1 296 ? -9.803 14.921 1.718 1.00 78.81 296 SER A C 1
ATOM 2242 O O . SER A 1 296 ? -9.454 16.058 1.378 1.00 78.81 296 SER A O 1
ATOM 2244 N N . GLN A 1 297 ? -10.461 14.680 2.857 1.00 80.75 297 GLN A N 1
ATOM 2245 C CA . GLN A 1 297 ? -10.663 15.699 3.891 1.00 80.75 297 GLN A CA 1
ATOM 2246 C C . GLN A 1 297 ? -9.322 16.314 4.317 1.00 80.75 297 GLN A C 1
ATOM 2248 O O . GLN A 1 297 ? -8.253 15.708 4.172 1.00 80.75 297 GLN A O 1
ATOM 2253 N N . CYS A 1 298 ? -9.362 17.549 4.811 1.00 81.38 298 CYS A N 1
ATOM 2254 C CA . CYS A 1 298 ? -8.160 18.292 5.148 1.00 81.38 298 CYS A CA 1
ATOM 2255 C C . CYS A 1 298 ? -7.337 17.550 6.211 1.00 81.38 298 CYS A C 1
ATOM 2257 O O . CYS A 1 298 ? -7.753 17.399 7.358 1.00 81.38 298 CYS A O 1
ATOM 2259 N N . HIS A 1 299 ? -6.138 17.125 5.826 1.00 75.75 299 HIS A N 1
ATOM 2260 C CA . HIS A 1 299 ? -5.231 16.355 6.665 1.00 75.75 299 HIS A CA 1
ATOM 2261 C C . HIS A 1 299 ? -3.940 17.145 6.939 1.00 75.75 299 HIS A C 1
ATOM 2263 O O . HIS A 1 299 ? -3.580 18.090 6.221 1.00 75.75 299 HIS A O 1
ATOM 2269 N N . ARG A 1 300 ? -3.217 16.749 7.992 1.00 72.12 300 ARG A N 1
ATOM 2270 C CA . ARG A 1 300 ? -1.849 17.223 8.251 1.00 72.12 300 ARG A CA 1
ATOM 2271 C C . ARG A 1 300 ? -0.855 16.404 7.418 1.00 72.12 300 ARG A C 1
ATOM 2273 O O . ARG A 1 300 ? -1.091 15.228 7.164 1.00 72.12 300 ARG A O 1
ATOM 2280 N N . GLY A 1 301 ? 0.241 17.024 6.979 1.00 72.94 301 GLY A N 1
ATOM 2281 C CA . GLY A 1 301 ? 1.296 16.351 6.205 1.00 72.94 301 GLY A CA 1
ATOM 2282 C C . GLY A 1 301 ? 1.120 16.373 4.673 1.00 72.94 301 GLY A C 1
ATOM 2283 O O . GLY A 1 301 ? 0.270 17.119 4.162 1.00 72.94 301 GLY A O 1
ATOM 2284 N N . PRO A 1 302 ? 1.969 15.625 3.934 1.00 77.12 302 PRO A N 1
ATOM 2285 C CA . PRO A 1 302 ? 1.897 15.492 2.476 1.00 77.12 302 PRO A CA 1
ATOM 2286 C C . PRO A 1 302 ? 0.638 14.72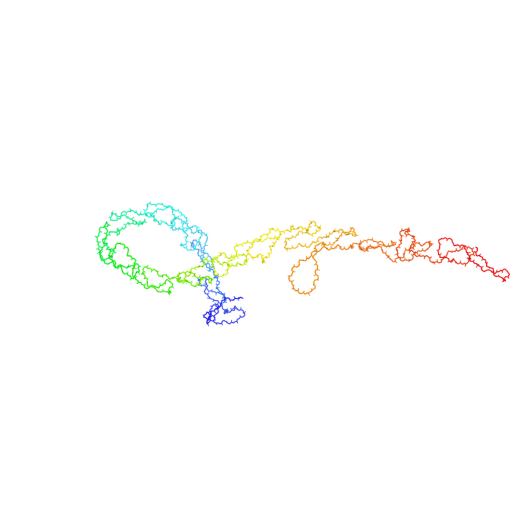6 2.053 1.00 77.12 302 PRO A C 1
ATOM 2288 O O . PRO A 1 302 ? 0.128 13.901 2.808 1.00 77.12 302 PRO A O 1
ATOM 2291 N N . CYS A 1 303 ? 0.098 15.033 0.870 1.00 78.56 303 CYS A N 1
ATOM 2292 C CA . CYS A 1 303 ? -1.097 14.353 0.366 1.00 78.56 303 CYS A CA 1
ATOM 2293 C C . CYS A 1 303 ? -0.809 12.893 0.023 1.00 78.56 303 CYS A C 1
ATOM 2295 O O . CYS A 1 303 ? 0.291 12.559 -0.421 1.00 78.56 303 CYS A O 1
ATOM 2297 N N . TYR A 1 304 ? -1.822 12.045 0.208 1.00 77.06 304 TYR A N 1
ATOM 2298 C CA . TYR A 1 304 ? -1.777 10.655 -0.228 1.00 77.06 304 TYR A CA 1
ATOM 2299 C C . TYR A 1 304 ? -1.510 10.564 -1.740 1.00 77.06 304 TYR A C 1
ATOM 2301 O O . TYR A 1 304 ? -1.914 11.462 -2.487 1.00 77.06 304 TYR A O 1
ATOM 2309 N N . PRO A 1 305 ? -0.816 9.510 -2.205 1.00 74.81 305 PRO A N 1
ATOM 2310 C CA . PRO A 1 305 ? -0.595 9.288 -3.629 1.00 74.81 305 PRO A CA 1
ATOM 2311 C C . PRO A 1 305 ? -1.924 9.182 -4.392 1.00 74.81 305 PRO A C 1
ATOM 2313 O O . PRO A 1 305 ? -2.955 8.815 -3.828 1.00 74.81 305 PRO A O 1
ATOM 2316 N N . CYS A 1 306 ? -1.901 9.538 -5.679 1.00 76.69 306 CYS A N 1
ATOM 2317 C CA . CYS A 1 306 ? -3.086 9.473 -6.531 1.00 76.69 306 CYS A CA 1
ATOM 2318 C C . CYS A 1 306 ? -3.568 8.014 -6.649 1.00 76.69 306 CYS A C 1
ATOM 2320 O O . CYS A 1 306 ? -2.735 7.158 -6.929 1.00 76.69 306 CYS A O 1
ATOM 2322 N N . PRO A 1 307 ? -4.872 7.722 -6.467 1.00 77.25 307 PRO A N 1
ATOM 2323 C CA . PRO A 1 307 ? -5.398 6.359 -6.593 1.00 77.25 307 PRO A CA 1
ATOM 2324 C C . PRO A 1 307 ? -5.476 5.880 -8.050 1.00 77.25 307 PRO A C 1
ATOM 2326 O O . PRO A 1 307 ? -5.708 4.702 -8.301 1.00 77.25 307 PRO A O 1
ATOM 2329 N N . LEU A 1 308 ? -5.317 6.790 -9.014 1.00 79.94 308 LEU A N 1
ATOM 2330 C CA . LEU A 1 308 ? -5.407 6.472 -10.430 1.00 79.94 308 LEU A CA 1
ATOM 2331 C C . LEU A 1 308 ? -4.093 5.881 -10.934 1.00 79.94 308 LEU A C 1
ATOM 2333 O O . LEU A 1 308 ? -2.996 6.353 -10.615 1.00 79.94 308 LEU A O 1
ATOM 2337 N N . THR A 1 309 ? -4.229 4.865 -11.774 1.00 83.50 309 THR A N 1
ATOM 2338 C CA . THR A 1 309 ? -3.124 4.241 -12.492 1.00 83.50 309 THR A CA 1
ATOM 2339 C C . THR A 1 309 ? -3.246 4.534 -13.979 1.00 83.50 309 THR A C 1
ATOM 2341 O O . THR A 1 309 ? -4.343 4.752 -14.485 1.00 83.50 309 THR A O 1
ATOM 2344 N N . VAL A 1 310 ? -2.106 4.602 -14.656 1.00 80.62 310 VAL A N 1
ATOM 2345 C CA . VAL A 1 310 ? -2.002 4.818 -16.100 1.00 80.62 310 VAL A CA 1
ATOM 2346 C C . VAL A 1 310 ? -1.213 3.648 -16.670 1.00 80.62 310 VAL A C 1
ATOM 2348 O O . VAL A 1 310 ? -0.168 3.280 -16.125 1.00 80.62 310 VAL A O 1
ATOM 2351 N N . ASP A 1 311 ? -1.713 3.040 -17.740 1.00 81.88 311 ASP A N 1
ATOM 2352 C CA . ASP A 1 311 ? -0.997 1.999 -18.461 1.00 81.88 311 ASP A CA 1
ATOM 2353 C C . ASP A 1 311 ? 0.027 2.604 -19.427 1.00 81.88 311 ASP A C 1
ATOM 2355 O O . ASP A 1 311 ? -0.269 3.484 -20.231 1.00 81.88 311 ASP A O 1
ATOM 2359 N N . MET A 1 312 ? 1.266 2.125 -19.335 1.00 76.25 312 MET A N 1
ATOM 2360 C CA . MET A 1 312 ? 2.320 2.429 -20.290 1.00 76.25 312 MET A CA 1
ATOM 2361 C C . MET A 1 312 ? 2.584 1.182 -21.126 1.00 76.25 312 MET A C 1
ATOM 2363 O O . MET A 1 312 ? 3.023 0.148 -20.612 1.00 76.25 312 MET A O 1
ATOM 2367 N N . LYS A 1 313 ? 2.309 1.283 -22.424 1.00 80.12 313 LYS A N 1
ATOM 2368 C CA . LYS A 1 313 ? 2.510 0.200 -23.390 1.00 80.12 313 LYS A CA 1
ATOM 2369 C C . LYS A 1 313 ? 3.892 0.321 -24.028 1.00 80.12 313 LYS A C 1
ATOM 2371 O O . LYS A 1 313 ? 4.394 1.423 -24.239 1.00 80.12 313 LYS A O 1
ATOM 2376 N N . CYS A 1 314 ? 4.515 -0.811 -24.337 1.00 78.38 314 CYS A N 1
ATOM 2377 C CA . CYS A 1 314 ? 5.692 -0.832 -25.202 1.00 78.38 314 CYS A CA 1
ATOM 2378 C C . CYS A 1 314 ? 5.320 -0.431 -26.639 1.00 78.38 314 CYS A C 1
ATOM 2380 O O . CYS A 1 314 ? 4.153 -0.488 -27.021 1.00 78.38 314 CYS A O 1
ATOM 2382 N N . PHE A 1 315 ? 6.318 -0.087 -27.453 1.00 72.56 315 PHE A N 1
ATOM 2383 C CA . PHE A 1 315 ? 6.136 0.323 -28.847 1.00 72.56 315 PHE A CA 1
ATOM 2384 C C . PHE A 1 315 ? 5.444 -0.753 -29.707 1.00 72.56 315 PHE A C 1
ATOM 2386 O O . PHE A 1 315 ? 4.643 -0.439 -30.577 1.00 72.56 315 PHE A O 1
ATOM 2393 N N . CYS A 1 316 ? 5.676 -2.036 -29.413 1.00 71.56 316 CYS A N 1
ATOM 2394 C CA . CYS A 1 316 ? 4.994 -3.167 -30.055 1.00 71.56 316 CYS A CA 1
ATOM 2395 C C . CYS A 1 316 ? 3.594 -3.475 -29.485 1.00 71.56 316 CYS A C 1
ATOM 2397 O O . CYS A 1 316 ? 2.969 -4.452 -29.897 1.00 71.56 316 CYS A O 1
ATOM 2399 N N . GLY A 1 317 ? 3.138 -2.737 -28.466 1.00 74.00 317 GLY A N 1
ATOM 2400 C CA . GLY A 1 317 ? 1.858 -2.936 -27.776 1.00 74.00 317 GLY A CA 1
ATOM 2401 C C . GLY A 1 317 ? 1.733 -4.217 -26.940 1.00 74.00 317 GLY A C 1
ATOM 2402 O O . GLY A 1 317 ? 0.739 -4.380 -26.241 1.00 74.00 317 GLY A O 1
ATOM 2403 N N . SER A 1 318 ? 2.724 -5.115 -26.981 1.00 71.88 318 SER A N 1
ATOM 2404 C CA . SER A 1 318 ? 2.608 -6.467 -26.409 1.00 71.88 318 SER A CA 1
ATOM 2405 C C . SER A 1 318 ? 2.877 -6.515 -24.902 1.00 71.88 318 SER A C 1
ATOM 2407 O O . SER A 1 318 ? 2.301 -7.336 -24.195 1.00 71.88 318 SER A O 1
ATOM 2409 N N . THR A 1 319 ? 3.725 -5.624 -24.383 1.00 77.06 319 THR A N 1
ATOM 2410 C CA . THR A 1 319 ? 3.959 -5.492 -22.939 1.00 77.06 319 THR A CA 1
ATOM 2411 C C . THR A 1 319 ? 3.318 -4.217 -22.408 1.00 77.06 319 THR A C 1
ATOM 2413 O O . THR A 1 319 ? 3.573 -3.119 -22.908 1.00 77.06 319 THR A O 1
ATOM 2416 N N . VAL A 1 320 ? 2.487 -4.371 -21.376 1.00 82.00 320 VAL A N 1
ATOM 2417 C CA . VAL A 1 320 ? 1.774 -3.279 -20.705 1.00 82.00 320 VAL A CA 1
ATOM 2418 C C . VAL A 1 320 ? 2.212 -3.244 -19.247 1.00 82.00 320 VAL A C 1
ATOM 2420 O O . VAL A 1 320 ? 2.120 -4.250 -18.547 1.00 82.00 320 VAL A O 1
ATOM 2423 N N . VAL A 1 321 ? 2.707 -2.095 -18.789 1.00 79.94 321 VAL A N 1
ATOM 2424 C CA . VAL A 1 321 ? 3.079 -1.880 -17.387 1.00 79.94 321 VAL A CA 1
ATOM 2425 C C . VAL A 1 321 ? 2.183 -0.809 -16.792 1.00 79.94 321 VAL A C 1
ATOM 2427 O O . VAL A 1 321 ? 2.145 0.326 -17.262 1.00 79.94 321 VAL A O 1
ATOM 2430 N N . THR A 1 322 ? 1.470 -1.171 -15.731 1.00 83.44 322 THR A N 1
ATOM 2431 C CA . THR A 1 322 ? 0.594 -0.260 -14.995 1.00 83.44 322 THR A CA 1
ATOM 2432 C C . THR A 1 322 ? 1.412 0.561 -14.005 1.00 83.44 322 THR A C 1
ATOM 2434 O O . THR A 1 322 ? 2.030 0.024 -13.083 1.00 83.44 322 THR A O 1
ATOM 2437 N N . LEU A 1 323 ? 1.422 1.879 -14.187 1.00 80.81 323 LEU A N 1
ATOM 2438 C CA . LEU A 1 323 ? 2.147 2.819 -13.340 1.00 80.81 323 LEU A CA 1
ATOM 2439 C C . LEU A 1 323 ? 1.175 3.681 -12.536 1.00 80.81 323 LEU A C 1
ATOM 2441 O O . LEU A 1 323 ? 0.044 3.937 -12.935 1.00 80.81 323 LEU A O 1
ATOM 2445 N N . GLN A 1 324 ? 1.633 4.167 -11.386 1.00 73.31 324 GLN A N 1
ATOM 2446 C CA . GLN A 1 324 ? 0.896 5.168 -10.615 1.00 73.31 324 GLN A CA 1
ATOM 2447 C C . GLN A 1 324 ? 0.912 6.510 -11.368 1.00 73.31 324 GLN A C 1
ATOM 2449 O O . GLN A 1 324 ? 1.967 6.918 -11.868 1.00 73.31 324 GLN A O 1
ATOM 2454 N N . CYS A 1 325 ? -0.234 7.196 -11.435 1.00 76.81 325 CYS A N 1
ATOM 2455 C CA . CYS A 1 325 ? -0.395 8.457 -12.167 1.00 76.81 325 CYS A CA 1
ATOM 2456 C C . CYS A 1 325 ? 0.697 9.483 -11.790 1.00 76.81 325 CYS A C 1
ATOM 2458 O O . CYS A 1 325 ? 1.013 9.664 -10.609 1.00 76.81 325 CYS A O 1
ATOM 2460 N N . GLY A 1 326 ? 1.296 10.148 -12.788 1.00 71.19 326 GLY A N 1
ATOM 2461 C CA . GLY A 1 326 ? 2.380 11.119 -12.606 1.00 71.19 326 GLY A CA 1
ATOM 2462 C C . GLY A 1 326 ? 3.798 10.555 -12.671 1.00 71.19 326 GLY A C 1
ATOM 2463 O O . GLY A 1 326 ? 4.757 11.328 -12.677 1.00 71.19 326 GLY A O 1
ATOM 2464 N N . ARG A 1 327 ? 3.963 9.226 -12.729 1.00 73.50 327 ARG A N 1
ATOM 2465 C CA . ARG A 1 327 ? 5.276 8.601 -12.970 1.00 73.50 327 ARG A CA 1
ATOM 2466 C C . ARG A 1 327 ? 5.602 8.404 -14.446 1.00 73.50 327 ARG A C 1
ATOM 2468 O O . ARG A 1 327 ? 6.748 8.092 -14.739 1.00 73.50 327 ARG A O 1
ATOM 2475 N N . GLU A 1 328 ? 4.661 8.666 -15.349 1.00 71.44 328 GLU A N 1
ATOM 2476 C CA . GLU A 1 328 ? 4.806 8.464 -16.799 1.00 71.44 328 GLU A CA 1
ATOM 2477 C C . GLU A 1 328 ? 6.028 9.168 -17.415 1.00 71.44 328 GLU A C 1
ATOM 2479 O O . GLU A 1 328 ? 6.681 8.611 -18.287 1.00 71.44 328 GLU A O 1
ATOM 2484 N N . LYS A 1 329 ? 6.393 10.360 -16.921 1.00 65.56 329 LYS A N 1
ATOM 2485 C CA . LYS A 1 329 ? 7.542 11.133 -17.428 1.00 65.56 329 LYS A CA 1
ATOM 2486 C C . LYS A 1 329 ? 8.891 10.715 -16.830 1.00 65.56 329 LYS A C 1
ATOM 2488 O O . LYS A 1 329 ? 9.927 11.125 -17.335 1.00 65.56 329 LYS A O 1
ATOM 2493 N N . ILE A 1 330 ? 8.887 9.961 -15.727 1.00 70.19 330 ILE A N 1
ATOM 2494 C CA . ILE A 1 330 ? 10.100 9.581 -14.976 1.00 70.19 330 ILE A CA 1
ATOM 2495 C C . ILE A 1 330 ? 10.437 8.103 -15.208 1.00 70.19 330 ILE A C 1
ATOM 2497 O O . ILE A 1 330 ? 11.603 7.711 -15.204 1.00 70.19 330 ILE A O 1
ATOM 2501 N N . SER A 1 331 ? 9.421 7.259 -15.385 1.00 70.94 331 SER A N 1
ATOM 2502 C CA . SER A 1 331 ? 9.597 5.831 -15.623 1.00 70.94 331 SER A CA 1
ATOM 2503 C C . SER A 1 331 ? 10.161 5.574 -17.014 1.00 70.94 331 SER A C 1
ATOM 2505 O O . SER A 1 331 ? 9.604 6.028 -18.011 1.00 70.94 331 SER A O 1
ATOM 2507 N N . LYS A 1 332 ? 11.235 4.783 -17.082 1.00 70.94 332 LYS A N 1
ATOM 2508 C CA . LYS A 1 332 ? 11.760 4.277 -18.353 1.00 70.94 332 LYS A CA 1
ATOM 2509 C C . LYS A 1 332 ? 10.725 3.350 -19.017 1.00 70.94 332 LYS A C 1
ATOM 2511 O O . LYS A 1 332 ? 10.071 2.599 -18.286 1.00 70.94 332 LYS A O 1
ATOM 2516 N N . PRO A 1 333 ? 10.610 3.352 -20.359 1.00 71.31 333 PRO A N 1
ATOM 2517 C CA . PRO A 1 333 ? 9.721 2.443 -21.077 1.00 71.31 333 PRO A CA 1
ATOM 2518 C C . PRO A 1 333 ? 9.991 0.969 -20.729 1.00 71.31 333 PRO A C 1
ATOM 2520 O O . PRO A 1 333 ? 11.148 0.601 -20.480 1.00 71.31 333 PRO A O 1
ATOM 2523 N N . PRO A 1 334 ? 8.960 0.104 -20.721 1.00 76.19 334 PRO A N 1
ATOM 2524 C CA . PRO A 1 334 ? 9.136 -1.311 -20.423 1.00 76.19 334 PRO A CA 1
ATOM 2525 C C . PRO A 1 334 ? 9.978 -2.009 -21.497 1.00 76.19 334 PRO A C 1
ATOM 2527 O O . PRO A 1 334 ? 9.729 -1.869 -22.696 1.00 76.19 334 PRO A O 1
ATOM 2530 N N . LYS A 1 335 ? 10.962 -2.805 -21.058 1.00 70.69 335 LYS A N 1
ATOM 2531 C CA . LYS A 1 335 ? 11.732 -3.687 -21.944 1.00 70.69 335 LYS A CA 1
ATOM 2532 C C . LYS A 1 335 ? 10.816 -4.808 -22.427 1.00 70.69 335 LYS A C 1
ATOM 2534 O O . LYS A 1 335 ? 10.253 -5.532 -21.609 1.00 70.69 335 LYS A O 1
ATOM 2539 N N . CYS A 1 336 ? 10.670 -4.950 -23.736 1.00 75.75 336 CYS A N 1
ATOM 2540 C CA . CYS A 1 336 ? 9.912 -6.038 -24.335 1.00 75.75 336 CYS A CA 1
ATOM 2541 C C . CYS A 1 336 ? 10.875 -7.093 -24.893 1.00 75.75 336 CYS A C 1
ATOM 2543 O O . CYS A 1 336 ? 11.898 -6.753 -25.484 1.00 75.75 336 CYS A O 1
ATOM 2545 N N . ASN A 1 337 ? 10.561 -8.371 -24.673 1.00 76.38 337 ASN A N 1
ATOM 2546 C CA . ASN A 1 337 ? 11.349 -9.493 -25.189 1.00 76.38 337 ASN A CA 1
ATOM 2547 C C . ASN A 1 337 ? 10.823 -10.029 -26.529 1.00 76.38 337 ASN A C 1
ATOM 2549 O O . ASN A 1 337 ? 11.474 -10.888 -27.118 1.00 76.38 337 ASN A O 1
ATOM 2553 N N . GLU A 1 338 ? 9.694 -9.506 -27.015 1.00 75.69 338 GLU A N 1
ATOM 2554 C CA . GLU A 1 338 ? 9.114 -9.889 -28.301 1.00 75.69 338 GLU A CA 1
ATOM 2555 C C . GLU A 1 338 ? 9.960 -9.389 -29.476 1.00 75.69 338 GLU A C 1
ATOM 2557 O O . GLU A 1 338 ? 10.675 -8.381 -29.384 1.00 75.69 338 GLU A O 1
ATOM 2562 N N . LEU A 1 339 ? 9.851 -10.097 -30.600 1.00 79.38 339 LEU A N 1
ATOM 2563 C CA . LEU A 1 339 ? 10.484 -9.713 -31.857 1.00 79.38 339 LEU A CA 1
ATOM 2564 C C . LEU A 1 339 ? 9.840 -8.442 -32.424 1.00 79.38 339 LEU A C 1
ATOM 2566 O O . LEU A 1 339 ? 8.624 -8.246 -32.355 1.00 79.38 339 LEU A O 1
ATOM 2570 N N . CYS A 1 340 ? 10.669 -7.570 -32.992 1.00 77.00 340 CYS A N 1
ATOM 2571 C CA . CYS A 1 340 ? 10.219 -6.337 -33.622 1.00 77.00 340 CYS A CA 1
ATOM 2572 C C . CYS A 1 340 ? 9.350 -6.646 -34.855 1.00 77.00 340 CYS A C 1
ATOM 2574 O O . CYS A 1 340 ? 9.795 -7.335 -35.770 1.00 77.00 340 CYS A O 1
ATOM 2576 N N . LYS A 1 341 ? 8.117 -6.117 -34.883 1.00 72.69 341 LYS A N 1
ATOM 2577 C CA . LYS A 1 341 ? 7.152 -6.267 -35.995 1.00 72.69 341 LYS A CA 1
ATOM 2578 C C . LYS A 1 341 ? 7.188 -5.098 -36.991 1.00 72.69 341 LYS A C 1
ATOM 2580 O O . LYS A 1 341 ? 6.305 -4.985 -37.834 1.00 72.69 341 LYS A O 1
ATOM 2585 N N . HIS A 1 342 ? 8.157 -4.191 -36.859 1.00 70.69 342 HIS A N 1
ATOM 2586 C CA . HIS A 1 342 ? 8.230 -3.002 -37.703 1.00 70.69 342 HIS A CA 1
ATOM 2587 C C . HIS A 1 342 ? 8.696 -3.367 -39.125 1.00 70.69 342 HIS A C 1
ATOM 2589 O O . HIS A 1 342 ? 9.648 -4.144 -39.256 1.00 70.69 342 HIS A O 1
ATOM 2595 N N . PRO A 1 343 ? 8.081 -2.809 -40.187 1.00 66.88 343 PRO A N 1
ATOM 2596 C CA . PRO A 1 343 ? 8.513 -3.052 -41.560 1.00 66.88 343 PRO A CA 1
ATOM 2597 C C . PRO A 1 343 ? 9.946 -2.564 -41.798 1.00 66.88 343 PRO A C 1
ATOM 2599 O O . PRO A 1 343 ? 10.436 -1.631 -41.144 1.00 66.88 343 PRO A O 1
ATOM 2602 N N . SER A 1 344 ? 10.630 -3.207 -42.745 1.00 65.62 344 SER A N 1
ATOM 2603 C CA . SER A 1 344 ? 11.978 -2.838 -43.154 1.00 65.62 344 SER A CA 1
ATOM 2604 C C . SER A 1 344 ? 11.976 -1.472 -43.845 1.00 65.62 344 SER A C 1
ATOM 2606 O O . SER A 1 344 ? 11.320 -1.259 -44.854 1.00 65.62 344 SER A O 1
ATOM 2608 N N . ASN A 1 345 ? 12.761 -0.534 -43.315 1.00 65.56 345 ASN A N 1
ATOM 2609 C CA . ASN A 1 345 ? 13.069 0.745 -43.967 1.00 65.56 345 ASN A CA 1
ATOM 2610 C C . ASN A 1 345 ? 14.317 0.583 -44.873 1.00 65.56 345 ASN A C 1
ATOM 2612 O O . ASN A 1 345 ? 15.291 1.314 -44.767 1.00 65.56 345 ASN A O 1
ATOM 2616 N N . CYS A 1 346 ? 14.374 -0.505 -45.640 1.00 69.38 346 CYS A N 1
ATOM 2617 C CA . CYS A 1 346 ? 15.464 -0.869 -46.558 1.00 69.38 346 CYS A CA 1
ATOM 2618 C C . CYS A 1 346 ? 14.830 -1.502 -47.804 1.00 69.38 346 CYS A C 1
ATOM 2620 O O . CYS A 1 346 ? 13.690 -1.951 -47.726 1.00 69.38 346 CYS A O 1
ATOM 2622 N N . HIS A 1 347 ? 15.567 -1.659 -48.907 1.00 68.38 347 HIS A N 1
ATOM 2623 C CA . HIS A 1 347 ? 15.077 -2.445 -50.059 1.00 68.38 347 HIS A CA 1
ATOM 2624 C C . HIS A 1 347 ? 14.964 -3.948 -49.783 1.00 68.38 347 HIS A C 1
ATOM 2626 O O . HIS A 1 347 ? 14.433 -4.685 -50.609 1.00 68.38 347 HIS A O 1
ATOM 2632 N N . HIS A 1 348 ? 15.479 -4.426 -48.649 1.00 66.81 348 HIS A N 1
ATOM 2633 C CA . HIS A 1 348 ? 15.342 -5.821 -48.248 1.00 66.81 348 HIS A CA 1
ATOM 2634 C C . HIS A 1 348 ? 13.914 -6.119 -47.754 1.00 66.81 348 HIS A C 1
ATOM 2636 O O . HIS A 1 348 ? 13.402 -5.384 -46.903 1.00 66.81 348 HIS A O 1
ATOM 2642 N N . PRO A 1 349 ? 13.289 -7.227 -48.201 1.00 65.94 349 PRO A N 1
ATOM 2643 C CA . PRO A 1 349 ? 11.916 -7.589 -47.833 1.00 65.94 349 PRO A CA 1
ATOM 2644 C C . PRO A 1 349 ? 11.768 -7.990 -46.359 1.00 65.94 349 PRO A C 1
ATOM 2646 O O . PRO A 1 349 ? 10.668 -7.990 -45.814 1.00 65.94 349 PRO A O 1
ATOM 2649 N N . SER A 1 350 ? 12.861 -8.360 -45.687 1.00 65.69 350 SER A N 1
ATOM 2650 C CA . SER A 1 350 ? 12.851 -8.722 -44.269 1.00 65.69 350 SER A CA 1
ATOM 2651 C C . SER A 1 350 ? 14.200 -8.410 -43.627 1.00 65.69 350 SER A C 1
ATOM 2653 O O . SER A 1 350 ? 15.251 -8.790 -44.146 1.00 65.69 350 SER A O 1
ATOM 2655 N N . ARG A 1 351 ? 14.169 -7.712 -42.487 1.00 68.12 351 ARG A N 1
ATOM 2656 C CA . ARG A 1 351 ? 15.350 -7.456 -41.648 1.00 68.12 351 ARG A CA 1
ATOM 2657 C C . ARG A 1 351 ? 15.658 -8.664 -40.764 1.00 68.12 351 ARG A C 1
ATOM 2659 O O . ARG A 1 351 ? 14.794 -9.501 -40.518 1.00 68.12 351 ARG A O 1
ATOM 2666 N N . GLU A 1 352 ? 16.884 -8.720 -40.250 1.00 69.19 352 GLU A N 1
ATOM 2667 C CA . GLU A 1 352 ? 17.256 -9.710 -39.238 1.00 69.19 352 GLU A CA 1
ATOM 2668 C C . GLU A 1 352 ? 16.389 -9.544 -37.971 1.00 69.19 352 GLU A C 1
ATOM 2670 O O . GLU A 1 352 ? 16.170 -8.410 -37.510 1.00 69.19 352 GLU A O 1
ATOM 2675 N N . PRO A 1 353 ? 15.882 -10.655 -37.406 1.00 74.31 353 PRO A N 1
ATOM 2676 C CA . PRO A 1 353 ? 14.999 -10.615 -36.252 1.00 74.31 353 PRO A CA 1
ATOM 2677 C C . PRO A 1 353 ? 15.753 -10.063 -35.040 1.00 74.31 353 PRO A C 1
ATOM 2679 O O . PRO A 1 353 ? 16.770 -10.605 -34.609 1.00 74.31 353 PRO A O 1
ATOM 2682 N N . HIS A 1 354 ? 15.240 -8.975 -34.472 1.00 73.94 354 HIS A N 1
ATOM 2683 C CA . HIS A 1 354 ? 15.782 -8.346 -33.272 1.00 73.94 354 HIS A CA 1
ATOM 2684 C C . HIS A 1 354 ? 14.662 -8.054 -32.271 1.00 73.94 354 HIS A C 1
ATOM 2686 O O . HIS A 1 354 ? 13.482 -7.994 -32.625 1.00 73.94 354 HIS A O 1
ATOM 2692 N N . ARG A 1 355 ? 15.038 -7.898 -30.998 1.00 78.50 355 ARG A N 1
ATOM 2693 C CA . ARG A 1 355 ? 14.093 -7.606 -29.912 1.00 78.50 355 ARG A CA 1
ATOM 2694 C C . ARG A 1 355 ? 13.527 -6.196 -30.043 1.00 78.50 355 ARG A C 1
ATOM 2696 O O . ARG A 1 355 ? 14.209 -5.290 -30.517 1.00 78.50 355 ARG A O 1
ATOM 2703 N N . CYS A 1 356 ? 12.302 -6.014 -29.571 1.00 78.25 356 CYS A N 1
ATOM 2704 C CA . CYS A 1 356 ? 11.636 -4.722 -29.537 1.00 78.25 356 CYS A CA 1
ATOM 2705 C C . CYS A 1 356 ? 12.457 -3.677 -28.756 1.00 78.25 356 CYS A C 1
ATOM 2707 O O . CYS A 1 356 ? 12.869 -3.901 -27.616 1.00 78.25 356 CYS A O 1
ATOM 2709 N N . HIS A 1 357 ? 12.649 -2.510 -29.365 1.00 75.00 357 HIS A N 1
ATOM 2710 C CA . HIS A 1 357 ? 13.339 -1.359 -28.786 1.00 75.00 357 HIS A CA 1
ATOM 2711 C C . HIS A 1 357 ? 12.429 -0.127 -28.789 1.00 75.00 357 HIS A C 1
ATOM 2713 O O . HIS A 1 357 ? 11.328 -0.140 -29.336 1.00 75.00 357 HIS A O 1
ATOM 2719 N N . TYR A 1 358 ? 12.909 0.947 -28.168 1.00 67.75 358 TYR A N 1
ATOM 2720 C CA . TYR A 1 358 ? 12.273 2.258 -28.176 1.00 67.75 358 TYR A CA 1
ATOM 2721 C C . TYR A 1 358 ? 13.189 3.219 -28.950 1.00 67.75 358 TYR A C 1
ATOM 2723 O O . TYR A 1 358 ? 14.316 3.438 -28.510 1.00 67.75 358 TYR A O 1
ATOM 2731 N N . GLY A 1 359 ? 12.742 3.722 -30.107 1.00 70.94 359 GLY A N 1
ATOM 2732 C CA . GLY A 1 359 ? 13.551 4.509 -31.059 1.00 70.94 359 GLY A CA 1
ATOM 2733 C C . GLY A 1 359 ? 13.700 3.829 -32.426 1.00 70.94 359 GLY A C 1
ATOM 2734 O O . GLY A 1 359 ? 12.993 2.858 -32.699 1.00 70.94 359 GLY A O 1
ATOM 2735 N N . ASP A 1 360 ? 14.611 4.326 -33.266 1.00 69.06 360 ASP A N 1
ATOM 2736 C CA . ASP A 1 360 ? 14.882 3.791 -34.605 1.00 69.06 360 ASP A CA 1
ATOM 2737 C C . ASP A 1 360 ? 15.439 2.363 -34.585 1.00 69.06 360 ASP A C 1
ATOM 2739 O O . ASP A 1 360 ? 16.176 1.956 -33.682 1.00 69.06 360 ASP A O 1
ATOM 2743 N N . CYS A 1 361 ? 15.084 1.587 -35.611 1.00 70.00 361 CYS A N 1
ATOM 2744 C CA . CYS A 1 361 ? 15.569 0.221 -35.755 1.00 70.00 361 CYS A CA 1
ATOM 2745 C C . CYS A 1 361 ? 17.079 0.149 -36.022 1.00 70.00 361 CYS A C 1
ATOM 2747 O O . CYS A 1 361 ? 17.615 0.996 -36.737 1.00 70.00 361 CYS A O 1
ATOM 2749 N N . PRO A 1 362 ? 17.762 -0.902 -35.525 1.00 72.00 362 PRO A N 1
ATOM 2750 C CA . PRO A 1 362 ? 19.182 -1.105 -35.778 1.00 72.00 362 PRO A CA 1
ATOM 2751 C C . PRO A 1 362 ? 19.489 -1.182 -37.280 1.00 72.00 362 PRO A C 1
ATOM 2753 O O . PRO A 1 362 ? 18.683 -1.674 -38.077 1.00 72.00 362 PRO A O 1
ATOM 2756 N N . THR A 1 363 ? 20.685 -0.719 -37.650 1.00 72.81 363 THR A N 1
ATOM 2757 C CA . THR A 1 363 ? 21.140 -0.677 -39.044 1.00 72.81 363 THR A CA 1
ATOM 2758 C C . THR A 1 363 ? 21.199 -2.075 -39.657 1.00 72.81 363 THR A C 1
ATOM 2760 O O . THR A 1 363 ? 21.627 -3.048 -39.026 1.00 72.81 363 THR A O 1
ATOM 2763 N N . CYS A 1 364 ? 20.763 -2.183 -40.913 1.00 74.44 364 CYS A N 1
ATOM 2764 C CA . CYS A 1 364 ? 20.721 -3.457 -41.619 1.00 74.44 364 CYS A CA 1
ATOM 2765 C C . CYS A 1 364 ? 22.147 -3.975 -41.867 1.00 74.44 364 CYS A C 1
ATOM 2767 O O . CYS A 1 364 ? 22.973 -3.286 -42.467 1.00 74.44 364 CYS A O 1
ATOM 2769 N N . ARG A 1 365 ? 22.461 -5.195 -41.404 1.00 73.56 365 ARG A N 1
ATOM 2770 C CA . ARG A 1 365 ? 23.775 -5.817 -41.646 1.00 73.56 365 ARG A CA 1
ATOM 2771 C C . ARG A 1 365 ? 23.824 -6.643 -42.930 1.00 73.56 365 ARG A C 1
ATOM 2773 O O . ARG A 1 365 ? 24.908 -7.088 -43.296 1.00 73.56 365 ARG A O 1
ATOM 2780 N N . GLN A 1 366 ? 22.692 -6.810 -43.614 1.00 73.62 366 GLN A N 1
ATOM 2781 C CA . GLN A 1 366 ? 22.617 -7.564 -44.860 1.00 73.62 366 GLN A CA 1
ATOM 2782 C C . GLN A 1 366 ? 23.409 -6.870 -45.972 1.00 73.62 366 GLN A C 1
ATOM 2784 O O . GLN A 1 366 ? 23.508 -5.642 -46.028 1.00 73.62 366 GLN A O 1
ATOM 2789 N N . ILE A 1 367 ? 23.975 -7.680 -46.862 1.00 75.12 367 ILE A N 1
ATOM 2790 C CA . ILE A 1 367 ? 24.700 -7.214 -48.045 1.00 75.12 367 ILE A CA 1
ATOM 2791 C C . ILE A 1 367 ? 23.698 -6.541 -48.994 1.00 75.12 367 ILE A C 1
ATOM 2793 O O . ILE A 1 367 ? 22.585 -7.040 -49.185 1.00 75.12 367 ILE A O 1
ATOM 2797 N N . CYS A 1 368 ? 24.075 -5.398 -49.570 1.00 74.44 368 CYS A N 1
ATOM 2798 C CA . CYS A 1 368 ? 23.203 -4.587 -50.412 1.00 74.44 368 CYS A CA 1
ATOM 2799 C C . CYS A 1 368 ? 22.709 -5.373 -51.635 1.00 74.44 368 CYS A C 1
ATOM 2801 O O . CYS A 1 368 ? 21.512 -5.357 -51.907 1.00 74.44 368 CYS A O 1
ATOM 2803 N N . LYS A 1 369 ? 23.591 -6.098 -52.340 1.00 73.88 369 LYS A N 1
ATOM 2804 C CA . LYS A 1 369 ? 23.264 -6.900 -53.538 1.00 73.88 369 LYS A CA 1
ATOM 2805 C C . LYS A 1 369 ? 22.534 -6.138 -54.662 1.00 73.88 369 LYS A C 1
ATOM 2807 O O . LYS A 1 369 ? 22.078 -6.765 -55.611 1.00 73.88 369 LYS A O 1
ATOM 2812 N N . ARG A 1 370 ? 22.429 -4.804 -54.597 1.00 73.56 370 ARG A N 1
ATOM 2813 C CA . ARG A 1 370 ? 21.953 -3.990 -55.723 1.00 73.56 370 ARG A CA 1
ATOM 2814 C C . ARG A 1 370 ? 22.966 -4.071 -56.863 1.00 73.56 370 ARG A C 1
ATOM 2816 O O . ARG A 1 370 ? 24.174 -4.084 -56.607 1.00 73.56 370 ARG A O 1
ATOM 2823 N N . HIS A 1 371 ? 22.463 -4.132 -58.090 1.00 75.69 371 HIS A N 1
ATOM 2824 C CA . HIS A 1 371 ? 23.283 -4.050 -59.295 1.00 75.69 371 HIS A CA 1
ATOM 2825 C C . HIS A 1 371 ? 23.853 -2.636 -59.424 1.00 75.69 371 HIS A C 1
ATOM 2827 O O . HIS A 1 371 ? 23.135 -1.656 -59.212 1.00 75.69 371 HIS A O 1
ATOM 2833 N N . LEU A 1 372 ? 25.148 -2.537 -59.717 1.00 73.38 372 LEU A N 1
ATOM 2834 C CA . LEU A 1 372 ? 25.789 -1.253 -59.978 1.00 73.38 372 LEU A CA 1
ATOM 2835 C C . LEU A 1 372 ? 25.351 -0.745 -61.365 1.00 73.38 372 LEU A C 1
ATOM 2837 O O . LEU A 1 372 ? 25.256 -1.539 -62.294 1.00 73.38 372 LEU A O 1
ATOM 2841 N N . PRO A 1 373 ? 25.072 0.557 -61.539 1.00 67.56 373 PRO A N 1
ATOM 2842 C CA . PRO A 1 373 ? 24.585 1.085 -62.818 1.00 67.56 373 PRO A CA 1
ATOM 2843 C C . PRO A 1 373 ? 25.605 0.962 -63.966 1.00 67.56 373 PRO A C 1
ATOM 2845 O O . PRO A 1 373 ? 25.200 0.881 -65.120 1.00 67.56 373 PRO A O 1
ATOM 2848 N N . ASP A 1 374 ? 26.903 0.903 -63.651 1.00 65.69 374 ASP A N 1
ATOM 2849 C CA . ASP A 1 374 ? 28.005 0.894 -64.628 1.00 65.69 374 ASP A CA 1
ATOM 2850 C C . ASP A 1 374 ? 28.537 -0.516 -64.963 1.00 65.69 374 ASP A C 1
ATOM 2852 O O . ASP A 1 374 ? 29.386 -0.678 -65.837 1.00 65.69 374 ASP A O 1
ATOM 2856 N N . CYS A 1 375 ? 28.080 -1.567 -64.269 1.00 69.31 375 CYS A N 1
ATOM 2857 C CA . CYS A 1 375 ? 28.537 -2.936 -64.519 1.00 69.31 375 CYS A CA 1
ATOM 2858 C C . CYS A 1 375 ? 27.541 -3.994 -64.026 1.00 69.31 375 CYS A C 1
ATOM 2860 O O . CYS A 1 375 ? 26.773 -3.769 -63.099 1.00 69.31 375 CYS A O 1
ATOM 2862 N N . ASN A 1 376 ? 27.598 -5.209 -64.578 1.00 69.50 376 ASN A N 1
ATOM 2863 C CA . ASN A 1 376 ? 26.722 -6.315 -64.160 1.00 69.50 376 ASN A CA 1
ATOM 2864 C C . ASN A 1 376 ? 27.106 -6.939 -62.794 1.00 69.50 376 ASN A C 1
ATOM 2866 O O . ASN A 1 376 ? 26.697 -8.053 -62.470 1.00 69.50 376 ASN A O 1
ATOM 2870 N N . HIS A 1 377 ? 27.911 -6.245 -61.988 1.00 73.88 377 HIS A N 1
ATOM 2871 C CA . HIS A 1 377 ? 28.364 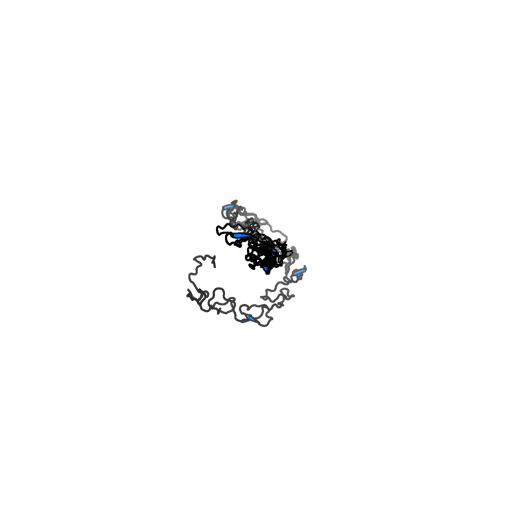-6.718 -60.684 1.00 73.88 377 HIS A CA 1
ATOM 2872 C C . HIS A 1 377 ? 27.438 -6.231 -59.563 1.00 73.88 377 HIS A C 1
ATOM 2874 O O . HIS A 1 377 ? 26.887 -5.126 -59.594 1.00 73.88 377 HIS A O 1
ATOM 2880 N N . THR A 1 378 ? 27.275 -7.063 -58.535 1.00 79.25 378 THR A N 1
ATOM 2881 C CA . THR A 1 378 ? 26.447 -6.743 -57.364 1.00 79.25 378 THR A CA 1
ATOM 2882 C C . THR A 1 378 ? 27.273 -6.103 -56.259 1.00 79.25 378 THR A C 1
ATOM 2884 O O . THR A 1 378 ? 28.382 -6.547 -55.977 1.00 79.25 378 THR A O 1
ATOM 2887 N N . CYS A 1 379 ? 26.720 -5.104 -55.569 1.00 74.50 379 CYS A N 1
ATOM 2888 C CA . CYS A 1 379 ? 27.417 -4.422 -54.480 1.00 74.50 379 CYS A CA 1
ATOM 2889 C C . CYS A 1 379 ? 27.693 -5.367 -53.280 1.00 74.50 379 CYS A C 1
ATOM 2891 O O . CYS A 1 379 ? 26.730 -5.811 -52.636 1.00 74.50 379 CYS A O 1
ATOM 2893 N N . PRO A 1 380 ? 28.974 -5.628 -52.920 1.00 74.31 380 PRO A N 1
ATOM 2894 C CA . PRO A 1 380 ? 29.346 -6.515 -51.811 1.00 74.31 380 PRO A CA 1
ATOM 2895 C C . PRO A 1 380 ? 29.298 -5.823 -50.438 1.00 74.31 380 PRO A C 1
ATOM 2897 O O . PRO A 1 380 ? 29.543 -6.455 -49.411 1.00 74.31 380 PRO A O 1
ATOM 2900 N N . GLN A 1 381 ? 28.997 -4.521 -50.392 1.00 72.31 381 GLN A N 1
ATOM 2901 C CA . GLN A 1 381 ? 28.944 -3.762 -49.143 1.00 72.31 381 GLN A CA 1
ATOM 2902 C C . GLN A 1 381 ? 27.664 -4.036 -48.352 1.00 72.31 381 GLN A C 1
ATOM 2904 O O . GLN A 1 381 ? 26.629 -4.422 -48.901 1.00 72.31 381 GLN A O 1
ATOM 2909 N N . ARG A 1 382 ? 27.725 -3.784 -47.040 1.00 77.06 382 ARG A N 1
ATOM 2910 C CA . ARG A 1 382 ? 26.545 -3.779 -46.163 1.00 77.06 382 ARG A CA 1
ATOM 2911 C C . ARG A 1 382 ? 25.549 -2.716 -46.641 1.00 77.06 382 ARG A C 1
ATOM 2913 O O . ARG A 1 382 ? 25.929 -1.747 -47.301 1.00 77.06 382 ARG A O 1
ATOM 2920 N N . CYS A 1 383 ? 24.273 -2.925 -46.335 1.00 75.06 383 CYS A N 1
ATOM 2921 C CA . CYS A 1 383 ? 23.191 -2.020 -46.702 1.00 75.06 383 CYS A CA 1
ATOM 2922 C C . CYS A 1 383 ? 23.509 -0.578 -46.272 1.00 75.06 383 CYS A C 1
ATOM 2924 O O . CYS A 1 383 ? 23.810 -0.324 -45.106 1.00 75.06 383 CYS A O 1
ATOM 2926 N N . HIS A 1 384 ? 23.453 0.346 -47.228 1.00 71.50 384 HIS A N 1
ATOM 2927 C CA . HIS A 1 384 ? 23.826 1.752 -47.059 1.00 71.50 384 HIS A CA 1
ATOM 2928 C C . HIS A 1 384 ? 22.642 2.712 -47.267 1.00 71.50 384 HIS A C 1
ATOM 2930 O O . HIS A 1 384 ? 22.842 3.912 -47.415 1.00 71.50 384 HIS A O 1
ATOM 2936 N N . ASP A 1 385 ? 21.408 2.197 -47.240 1.00 70.00 385 ASP A N 1
ATOM 2937 C CA . ASP A 1 385 ? 20.186 3.010 -47.338 1.00 70.00 385 ASP A CA 1
ATOM 2938 C C . ASP A 1 385 ? 19.807 3.714 -46.032 1.00 70.00 385 ASP A C 1
ATOM 2940 O O . ASP A 1 385 ? 19.068 4.690 -46.047 1.00 70.00 385 ASP A O 1
ATOM 2944 N N . ASN A 1 386 ? 20.259 3.190 -44.891 1.00 66.25 386 ASN A N 1
ATOM 2945 C CA . ASN A 1 386 ? 19.822 3.645 -43.574 1.00 66.25 386 ASN A CA 1
ATOM 2946 C C . ASN A 1 386 ? 21.038 3.800 -42.647 1.00 66.25 386 ASN A C 1
ATOM 2948 O O . ASN A 1 386 ? 21.213 3.051 -41.683 1.00 66.25 386 ASN A O 1
ATOM 2952 N N . VAL A 1 387 ? 21.947 4.705 -43.025 1.00 64.88 387 VAL A N 1
ATOM 2953 C CA . VAL A 1 387 ? 23.164 5.018 -42.263 1.00 64.88 387 VAL A CA 1
ATOM 2954 C C . VAL A 1 387 ? 22.964 6.362 -41.553 1.00 64.88 387 VAL A C 1
ATOM 2956 O O . VAL A 1 387 ? 22.552 7.324 -42.202 1.00 64.88 387 VAL A O 1
ATOM 2959 N N . PRO A 1 388 ? 23.242 6.463 -40.239 1.00 63.19 388 PRO A N 1
ATOM 2960 C CA . PRO A 1 388 ? 23.179 7.743 -39.539 1.00 63.19 388 PRO A CA 1
ATOM 2961 C C . PRO A 1 388 ? 24.240 8.701 -40.100 1.00 63.19 388 PRO A C 1
ATOM 2963 O O . PRO A 1 388 ? 25.422 8.345 -40.163 1.00 63.19 388 PRO A O 1
ATOM 2966 N N . ALA A 1 389 ? 23.831 9.907 -40.508 1.00 55.91 389 ALA A N 1
ATOM 2967 C CA . ALA A 1 389 ? 24.751 10.924 -41.004 1.00 55.91 389 ALA A CA 1
ATOM 2968 C C . ALA A 1 389 ? 25.794 11.283 -39.929 1.00 55.91 389 ALA A C 1
ATOM 2970 O O . ALA A 1 389 ? 25.451 11.630 -38.798 1.00 55.91 389 ALA A O 1
ATOM 2971 N N . GLN A 1 390 ? 27.087 11.207 -40.263 1.00 51.38 390 GLN A N 1
ATOM 2972 C CA . GLN A 1 390 ? 28.143 11.685 -39.370 1.00 51.38 390 GLN A CA 1
ATOM 2973 C C . GLN A 1 390 ? 28.186 13.217 -39.410 1.00 51.38 390 GLN A C 1
ATOM 2975 O O . GLN A 1 390 ? 28.855 13.807 -40.258 1.00 51.38 390 GLN A O 1
ATOM 2980 N N . THR A 1 391 ? 27.501 13.880 -38.480 1.00 44.88 391 THR A N 1
ATOM 2981 C CA . THR A 1 391 ? 27.700 15.309 -38.224 1.00 44.88 391 THR A CA 1
ATOM 2982 C C . THR A 1 391 ? 29.076 15.516 -37.592 1.00 44.88 391 THR A C 1
ATOM 2984 O O . THR A 1 391 ? 29.266 15.304 -36.393 1.00 44.88 391 THR A O 1
ATOM 2987 N N . LYS A 1 392 ? 30.062 15.940 -38.391 1.00 47.22 392 LYS A N 1
ATOM 2988 C CA . LYS A 1 392 ? 31.271 16.585 -37.866 1.00 47.22 392 LYS A CA 1
ATOM 2989 C C . LYS A 1 392 ? 30.881 17.983 -37.383 1.00 47.22 392 LYS A C 1
ATOM 2991 O O . LYS A 1 392 ? 30.990 18.947 -38.131 1.00 47.22 392 LYS A O 1
ATOM 2996 N N . SER A 1 393 ? 30.389 18.092 -36.154 1.00 47.06 393 SER A N 1
ATOM 2997 C CA . SER A 1 393 ? 30.170 19.393 -35.521 1.00 47.06 393 SER A CA 1
ATOM 2998 C C . SER A 1 393 ? 31.475 19.859 -34.864 1.00 47.06 393 SER A C 1
ATOM 3000 O O . SER A 1 393 ? 32.018 19.124 -34.034 1.00 47.06 393 SER A O 1
ATOM 3002 N N . PRO A 1 394 ? 32.005 21.048 -35.198 1.00 49.50 394 PRO A N 1
ATOM 3003 C CA . PRO A 1 394 ? 33.056 21.662 -34.403 1.00 49.50 394 PRO A CA 1
ATOM 3004 C C . PRO A 1 394 ? 32.516 22.037 -33.016 1.00 49.50 394 PRO A C 1
ATOM 3006 O O . PRO A 1 394 ? 31.358 22.413 -32.839 1.00 49.50 394 PRO A O 1
ATOM 3009 N N . ILE A 1 395 ? 33.383 21.882 -32.022 1.00 51.56 395 ILE A N 1
ATOM 3010 C CA . ILE A 1 395 ? 33.121 22.114 -30.604 1.00 51.56 395 ILE A CA 1
ATOM 3011 C C . ILE A 1 395 ? 32.840 23.606 -30.377 1.00 51.56 395 ILE A C 1
ATOM 3013 O O . ILE A 1 395 ? 33.775 24.396 -30.428 1.00 51.56 395 ILE A O 1
ATOM 3017 N N . ALA A 1 396 ? 31.588 23.981 -30.087 1.00 46.62 396 ALA A N 1
ATOM 3018 C CA . ALA A 1 396 ? 31.244 25.072 -29.165 1.00 46.62 396 ALA A CA 1
ATOM 3019 C C . ALA A 1 396 ? 29.724 25.195 -28.934 1.00 46.62 396 ALA A C 1
ATOM 3021 O O . ALA A 1 396 ? 28.929 25.144 -29.864 1.00 46.62 396 ALA A O 1
ATOM 3022 N N . ALA A 1 397 ? 29.380 25.477 -27.674 1.00 42.47 397 ALA A N 1
ATOM 3023 C CA . ALA A 1 397 ? 28.105 25.980 -27.154 1.00 42.47 397 ALA A CA 1
ATOM 3024 C C . ALA A 1 397 ? 26.903 25.014 -27.108 1.00 42.47 397 ALA A C 1
ATOM 3026 O O . ALA A 1 397 ? 26.180 24.772 -28.070 1.00 42.47 397 ALA A O 1
ATOM 3027 N N . ALA A 1 398 ? 26.640 24.555 -25.883 1.00 49.84 398 ALA A N 1
ATOM 3028 C CA . ALA A 1 398 ? 25.434 23.863 -25.469 1.00 49.84 398 ALA A CA 1
ATOM 3029 C C . ALA A 1 398 ? 24.168 24.704 -25.720 1.00 49.84 398 ALA A C 1
ATOM 3031 O O . ALA A 1 398 ? 23.920 25.697 -25.035 1.00 49.84 398 ALA A O 1
ATOM 3032 N N . LYS A 1 399 ? 23.322 24.235 -26.638 1.00 41.47 399 LYS A N 1
ATOM 3033 C CA . LYS A 1 399 ? 21.867 24.360 -26.542 1.00 41.47 399 LYS A CA 1
ATOM 3034 C C . LYS A 1 399 ? 21.251 23.007 -26.871 1.00 41.47 399 LYS A C 1
ATOM 3036 O O . LYS A 1 399 ? 21.486 22.442 -27.933 1.00 41.47 399 LYS A O 1
ATOM 3041 N N . ASP A 1 400 ? 20.500 22.504 -25.901 1.00 45.75 400 ASP A N 1
ATOM 3042 C CA . ASP A 1 400 ? 19.734 21.264 -25.930 1.00 45.75 400 ASP A CA 1
ATOM 3043 C C . ASP A 1 400 ? 18.618 21.393 -26.976 1.00 45.75 400 ASP A C 1
ATOM 3045 O O . ASP A 1 400 ? 17.535 21.918 -26.725 1.00 45.75 400 ASP A O 1
ATOM 3049 N N . THR A 1 401 ? 18.935 21.039 -28.216 1.00 41.38 401 THR A N 1
ATOM 3050 C CA . THR A 1 401 ? 17.949 20.762 -29.254 1.00 41.38 401 THR A CA 1
ATOM 3051 C C . THR A 1 401 ? 18.242 19.357 -29.727 1.00 41.38 401 THR A C 1
ATOM 3053 O O . THR A 1 401 ? 19.255 19.100 -30.372 1.00 41.38 401 THR A O 1
ATOM 3056 N N . GLN A 1 402 ? 17.365 18.441 -29.337 1.00 46.31 402 GLN A N 1
ATOM 3057 C CA . GLN A 1 402 ? 17.381 17.045 -29.732 1.00 46.31 402 GLN A CA 1
ATOM 3058 C C . GLN A 1 402 ? 17.105 16.954 -31.241 1.00 46.31 402 GLN A C 1
ATOM 3060 O O . GLN A 1 402 ? 15.979 16.723 -31.670 1.00 46.31 402 GLN A O 1
ATOM 3065 N N . GLN A 1 403 ? 18.124 17.222 -32.058 1.00 46.53 403 GLN A N 1
ATOM 3066 C CA . GLN A 1 403 ? 18.072 16.980 -33.493 1.00 46.53 403 GLN A CA 1
ATOM 3067 C C . GLN A 1 403 ? 18.237 15.476 -33.713 1.00 46.53 403 GLN A C 1
ATOM 3069 O O . GLN A 1 403 ? 19.269 14.888 -33.388 1.00 46.53 403 GLN A O 1
ATOM 3074 N N . ASN A 1 404 ? 17.163 14.852 -34.195 1.00 41.72 404 ASN A N 1
ATOM 3075 C CA . ASN A 1 404 ? 17.148 13.464 -34.634 1.00 41.72 404 ASN A CA 1
ATOM 3076 C C . ASN A 1 404 ? 18.181 13.307 -35.769 1.00 41.72 404 ASN A C 1
ATOM 3078 O O . ASN A 1 404 ? 18.121 14.109 -36.704 1.00 41.72 404 ASN A O 1
ATOM 3082 N N . PRO A 1 405 ? 19.137 12.358 -35.713 1.00 49.06 405 PRO A N 1
ATOM 3083 C CA . PRO A 1 405 ? 20.113 12.196 -36.783 1.00 49.06 405 PRO A CA 1
ATOM 3084 C C . PRO A 1 405 ? 19.388 11.870 -38.089 1.00 49.06 405 PRO A C 1
ATOM 3086 O O . PRO A 1 405 ? 18.669 10.877 -38.183 1.00 49.06 405 PRO A O 1
ATOM 3089 N N . GLU A 1 406 ? 19.564 12.731 -39.087 1.00 51.94 406 GLU A N 1
ATOM 3090 C CA . GLU A 1 406 ? 18.983 12.537 -40.409 1.00 51.94 406 GLU A CA 1
ATOM 3091 C C . GLU A 1 406 ? 19.586 11.267 -41.025 1.00 51.94 406 GLU A C 1
ATOM 3093 O O . GLU A 1 406 ? 20.808 11.100 -41.119 1.00 51.94 406 GLU A O 1
ATOM 3098 N N . VAL A 1 407 ? 18.717 10.317 -41.355 1.00 58.31 407 VAL A N 1
ATOM 3099 C CA . VAL A 1 407 ? 19.099 9.046 -41.964 1.00 58.31 407 VAL A CA 1
ATOM 3100 C C . VAL A 1 407 ? 19.165 9.265 -43.467 1.00 58.31 407 VAL A C 1
ATOM 3102 O O . VAL A 1 407 ? 18.162 9.627 -44.079 1.00 58.31 407 VAL A O 1
ATOM 3105 N N . VAL A 1 408 ? 20.333 9.034 -44.064 1.00 64.06 408 VAL A N 1
ATOM 3106 C CA . VAL A 1 408 ? 20.566 9.287 -45.491 1.00 64.06 408 VAL A CA 1
ATOM 3107 C C . VAL A 1 408 ? 20.953 7.985 -46.192 1.00 64.06 408 VAL A C 1
ATOM 3109 O O . VAL A 1 408 ? 21.713 7.176 -45.653 1.00 64.06 408 VAL A O 1
ATOM 3112 N N . ALA A 1 409 ? 20.439 7.795 -47.409 1.00 67.44 409 ALA A N 1
ATOM 3113 C CA . ALA A 1 409 ? 20.860 6.723 -48.301 1.00 67.44 409 ALA A CA 1
ATOM 3114 C C . ALA A 1 409 ? 22.122 7.154 -49.063 1.00 67.44 409 ALA A C 1
ATOM 3116 O O . ALA A 1 409 ? 22.092 8.105 -49.843 1.00 67.44 409 ALA A O 1
ATOM 3117 N N . LEU A 1 410 ? 23.241 6.467 -48.831 1.00 70.50 410 LEU A N 1
ATOM 3118 C CA . LEU A 1 410 ? 24.492 6.726 -49.548 1.00 70.50 410 LEU A CA 1
ATOM 3119 C C . LEU A 1 410 ? 24.498 5.983 -50.896 1.00 70.50 410 LEU A C 1
ATOM 3121 O O . LEU A 1 410 ? 23.958 4.883 -50.978 1.00 70.50 410 LEU A O 1
ATOM 3125 N N . PRO A 1 411 ? 25.107 6.528 -51.963 1.00 72.00 411 PRO A N 1
ATOM 3126 C CA . PRO A 1 411 ? 25.235 5.812 -53.230 1.00 72.00 411 PRO A CA 1
ATOM 3127 C C . PRO A 1 411 ? 26.163 4.590 -53.104 1.00 72.00 411 PRO A C 1
ATOM 3129 O O . PRO A 1 411 ? 27.077 4.561 -52.275 1.00 72.00 411 PRO A O 1
ATOM 3132 N N . CYS A 1 412 ? 25.948 3.575 -53.947 1.00 70.44 412 CYS A N 1
ATOM 3133 C CA . CYS A 1 412 ? 26.830 2.408 -54.012 1.00 70.44 412 CYS A CA 1
ATOM 3134 C C . CYS A 1 412 ? 28.257 2.817 -54.446 1.00 70.44 412 CYS A C 1
ATOM 3136 O O . CYS A 1 412 ? 28.393 3.586 -55.399 1.00 70.44 412 CYS A O 1
ATOM 3138 N N . PRO A 1 413 ? 29.323 2.291 -53.812 1.00 71.94 413 PRO A N 1
ATOM 3139 C CA . PRO A 1 413 ? 30.697 2.568 -54.232 1.00 71.94 413 PRO A CA 1
ATOM 3140 C C . PRO A 1 413 ? 31.042 1.903 -55.580 1.00 71.94 413 PRO A C 1
ATOM 3142 O O . PRO A 1 413 ? 30.422 0.895 -55.935 1.00 71.94 413 PRO A O 1
ATOM 3145 N N . PRO A 1 414 ? 32.052 2.422 -56.309 1.00 73.31 414 PRO A N 1
ATOM 3146 C CA . PRO A 1 414 ? 32.473 1.882 -57.603 1.00 73.31 414 PRO A CA 1
ATOM 3147 C C . PRO A 1 414 ? 32.976 0.433 -57.499 1.00 73.31 414 PRO A C 1
ATOM 3149 O O . PRO A 1 414 ? 33.522 0.011 -56.474 1.00 73.31 414 PRO A O 1
ATOM 3152 N N . CYS A 1 415 ? 32.783 -0.340 -58.571 1.00 74.50 415 CYS A N 1
ATOM 3153 C CA . CYS A 1 415 ? 33.093 -1.768 -58.602 1.00 74.50 415 CYS A CA 1
ATOM 3154 C C . CYS A 1 415 ? 34.605 -2.040 -58.589 1.00 74.50 415 CYS A C 1
ATOM 3156 O O . CYS A 1 415 ? 35.320 -1.647 -59.508 1.00 74.50 415 CYS A O 1
ATOM 3158 N N . ARG A 1 416 ? 35.078 -2.791 -57.586 1.00 73.62 416 ARG A N 1
ATOM 3159 C CA . ARG A 1 416 ? 36.486 -3.208 -57.452 1.00 73.62 416 ARG A CA 1
ATOM 3160 C C . ARG A 1 416 ? 36.753 -4.662 -57.848 1.00 73.62 416 ARG A C 1
ATOM 3162 O O . ARG A 1 416 ? 37.837 -5.167 -57.569 1.00 73.62 416 ARG A O 1
ATOM 3169 N N . GLU A 1 417 ? 35.784 -5.348 -58.453 1.00 75.19 417 GLU A N 1
ATOM 3170 C CA . GLU A 1 417 ? 36.012 -6.722 -58.908 1.00 75.19 417 GLU A CA 1
ATOM 3171 C C . GLU A 1 417 ? 37.052 -6.749 -60.040 1.00 75.19 417 GLU A C 1
ATOM 3173 O O . GLU A 1 417 ? 36.991 -5.898 -60.933 1.00 75.19 417 GLU A O 1
ATOM 3178 N N . PRO A 1 418 ? 38.024 -7.678 -59.996 1.00 78.44 418 PRO A N 1
ATOM 3179 C CA . PRO A 1 418 ? 39.089 -7.751 -60.983 1.00 78.44 418 PRO A CA 1
ATOM 3180 C C . PRO A 1 418 ? 38.545 -8.284 -62.312 1.00 78.44 418 PRO A C 1
ATOM 3182 O O . PRO A 1 418 ? 38.123 -9.434 -62.408 1.00 78.44 418 PRO A O 1
ATOM 3185 N N . VAL A 1 419 ? 38.599 -7.461 -63.354 1.00 79.88 419 VAL A N 1
ATOM 3186 C CA . VAL A 1 419 ? 38.274 -7.840 -64.732 1.00 79.88 419 VAL A CA 1
ATOM 3187 C C . VAL A 1 419 ? 39.546 -7.893 -65.574 1.00 79.88 419 VAL A C 1
ATOM 3189 O O . VAL A 1 419 ? 40.460 -7.084 -65.410 1.00 79.88 419 VAL A O 1
ATOM 3192 N N . LYS A 1 420 ? 39.616 -8.869 -66.480 1.00 79.50 420 LYS A N 1
ATOM 3193 C CA . LYS A 1 420 ? 40.769 -9.104 -67.354 1.00 79.50 420 LYS A CA 1
ATOM 3194 C C . LYS A 1 420 ? 40.673 -8.221 -68.599 1.00 79.50 420 LYS A C 1
ATOM 3196 O O . LYS A 1 420 ? 39.699 -8.332 -69.338 1.00 79.50 420 LYS A O 1
ATOM 3201 N N . TRP A 1 421 ? 41.672 -7.372 -68.830 1.00 77.62 421 TRP A N 1
ATOM 3202 C CA . TRP A 1 421 ? 41.767 -6.527 -70.023 1.00 77.62 421 TRP A CA 1
ATOM 3203 C C . TRP A 1 421 ? 43.119 -6.695 -70.704 1.00 77.62 421 TRP A C 1
ATOM 3205 O O . TRP A 1 421 ? 44.156 -6.731 -70.042 1.00 77.62 421 TRP A O 1
ATOM 3215 N N . SER A 1 422 ? 43.094 -6.769 -72.031 1.00 78.19 422 SER A N 1
ATOM 3216 C CA . SER A 1 422 ? 44.283 -6.822 -72.874 1.00 78.19 422 SER A CA 1
ATOM 3217 C C . SER A 1 422 ? 44.785 -5.409 -73.193 1.00 78.19 422 SER A C 1
ATOM 3219 O O . SER A 1 422 ? 43.995 -4.460 -73.302 1.00 78.19 422 SER A O 1
ATOM 3221 N N . CYS A 1 423 ? 46.098 -5.247 -73.369 1.00 81.44 423 CYS A N 1
ATOM 3222 C CA . CYS A 1 423 ? 46.665 -3.982 -73.847 1.00 81.44 423 CYS A CA 1
ATOM 3223 C C . CYS A 1 423 ? 46.185 -3.634 -75.276 1.00 81.44 423 CYS A C 1
ATOM 3225 O O . CYS A 1 423 ? 45.589 -4.468 -75.964 1.00 81.44 423 CYS A O 1
ATOM 3227 N N . TYR A 1 424 ? 46.449 -2.409 -75.755 1.00 75.62 424 TYR A N 1
ATOM 3228 C CA . TYR A 1 424 ? 46.042 -1.964 -77.104 1.00 75.62 424 TYR A CA 1
ATOM 3229 C C . TYR A 1 424 ? 46.487 -2.903 -78.241 1.00 75.62 424 TYR A C 1
ATOM 3231 O O . TYR A 1 424 ? 45.779 -3.034 -79.239 1.00 75.62 424 TYR A O 1
ATOM 3239 N N . GLY A 1 425 ? 47.638 -3.559 -78.079 1.00 68.69 425 GLY A N 1
ATOM 3240 C CA . GLY A 1 425 ? 48.216 -4.513 -79.025 1.00 68.69 425 GLY A CA 1
ATOM 3241 C C . GLY A 1 425 ? 47.941 -5.988 -78.715 1.00 68.69 425 GLY A C 1
ATOM 3242 O O . GLY A 1 425 ? 48.527 -6.834 -79.378 1.00 68.69 425 GLY A O 1
ATOM 3243 N N . GLU A 1 426 ? 47.100 -6.308 -77.720 1.00 73.50 426 GLU A N 1
ATOM 3244 C CA . GLU A 1 426 ? 46.835 -7.684 -77.244 1.00 73.50 426 GLU A CA 1
ATOM 3245 C C . GLU A 1 426 ? 48.101 -8.489 -76.870 1.00 73.50 426 GLU A C 1
ATOM 3247 O O . GLU A 1 426 ? 48.119 -9.714 -76.936 1.00 73.50 426 GLU A O 1
ATOM 3252 N N . HIS A 1 427 ? 49.182 -7.818 -76.467 1.00 69.31 427 HIS A N 1
ATOM 3253 C CA . HIS A 1 427 ? 50.436 -8.469 -76.074 1.00 69.31 427 HIS A CA 1
ATOM 3254 C C . HIS A 1 427 ? 50.356 -9.175 -74.717 1.00 69.31 427 HIS A C 1
ATOM 3256 O O . HIS A 1 427 ? 51.029 -10.182 -74.511 1.00 69.31 427 HIS A O 1
ATOM 3262 N N . GLU A 1 428 ? 49.597 -8.614 -73.774 1.00 75.75 428 GLU A N 1
ATOM 3263 C CA . GLU A 1 428 ? 49.455 -9.134 -72.415 1.00 75.75 428 GLU A CA 1
ATOM 3264 C C . GLU A 1 428 ? 48.100 -8.735 -71.827 1.00 75.75 428 GLU A C 1
ATOM 3266 O O . GLU A 1 428 ? 47.534 -7.695 -72.180 1.00 75.75 428 GLU A O 1
ATOM 3271 N N . ASP A 1 429 ? 47.614 -9.568 -70.909 1.00 81.12 429 ASP A N 1
ATOM 3272 C CA . ASP A 1 429 ? 46.385 -9.351 -70.169 1.00 81.12 429 ASP A CA 1
ATOM 3273 C C . ASP A 1 429 ? 46.686 -8.989 -68.712 1.00 81.12 429 ASP A C 1
ATOM 3275 O O . ASP A 1 429 ? 47.351 -9.746 -68.003 1.00 81.12 429 ASP A O 1
ATOM 3279 N N . ARG A 1 430 ? 46.130 -7.877 -68.229 1.00 79.25 430 ARG A N 1
ATOM 3280 C CA . ARG A 1 430 ? 46.247 -7.451 -66.830 1.00 79.25 430 ARG A CA 1
ATOM 3281 C C . ARG A 1 430 ? 44.870 -7.342 -66.184 1.00 79.25 430 ARG A C 1
ATOM 3283 O O . ARG A 1 430 ? 43.867 -7.045 -66.833 1.00 79.25 430 ARG A O 1
ATOM 3290 N N . LEU A 1 431 ? 44.825 -7.620 -64.885 1.00 80.50 431 LEU A N 1
ATOM 3291 C CA . LEU A 1 431 ? 43.622 -7.476 -64.074 1.00 80.50 431 LEU A CA 1
ATOM 3292 C C . LEU A 1 431 ? 43.487 -6.021 -63.616 1.00 80.50 431 LEU A C 1
ATOM 3294 O O . LEU A 1 431 ? 44.393 -5.494 -62.968 1.00 80.50 431 LEU A O 1
ATOM 3298 N N . PHE A 1 432 ? 42.354 -5.401 -63.931 1.00 76.75 432 PHE A N 1
ATOM 3299 C CA . PHE A 1 432 ? 41.984 -4.066 -63.462 1.00 76.75 432 PHE A CA 1
ATOM 3300 C C . PHE A 1 432 ? 40.718 -4.138 -62.605 1.00 76.75 432 PHE A C 1
ATOM 3302 O O . PHE A 1 432 ? 39.867 -4.993 -62.858 1.00 76.75 432 PHE A O 1
ATOM 3309 N N . PRO A 1 433 ? 40.547 -3.251 -61.610 1.00 77.62 433 PRO A N 1
ATOM 3310 C CA . PRO A 1 433 ? 39.247 -3.043 -60.982 1.00 77.62 433 PRO A CA 1
ATOM 3311 C C . PRO A 1 433 ? 38.215 -2.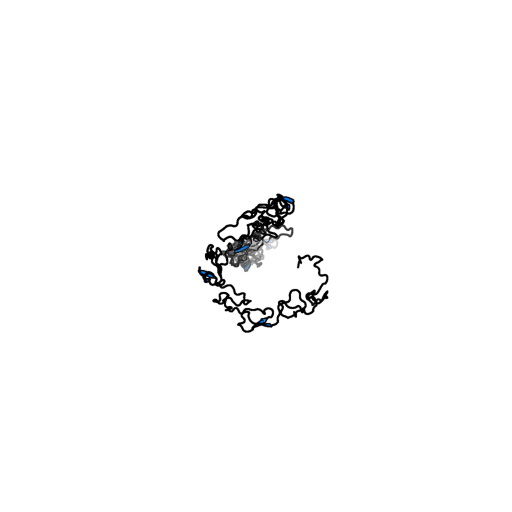672 -62.052 1.00 77.62 433 PRO A C 1
ATOM 3313 O O . PRO A 1 433 ? 38.496 -1.822 -62.890 1.00 77.62 433 PRO A O 1
ATOM 3316 N N . CYS A 1 434 ? 37.024 -3.271 -62.031 1.00 76.44 434 CYS A N 1
ATOM 3317 C CA . CYS A 1 434 ? 35.990 -3.049 -63.047 1.00 76.44 434 CYS A CA 1
ATOM 3318 C C . CYS A 1 434 ? 35.670 -1.566 -63.312 1.00 76.44 434 CYS A C 1
ATOM 3320 O O . CYS A 1 434 ? 35.391 -1.217 -64.452 1.00 76.44 434 CYS A O 1
ATOM 3322 N N . SER A 1 435 ? 35.731 -0.693 -62.302 1.00 71.44 435 SER A N 1
ATOM 3323 C CA . SER A 1 435 ? 35.522 0.755 -62.472 1.00 71.44 435 SER A CA 1
ATOM 3324 C C . SER A 1 435 ? 36.667 1.495 -63.171 1.00 71.44 435 SER A C 1
ATOM 3326 O O . SER A 1 435 ? 36.470 2.595 -63.668 1.00 71.44 435 SER A O 1
ATOM 3328 N N . GLU A 1 436 ? 37.871 0.929 -63.159 1.00 72.75 436 GLU A N 1
ATOM 3329 C CA . GLU A 1 436 ? 39.096 1.503 -63.742 1.00 72.75 436 GLU A CA 1
ATOM 3330 C C . GLU A 1 436 ? 39.546 0.723 -64.986 1.00 72.75 436 GLU A C 1
ATOM 3332 O O . GLU A 1 436 ? 40.604 0.984 -65.564 1.00 72.75 436 GLU A O 1
ATOM 3337 N N . ALA A 1 437 ? 38.750 -0.266 -65.389 1.00 65.88 437 ALA A N 1
ATOM 3338 C CA . ALA A 1 437 ? 39.070 -1.171 -66.465 1.00 65.88 437 ALA A CA 1
ATOM 3339 C C . ALA A 1 437 ? 39.026 -0.436 -67.807 1.00 65.88 437 ALA A C 1
ATOM 3341 O O . ALA A 1 437 ? 37.967 -0.079 -68.321 1.00 65.88 437 ALA A O 1
ATOM 3342 N N . CYS A 1 438 ? 40.205 -0.208 -68.373 1.00 65.56 438 CYS A N 1
ATOM 3343 C CA . CYS A 1 438 ? 40.397 0.459 -69.650 1.00 65.56 438 CYS A CA 1
ATOM 3344 C C . CYS A 1 438 ? 41.522 -0.227 -70.438 1.00 65.56 438 CYS A C 1
ATOM 3346 O O . CYS A 1 438 ? 42.355 -0.943 -69.875 1.00 65.56 438 CYS A O 1
ATOM 3348 N N . ARG A 1 439 ? 41.552 -0.029 -71.764 1.00 65.56 439 ARG A N 1
ATOM 3349 C CA . ARG A 1 439 ? 42.701 -0.473 -72.569 1.00 65.56 439 ARG A CA 1
ATOM 3350 C C . ARG A 1 439 ? 43.930 0.343 -72.175 1.00 65.56 439 ARG A C 1
ATOM 3352 O O . ARG A 1 439 ? 43.851 1.563 -72.062 1.00 65.56 439 ARG A O 1
ATOM 3359 N N . TYR A 1 440 ? 45.062 -0.331 -72.004 1.00 75.12 440 TYR A N 1
ATOM 3360 C CA . TYR A 1 440 ? 46.316 0.271 -71.550 1.00 75.12 440 TYR A CA 1
ATOM 3361 C C . TYR A 1 440 ? 47.464 -0.015 -72.529 1.00 75.12 440 TYR A C 1
ATOM 3363 O O . TYR A 1 440 ? 47.396 -0.951 -73.329 1.00 75.12 440 TYR A O 1
ATOM 3371 N N . SER A 1 441 ? 48.532 0.786 -72.465 1.00 79.50 441 SER A N 1
ATOM 3372 C CA . SER A 1 441 ? 49.804 0.491 -73.139 1.00 79.50 441 SER A CA 1
ATOM 3373 C C . SER A 1 441 ? 50.663 -0.392 -72.238 1.00 79.50 441 SER A C 1
ATOM 3375 O O . SER A 1 441 ? 50.899 -0.047 -71.082 1.00 79.50 441 SER A O 1
ATOM 3377 N N . CYS A 1 442 ? 51.130 -1.535 -72.744 1.00 76.56 442 CYS A N 1
ATOM 3378 C CA . CYS A 1 442 ? 52.007 -2.437 -71.991 1.00 76.56 442 CYS A CA 1
ATOM 3379 C C . CYS A 1 442 ? 53.504 -2.091 -72.108 1.00 76.56 442 CYS A C 1
ATOM 3381 O O . CYS A 1 442 ? 54.324 -2.871 -71.632 1.00 76.56 442 CYS A O 1
ATOM 3383 N N . GLY A 1 443 ? 53.875 -0.993 -72.783 1.00 76.62 443 GLY A N 1
ATOM 3384 C CA . GLY A 1 443 ? 55.276 -0.576 -72.987 1.00 76.62 443 GLY A CA 1
ATOM 3385 C C . GLY A 1 443 ? 56.107 -1.484 -73.908 1.00 76.62 443 GLY A C 1
ATOM 3386 O O . GLY A 1 443 ? 57.267 -1.201 -74.187 1.00 76.62 443 GLY A O 1
ATOM 3387 N N . ARG A 1 444 ? 55.534 -2.584 -74.414 1.00 78.31 444 ARG A N 1
ATOM 3388 C CA . ARG A 1 444 ? 56.187 -3.447 -75.413 1.00 78.31 444 ARG A CA 1
ATOM 3389 C C . ARG A 1 444 ? 56.121 -2.790 -76.797 1.00 78.31 444 ARG A C 1
ATOM 3391 O O . ARG A 1 444 ? 55.136 -2.094 -77.069 1.00 78.31 444 ARG A O 1
ATOM 3398 N N . PRO A 1 445 ? 57.111 -3.015 -77.679 1.00 78.12 445 PRO A N 1
ATOM 3399 C CA . PRO A 1 445 ? 57.055 -2.503 -79.042 1.00 78.12 445 PRO A CA 1
ATOM 3400 C C . PRO A 1 445 ? 55.847 -3.091 -79.781 1.00 78.12 445 PRO A C 1
ATOM 3402 O O . PRO A 1 445 ? 55.523 -4.268 -79.632 1.00 78.12 445 PRO A O 1
ATOM 3405 N N . CYS A 1 446 ? 55.172 -2.264 -80.578 1.00 77.50 446 CYS A N 1
ATOM 3406 C CA . CYS A 1 446 ? 53.945 -2.608 -81.294 1.00 77.50 446 CYS A CA 1
ATOM 3407 C C . CYS A 1 446 ? 54.117 -3.848 -82.188 1.00 77.50 446 CYS A C 1
ATOM 3409 O O . CYS A 1 446 ? 53.237 -4.707 -82.221 1.00 77.50 446 CYS A O 1
ATOM 3411 N N . GLY A 1 447 ? 55.253 -3.962 -82.888 1.00 73.19 447 GLY A N 1
ATOM 3412 C CA . GLY A 1 447 ? 55.620 -5.156 -83.657 1.00 73.19 447 GLY A CA 1
ATOM 3413 C C . GLY A 1 447 ? 54.839 -5.366 -84.962 1.00 73.19 447 GLY A C 1
ATOM 3414 O O . GLY A 1 447 ? 55.140 -6.302 -85.697 1.00 73.19 447 GLY A O 1
ATOM 3415 N N . ARG A 1 448 ? 53.868 -4.500 -85.290 1.00 77.06 448 ARG A N 1
ATOM 3416 C CA . ARG A 1 448 ? 53.118 -4.542 -86.561 1.00 77.06 448 ARG A CA 1
ATOM 3417 C C . ARG A 1 448 ? 54.031 -4.248 -87.753 1.00 77.06 448 ARG A C 1
ATOM 3419 O O . ARG A 1 448 ? 54.875 -3.355 -87.667 1.00 77.06 448 ARG A O 1
ATOM 3426 N N . ALA A 1 449 ? 53.849 -4.968 -88.857 1.00 75.19 449 ALA A N 1
ATOM 3427 C CA . ALA A 1 449 ? 54.634 -4.793 -90.074 1.00 75.19 449 ALA A CA 1
ATOM 3428 C C . ALA A 1 449 ? 54.289 -3.454 -90.741 1.00 75.19 449 ALA A C 1
ATOM 3430 O O . ALA A 1 449 ? 53.133 -3.196 -91.078 1.00 75.19 449 ALA A O 1
ATOM 3431 N N . LEU A 1 450 ? 55.297 -2.599 -90.913 1.00 77.06 450 LEU A N 1
ATOM 3432 C CA . LEU A 1 450 ? 55.168 -1.324 -91.610 1.00 77.06 450 LEU A CA 1
ATOM 3433 C C . LEU A 1 450 ? 54.846 -1.562 -93.094 1.00 77.06 450 LEU A C 1
ATOM 3435 O O . LEU A 1 450 ? 55.225 -2.600 -93.640 1.00 77.06 450 LEU A O 1
ATOM 3439 N N . PRO A 1 451 ? 54.229 -0.592 -93.797 1.00 69.56 451 PRO A N 1
ATOM 3440 C CA . PRO A 1 451 ? 53.905 -0.717 -95.224 1.00 69.56 451 PRO A CA 1
ATOM 3441 C C . PRO A 1 451 ? 55.126 -0.952 -96.135 1.00 69.56 451 PRO A C 1
ATOM 3443 O O . PRO A 1 451 ? 54.975 -1.284 -97.306 1.00 69.56 451 PRO A O 1
ATOM 3446 N N . CYS A 1 452 ? 56.355 -0.806 -95.626 1.00 68.31 452 CYS A N 1
ATOM 3447 C CA . CYS A 1 452 ? 57.566 -1.195 -96.348 1.00 68.31 452 CYS A CA 1
ATOM 3448 C C . CYS A 1 452 ? 57.771 -2.723 -96.435 1.00 68.31 452 CYS A C 1
ATOM 3450 O O . CYS A 1 452 ? 58.614 -3.168 -97.213 1.00 68.31 452 CYS A O 1
ATOM 3452 N N . GLY A 1 453 ? 57.037 -3.523 -95.651 1.00 68.38 453 GLY A N 1
ATOM 3453 C CA . GLY A 1 453 ? 57.076 -4.991 -95.628 1.00 68.38 453 GLY A CA 1
ATOM 3454 C C . GLY A 1 453 ? 58.290 -5.609 -94.924 1.00 68.38 453 GLY A C 1
ATOM 3455 O O . GLY A 1 453 ? 58.256 -6.791 -94.601 1.00 68.38 453 GLY A O 1
ATOM 3456 N N . ASN A 1 454 ? 59.337 -4.822 -94.657 1.00 67.69 454 ASN A N 1
ATOM 3457 C CA . ASN A 1 454 ? 60.606 -5.306 -94.100 1.00 67.69 454 ASN A CA 1
ATOM 3458 C C . ASN A 1 454 ? 60.877 -4.855 -92.661 1.00 67.69 454 ASN A C 1
ATOM 3460 O O . ASN A 1 454 ? 61.717 -5.449 -91.993 1.00 67.69 454 ASN A O 1
ATOM 3464 N N . HIS A 1 455 ? 60.200 -3.811 -92.180 1.00 71.31 455 HIS A N 1
ATOM 3465 C CA . HIS A 1 455 ? 60.419 -3.265 -90.840 1.00 71.31 455 HIS A CA 1
ATOM 3466 C C . HIS A 1 455 ? 59.136 -3.336 -90.017 1.00 71.31 455 HIS A C 1
ATOM 3468 O O . HIS A 1 455 ? 58.030 -3.261 -90.552 1.00 71.31 455 HIS A O 1
ATOM 3474 N N . THR A 1 456 ? 59.285 -3.477 -88.703 1.00 79.81 456 THR A N 1
ATOM 3475 C CA . THR A 1 456 ? 58.177 -3.507 -87.743 1.00 79.81 456 THR A CA 1
ATOM 3476 C C . THR A 1 456 ? 58.142 -2.229 -86.921 1.00 79.81 456 THR A C 1
ATOM 3478 O O . THR A 1 456 ? 59.183 -1.651 -86.616 1.00 79.81 456 THR A O 1
ATOM 3481 N N . CYS A 1 457 ? 56.949 -1.807 -86.513 1.00 77.69 457 CYS A N 1
ATOM 3482 C CA . CYS A 1 457 ? 56.764 -0.628 -85.679 1.00 77.69 457 CYS A CA 1
ATOM 3483 C C . CYS A 1 457 ? 57.470 -0.786 -84.320 1.00 77.69 457 CYS A C 1
ATOM 3485 O O . CYS A 1 457 ? 57.124 -1.680 -83.541 1.00 77.69 457 CYS A O 1
ATOM 3487 N N . GLN A 1 458 ? 58.417 0.113 -84.027 1.00 77.06 458 GLN A N 1
ATOM 3488 C CA . GLN A 1 458 ? 59.180 0.141 -82.772 1.00 77.06 458 GLN A CA 1
ATOM 3489 C C . GLN A 1 458 ? 58.519 0.980 -81.668 1.00 77.06 458 GLN A C 1
ATOM 3491 O O . GLN A 1 458 ? 58.948 0.904 -80.520 1.00 77.06 458 GLN A O 1
ATOM 3496 N N . LEU A 1 459 ? 57.466 1.747 -81.984 1.00 78.06 459 LEU A N 1
ATOM 3497 C CA . LEU A 1 459 ? 56.705 2.494 -80.976 1.00 78.06 459 LEU A CA 1
ATOM 3498 C C . LEU A 1 459 ? 56.158 1.563 -79.898 1.00 78.06 459 LEU A C 1
ATOM 3500 O O . LEU A 1 459 ? 55.718 0.449 -80.201 1.00 78.06 459 LEU A O 1
ATOM 3504 N N . GLU A 1 460 ? 56.115 2.058 -78.664 1.00 79.75 460 GLU A N 1
ATOM 3505 C CA . GLU A 1 460 ? 55.417 1.393 -77.569 1.00 79.75 460 GLU A CA 1
ATOM 3506 C C . GLU A 1 460 ? 53.951 1.118 -77.947 1.00 79.75 460 GLU A C 1
ATOM 3508 O O . GLU A 1 460 ? 53.371 1.761 -78.829 1.00 79.75 460 GLU A O 1
ATOM 3513 N N . CYS A 1 461 ? 53.360 0.118 -77.295 1.00 78.31 461 CYS A N 1
ATOM 3514 C CA . CYS A 1 461 ? 51.998 -0.350 -77.522 1.00 78.31 461 CYS A CA 1
ATOM 3515 C C . CYS A 1 461 ? 50.973 0.804 -77.516 1.00 78.31 461 CYS A C 1
ATOM 3517 O O . CYS A 1 461 ? 50.478 1.220 -76.471 1.00 78.31 461 CYS A O 1
ATOM 3519 N N . HIS A 1 462 ? 50.601 1.286 -78.696 1.00 75.12 462 HIS A N 1
ATOM 3520 C CA . HIS A 1 462 ? 49.678 2.401 -78.882 1.00 75.12 462 HIS A CA 1
ATOM 3521 C C . HIS A 1 462 ? 48.351 1.918 -79.467 1.00 75.12 462 HIS A C 1
ATOM 3523 O O . HIS A 1 462 ? 48.215 0.784 -79.934 1.00 75.12 462 HIS A O 1
ATOM 3529 N N . TYR A 1 463 ? 47.349 2.790 -79.416 1.00 76.19 463 TYR A N 1
ATOM 3530 C CA . TYR A 1 463 ? 46.052 2.535 -80.021 1.00 76.19 463 TYR A CA 1
ATOM 3531 C C . TYR A 1 463 ? 46.168 2.562 -81.549 1.00 76.19 463 TYR A C 1
ATOM 3533 O O . TYR A 1 463 ? 46.564 3.571 -82.120 1.00 76.19 463 TYR A O 1
ATOM 3541 N N . VAL A 1 464 ? 45.788 1.465 -82.204 1.00 71.56 464 VAL A N 1
ATOM 3542 C CA . VAL A 1 464 ? 45.657 1.393 -83.665 1.00 71.56 464 VAL A CA 1
ATOM 3543 C C . VAL A 1 464 ? 44.192 1.140 -83.991 1.00 71.56 464 VAL A C 1
ATOM 3545 O O . VAL A 1 464 ? 43.572 0.231 -83.427 1.00 71.56 464 VAL A O 1
ATOM 3548 N N . THR A 1 465 ? 43.625 1.954 -84.878 1.00 68.50 465 THR A N 1
ATOM 3549 C CA . THR A 1 465 ? 42.251 1.807 -85.363 1.00 68.50 465 THR A CA 1
ATOM 3550 C C . THR A 1 465 ? 42.052 0.415 -85.967 1.00 68.50 465 THR A C 1
ATOM 3552 O O . THR A 1 465 ? 42.863 -0.071 -86.748 1.00 68.50 465 THR A O 1
ATOM 3555 N N . LYS A 1 466 ? 40.968 -0.261 -85.566 1.00 59.38 466 LYS A N 1
ATOM 3556 C CA . LYS A 1 466 ? 40.674 -1.681 -85.855 1.00 59.38 466 LYS A CA 1
ATOM 3557 C C . LYS A 1 466 ? 40.463 -2.034 -87.340 1.00 59.38 466 LYS A C 1
ATOM 3559 O O . LYS A 1 466 ? 40.079 -3.162 -87.628 1.00 59.38 466 LYS A O 1
ATOM 3564 N N . GLU A 1 467 ? 40.672 -1.103 -88.263 1.00 52.59 467 GLU A N 1
ATOM 3565 C CA . GLU A 1 467 ? 40.453 -1.327 -89.696 1.00 52.59 467 GLU A CA 1
ATOM 3566 C C . GLU A 1 467 ? 41.619 -2.058 -90.376 1.00 52.59 467 GLU A C 1
ATOM 3568 O O . GLU A 1 467 ? 41.427 -2.626 -91.446 1.00 52.59 467 GLU A O 1
ATOM 3573 N N . THR A 1 468 ? 42.796 -2.128 -89.745 1.00 56.56 468 THR A N 1
ATOM 3574 C CA . THR A 1 468 ? 43.938 -2.915 -90.234 1.00 56.56 468 THR A CA 1
ATOM 3575 C C . THR A 1 468 ? 44.181 -4.149 -89.364 1.00 56.56 468 THR A C 1
ATOM 3577 O O . THR A 1 468 ? 44.051 -4.111 -88.134 1.00 56.56 468 THR A O 1
ATOM 3580 N N . SER A 1 469 ? 44.496 -5.276 -90.011 1.00 59.00 469 SER A N 1
ATOM 3581 C CA . SER A 1 469 ? 44.675 -6.596 -89.389 1.00 59.00 469 SER A CA 1
ATOM 3582 C C . SER A 1 469 ? 45.675 -6.565 -88.221 1.00 59.00 469 SER A C 1
ATOM 3584 O O . SER A 1 469 ? 46.528 -5.681 -88.142 1.00 59.00 469 SER A O 1
ATOM 3586 N N . LYS A 1 470 ? 45.636 -7.572 -87.327 1.00 61.50 470 LYS A N 1
ATOM 3587 C CA . LYS A 1 470 ? 46.530 -7.694 -86.143 1.00 61.50 470 LYS A CA 1
ATOM 3588 C C . LYS A 1 470 ? 48.027 -7.522 -86.458 1.00 61.50 470 LYS A C 1
ATOM 3590 O O . LYS A 1 470 ? 48.807 -7.188 -85.573 1.00 61.50 470 LYS A O 1
ATOM 3595 N N . THR A 1 471 ? 48.413 -7.753 -87.706 1.00 63.09 471 THR A N 1
ATOM 3596 C CA . THR A 1 471 ? 49.783 -7.754 -88.222 1.00 63.09 471 THR A CA 1
ATOM 3597 C C . THR A 1 471 ? 50.152 -6.527 -89.056 1.00 63.09 471 THR A C 1
ATOM 3599 O O . THR A 1 471 ? 51.339 -6.315 -89.288 1.00 63.09 471 THR A O 1
ATOM 3602 N N . GLU A 1 472 ? 49.191 -5.709 -89.489 1.00 67.06 472 GLU A N 1
ATOM 3603 C CA . GLU A 1 472 ? 49.422 -4.604 -90.428 1.00 67.06 472 GLU A CA 1
ATOM 3604 C C . GLU A 1 472 ? 49.502 -3.261 -89.694 1.00 67.06 472 GLU A C 1
ATOM 3606 O O . GLU A 1 472 ? 48.704 -2.965 -88.795 1.00 67.06 472 GLU A O 1
ATOM 3611 N N . ALA A 1 473 ? 50.486 -2.438 -90.059 1.00 65.38 473 ALA A N 1
ATOM 3612 C CA . ALA A 1 473 ? 50.618 -1.083 -89.545 1.00 65.38 473 ALA A CA 1
ATOM 3613 C C . ALA A 1 473 ? 49.413 -0.221 -89.950 1.00 65.38 473 ALA A C 1
ATOM 3615 O O . ALA A 1 473 ? 49.030 -0.171 -91.117 1.00 65.38 473 ALA A O 1
ATOM 3616 N N . GLY A 1 474 ? 48.815 0.457 -88.970 1.00 70.44 474 GLY A N 1
ATOM 3617 C CA . GLY A 1 474 ? 47.825 1.504 -89.217 1.00 70.44 474 GLY A CA 1
ATOM 3618 C C . GLY A 1 474 ? 48.484 2.869 -89.454 1.00 70.44 474 GLY A C 1
ATOM 3619 O O . GLY A 1 474 ? 49.709 2.978 -89.371 1.00 70.44 474 GLY A O 1
ATOM 3620 N N . PRO A 1 475 ? 47.688 3.926 -89.693 1.00 69.69 475 PRO A N 1
ATOM 3621 C CA . PRO A 1 475 ? 48.203 5.287 -89.880 1.00 69.69 475 PRO A CA 1
ATOM 3622 C C . PRO A 1 475 ? 48.957 5.820 -88.649 1.00 69.69 475 PRO A C 1
ATOM 3624 O O . PRO A 1 475 ? 49.867 6.626 -88.794 1.00 69.69 475 PRO A O 1
ATOM 3627 N N . GLU A 1 476 ? 48.617 5.324 -87.457 1.00 73.94 476 GLU A N 1
ATOM 3628 C CA . GLU A 1 476 ? 49.239 5.701 -86.179 1.00 73.94 476 GLU A CA 1
ATOM 3629 C C . GLU A 1 476 ? 50.598 5.011 -85.930 1.00 73.94 476 GLU A C 1
ATOM 3631 O O . GLU A 1 476 ? 51.293 5.320 -84.963 1.00 73.94 476 GLU A O 1
ATOM 3636 N N . CYS A 1 477 ? 50.990 4.053 -86.780 1.00 74.69 477 CYS A N 1
ATOM 3637 C CA . CYS A 1 477 ? 52.284 3.379 -86.683 1.00 74.69 477 CYS A CA 1
ATOM 3638 C C . CYS A 1 477 ? 53.399 4.220 -87.325 1.00 74.69 477 CYS A C 1
ATOM 3640 O O . CYS A 1 477 ? 53.187 4.936 -88.300 1.00 74.69 477 CYS A O 1
ATOM 3642 N N . GLN A 1 478 ? 54.620 4.088 -86.802 1.00 75.06 478 GLN A N 1
ATOM 3643 C CA . GLN A 1 478 ? 55.786 4.844 -87.269 1.00 75.06 478 GLN A CA 1
ATOM 3644 C C . GLN A 1 478 ? 56.045 4.659 -88.773 1.00 75.06 478 GLN A C 1
ATOM 3646 O O . GLN A 1 478 ? 56.091 3.535 -89.269 1.00 75.06 478 GLN A O 1
ATOM 3651 N N . ALA A 1 479 ? 56.287 5.755 -89.496 1.00 71.69 479 ALA A N 1
ATOM 3652 C CA . ALA A 1 479 ? 56.718 5.691 -90.888 1.00 71.69 479 ALA A CA 1
ATOM 3653 C C . ALA A 1 479 ? 58.161 5.167 -90.991 1.00 71.69 479 ALA A C 1
ATOM 3655 O O . ALA A 1 479 ? 59.037 5.531 -90.208 1.00 71.69 479 ALA A O 1
ATOM 3656 N N . CYS A 1 480 ? 58.422 4.304 -91.972 1.00 73.19 480 CYS A N 1
ATOM 3657 C CA . CYS A 1 480 ? 59.768 3.803 -92.217 1.00 73.19 480 CYS A CA 1
ATOM 3658 C C . CYS A 1 480 ? 60.616 4.869 -92.928 1.00 73.19 480 CYS A C 1
ATOM 3660 O O . CYS A 1 480 ? 60.419 5.110 -94.117 1.00 73.19 480 CYS A O 1
ATOM 3662 N N . GLU A 1 481 ? 61.599 5.441 -92.233 1.00 69.69 481 GLU A N 1
ATOM 3663 C CA . GLU A 1 481 ? 62.553 6.413 -92.797 1.00 69.69 481 GLU A CA 1
ATOM 3664 C C . GLU A 1 481 ? 63.913 5.791 -93.173 1.00 69.69 481 GLU A C 1
ATOM 3666 O O . GLU A 1 481 ? 64.791 6.474 -93.695 1.00 69.69 481 GLU A O 1
ATOM 3671 N N . GLU A 1 482 ? 64.098 4.485 -92.953 1.00 68.50 482 GLU A N 1
ATOM 3672 C CA . GLU A 1 482 ? 65.364 3.807 -93.251 1.00 68.50 482 GLU A CA 1
ATOM 3673 C C . GLU A 1 482 ? 65.645 3.690 -94.762 1.00 68.50 482 GLU A C 1
ATOM 3675 O O . GLU A 1 482 ? 64.718 3.439 -95.546 1.00 68.50 482 GLU A O 1
ATOM 3680 N N . PRO A 1 483 ? 66.918 3.824 -95.194 1.00 67.56 483 PRO A N 1
ATOM 3681 C CA . PRO A 1 483 ? 67.300 3.737 -96.600 1.00 67.56 483 PRO A CA 1
ATOM 3682 C C . PRO A 1 483 ? 67.076 2.329 -97.166 1.00 67.56 483 PRO A C 1
ATOM 3684 O O . PRO A 1 483 ? 67.243 1.315 -96.489 1.00 67.56 483 PRO A O 1
ATOM 3687 N N . CYS A 1 484 ? 66.716 2.245 -98.447 1.00 69.62 484 CYS A N 1
ATOM 3688 C CA . CYS A 1 484 ? 66.499 0.959 -99.107 1.00 69.62 484 CYS A CA 1
ATOM 3689 C C . CYS A 1 484 ? 67.831 0.215 -99.358 1.00 69.62 484 CYS A C 1
ATOM 3691 O O . CYS A 1 484 ? 68.636 0.636 -100.191 1.00 69.62 484 CYS A O 1
ATOM 3693 N N . ASN A 1 485 ? 68.022 -0.925 -98.679 1.00 66.19 485 ASN A N 1
ATOM 3694 C CA . ASN A 1 485 ? 69.192 -1.815 -98.800 1.00 66.19 485 ASN A CA 1
ATOM 3695 C C . ASN A 1 485 ? 69.062 -2.897 -99.896 1.00 66.19 485 ASN A C 1
ATOM 3697 O O . ASN A 1 485 ? 69.884 -3.810 -99.967 1.00 66.19 485 ASN A O 1
ATOM 3701 N N . LYS A 1 486 ? 68.037 -2.838 -100.760 1.00 65.44 486 LYS A N 1
ATOM 3702 C CA . LYS A 1 486 ? 67.874 -3.825 -101.842 1.00 65.44 486 LYS A CA 1
ATOM 3703 C C . LYS A 1 486 ? 68.980 -3.647 -102.901 1.00 65.44 486 LYS A C 1
ATOM 3705 O O . LYS A 1 486 ? 69.151 -2.525 -103.393 1.00 65.44 486 LYS A O 1
ATOM 3710 N N . PRO A 1 487 ? 69.704 -4.716 -103.295 1.00 61.06 487 PRO A N 1
ATOM 3711 C CA . PRO A 1 487 ? 70.705 -4.631 -104.356 1.00 61.06 487 PRO A CA 1
ATOM 3712 C C . PRO A 1 487 ? 70.033 -4.219 -105.671 1.00 61.06 487 PRO A C 1
ATOM 3714 O O . PRO A 1 487 ? 68.984 -4.750 -106.039 1.00 61.06 487 PRO A O 1
ATOM 3717 N N . ARG A 1 488 ? 70.612 -3.237 -106.373 1.00 60.72 488 ARG A N 1
ATOM 3718 C CA . ARG A 1 488 ? 70.115 -2.817 -107.692 1.00 60.72 488 ARG A CA 1
ATOM 3719 C C . ARG A 1 488 ? 70.589 -3.801 -108.775 1.00 60.72 488 ARG A C 1
ATOM 3721 O O . ARG A 1 488 ? 71.620 -4.443 -108.577 1.00 60.72 488 ARG A O 1
ATOM 3728 N N . PRO A 1 489 ? 69.880 -3.907 -109.915 1.00 61.50 489 PRO A N 1
ATOM 3729 C CA . PRO A 1 489 ? 70.314 -4.726 -111.047 1.00 61.50 489 PRO A CA 1
ATOM 3730 C C . PRO A 1 489 ? 71.732 -4.360 -111.520 1.00 61.50 489 PRO A C 1
ATOM 3732 O O . PRO A 1 489 ? 72.192 -3.231 -111.324 1.00 61.50 489 PRO A O 1
ATOM 3735 N N . SER A 1 490 ? 72.418 -5.315 -112.150 1.00 52.59 490 SER A N 1
ATOM 3736 C CA . SER A 1 490 ? 73.814 -5.233 -112.600 1.00 52.59 490 SER A CA 1
ATOM 3737 C C . SER A 1 490 ? 74.066 -4.022 -113.514 1.00 52.59 490 SER A C 1
ATOM 3739 O O . SER A 1 490 ? 73.758 -4.058 -114.701 1.00 52.59 490 SER A O 1
ATOM 3741 N N . GLY A 1 491 ? 74.648 -2.946 -112.964 1.00 57.47 491 GLY A N 1
ATOM 3742 C CA . GLY A 1 491 ? 75.031 -1.754 -113.738 1.00 57.47 491 GLY A CA 1
ATOM 3743 C C . GLY A 1 491 ? 75.107 -0.422 -112.977 1.00 57.47 491 GLY A C 1
ATOM 3744 O O . GLY A 1 491 ? 75.790 0.489 -113.442 1.00 57.47 491 GLY A O 1
ATOM 3745 N N . CYS A 1 492 ? 74.479 -0.284 -111.800 1.00 60.44 492 CYS A N 1
ATOM 3746 C CA . CYS A 1 492 ? 74.544 0.952 -111.000 1.00 60.44 492 CYS A CA 1
ATOM 3747 C C . CYS A 1 492 ? 75.320 0.745 -109.674 1.00 60.44 492 CYS A C 1
ATOM 3749 O O . CYS A 1 492 ? 75.055 -0.192 -108.930 1.00 60.44 492 CYS A O 1
ATOM 3751 N N . THR A 1 493 ? 76.256 1.652 -109.356 1.00 60.66 493 THR A N 1
ATOM 3752 C CA . THR A 1 493 ? 77.188 1.588 -108.200 1.00 60.66 493 THR A CA 1
ATOM 3753 C C . THR A 1 493 ? 76.774 2.442 -106.987 1.00 60.66 493 THR A C 1
ATOM 3755 O O . THR A 1 493 ? 77.612 2.785 -106.158 1.00 60.66 493 THR A O 1
ATOM 3758 N N . HIS A 1 494 ? 75.501 2.834 -106.873 1.00 61.47 494 HIS A N 1
ATOM 3759 C CA . HIS A 1 494 ? 75.019 3.730 -105.811 1.00 61.47 494 HIS A CA 1
ATOM 3760 C C . HIS A 1 494 ? 73.709 3.243 -105.172 1.00 61.47 494 HIS A C 1
ATOM 3762 O O . HIS A 1 494 ? 72.888 2.584 -105.819 1.00 61.47 494 HIS A O 1
ATOM 3768 N N . SER A 1 495 ? 73.503 3.632 -103.912 1.00 63.38 495 SER A N 1
ATOM 3769 C CA . SER A 1 495 ? 72.332 3.287 -103.096 1.00 63.38 495 SER A CA 1
ATOM 3770 C C . SER A 1 495 ? 71.074 4.076 -103.483 1.00 63.38 495 SER A C 1
ATOM 3772 O O . SER A 1 495 ? 71.146 5.163 -104.060 1.00 63.38 495 SER A O 1
ATOM 3774 N N . CYS A 1 496 ? 69.895 3.524 -103.185 1.00 66.00 496 CYS A N 1
ATOM 3775 C CA . CYS A 1 496 ? 68.610 4.156 -103.487 1.00 66.00 496 CYS A CA 1
ATOM 3776 C C . CYS A 1 496 ? 68.350 5.363 -102.557 1.00 66.00 496 CYS A C 1
ATOM 3778 O O . CYS A 1 496 ? 68.452 5.206 -101.343 1.00 66.00 496 CYS A O 1
ATOM 3780 N N . PRO A 1 497 ? 67.964 6.545 -103.080 1.00 64.69 497 PRO A N 1
ATOM 3781 C CA . PRO A 1 497 ? 67.683 7.727 -102.259 1.00 64.69 497 PRO A CA 1
ATOM 3782 C C . PRO A 1 497 ? 66.287 7.720 -101.610 1.00 64.69 497 PRO A C 1
ATOM 3784 O O . PRO A 1 497 ? 65.928 8.682 -100.937 1.00 64.69 497 PRO A O 1
ATOM 3787 N N . ARG A 1 498 ? 65.463 6.687 -101.850 1.00 64.31 498 ARG A N 1
ATOM 3788 C CA . ARG A 1 498 ? 64.131 6.557 -101.243 1.00 64.31 498 ARG A CA 1
ATOM 3789 C C . ARG A 1 498 ? 64.178 5.691 -99.978 1.00 64.31 498 ARG A C 1
ATOM 3791 O O . ARG A 1 498 ? 64.976 4.748 -99.934 1.00 64.31 498 ARG A O 1
ATOM 3798 N N . PRO A 1 499 ? 63.289 5.958 -99.002 1.00 67.12 499 PRO A N 1
ATOM 3799 C CA . PRO A 1 499 ? 63.090 5.062 -97.872 1.00 67.12 499 PRO A CA 1
ATOM 3800 C C . PRO A 1 499 ? 62.625 3.674 -98.339 1.00 67.12 499 PRO A C 1
ATOM 3802 O O . PRO A 1 499 ? 62.168 3.497 -99.475 1.00 67.12 499 PRO A O 1
ATOM 3805 N N . CYS A 1 500 ? 62.779 2.682 -97.465 1.00 71.50 500 CYS A N 1
ATOM 3806 C CA . CYS A 1 500 ? 62.445 1.284 -97.720 1.00 71.50 500 CYS A CA 1
ATOM 3807 C C . CYS A 1 500 ? 61.030 1.131 -98.308 1.00 71.50 500 CYS A C 1
ATOM 3809 O O . CYS A 1 500 ? 60.054 1.663 -97.779 1.00 71.50 500 CYS A O 1
ATOM 3811 N N . HIS A 1 501 ? 60.919 0.384 -99.407 1.00 68.12 501 HIS A N 1
ATOM 3812 C CA . HIS A 1 501 ? 59.663 0.163 -100.119 1.00 68.12 501 HIS A CA 1
ATOM 3813 C C . HIS A 1 501 ? 59.506 -1.305 -100.538 1.00 68.12 501 HIS A C 1
ATOM 3815 O O . HIS A 1 501 ? 60.480 -2.020 -100.805 1.00 68.12 501 HIS A O 1
ATOM 3821 N N . GLN A 1 502 ? 58.255 -1.747 -100.656 1.00 63.00 502 GLN A N 1
ATOM 3822 C CA . GLN A 1 502 ? 57.922 -3.148 -100.916 1.00 63.00 502 GLN A CA 1
ATOM 3823 C C . GLN A 1 502 ? 58.250 -3.587 -102.362 1.00 63.00 502 GLN A C 1
ATOM 3825 O O . GLN A 1 502 ? 58.701 -4.712 -102.562 1.00 63.00 502 GLN A O 1
ATOM 3830 N N . GLY A 1 503 ? 58.151 -2.687 -103.353 1.00 64.44 503 GLY A N 1
ATOM 3831 C CA . GLY A 1 503 ? 58.398 -2.975 -104.782 1.00 64.44 503 GLY A CA 1
ATOM 3832 C C . GLY A 1 503 ? 59.866 -2.937 -105.249 1.00 64.44 503 GLY A C 1
ATOM 3833 O O . GLY A 1 503 ? 60.786 -2.830 -104.433 1.00 64.44 503 GLY A O 1
ATOM 3834 N N . GLU A 1 504 ? 60.081 -3.013 -106.568 1.00 60.34 504 GLU A N 1
ATOM 3835 C CA . GLU A 1 504 ? 61.391 -2.841 -107.222 1.00 60.34 504 GLU A CA 1
ATOM 3836 C C . GLU A 1 504 ? 61.882 -1.384 -107.157 1.00 60.34 504 GLU A C 1
ATOM 3838 O O . GLU A 1 504 ? 61.092 -0.437 -107.169 1.00 60.34 504 GLU A O 1
ATOM 3843 N N . CYS A 1 505 ? 63.201 -1.180 -107.067 1.00 60.78 505 CYS A N 1
ATOM 3844 C CA . CYS A 1 505 ? 63.788 0.162 -107.024 1.00 60.78 505 CYS A CA 1
ATOM 3845 C C . CYS A 1 505 ? 63.533 0.894 -108.352 1.00 60.78 505 CYS A C 1
ATOM 3847 O O . CYS A 1 505 ? 64.019 0.458 -109.395 1.00 60.78 505 CYS A O 1
ATOM 3849 N N . HIS A 1 506 ? 62.828 2.032 -108.315 1.00 61.03 506 HIS A N 1
ATOM 3850 C CA . HIS A 1 506 ? 62.545 2.842 -109.511 1.00 61.03 506 HIS A CA 1
ATOM 3851 C C . HIS A 1 506 ? 63.814 3.154 -110.331 1.00 61.03 506 HIS A C 1
ATOM 3853 O O . HIS A 1 506 ? 64.895 3.374 -109.773 1.00 61.03 506 HIS A O 1
ATOM 3859 N N . GLN A 1 507 ? 63.664 3.207 -111.661 1.00 58.97 507 GLN A N 1
ATOM 3860 C CA . GLN A 1 507 ? 64.747 3.472 -112.617 1.00 58.97 507 GLN A CA 1
ATOM 3861 C C . GLN A 1 507 ? 65.562 4.709 -112.246 1.00 58.97 507 GLN A C 1
ATOM 3863 O O . GLN A 1 507 ? 65.039 5.742 -111.816 1.00 58.97 507 GLN A O 1
ATOM 3868 N N . CYS A 1 508 ? 66.874 4.593 -112.406 1.00 59.12 508 CYS A N 1
ATOM 3869 C CA . CYS A 1 508 ? 67.778 5.601 -111.914 1.00 59.12 508 CYS A CA 1
ATOM 3870 C C . CYS A 1 508 ? 67.840 6.836 -112.822 1.00 59.12 508 CYS A C 1
ATOM 3872 O O . CYS A 1 508 ? 68.136 6.729 -114.004 1.00 59.12 508 CYS A O 1
ATOM 3874 N N . LYS A 1 509 ? 67.624 8.034 -112.264 1.00 60.12 509 LYS A N 1
ATOM 3875 C CA . LYS A 1 509 ? 67.810 9.310 -112.986 1.00 60.12 509 LYS A CA 1
ATOM 3876 C C . LYS A 1 509 ? 69.190 9.945 -112.755 1.00 60.12 509 LYS A C 1
ATOM 3878 O O . LYS A 1 509 ? 69.408 11.082 -113.163 1.00 60.12 509 LYS A O 1
ATOM 3883 N N . LEU A 1 510 ? 70.119 9.236 -112.106 1.00 61.41 510 LEU A N 1
ATOM 3884 C CA . LEU A 1 510 ? 71.465 9.742 -111.832 1.00 61.41 510 LEU A CA 1
ATOM 3885 C C . LEU A 1 510 ? 72.309 9.811 -113.114 1.00 61.41 510 LEU A C 1
ATOM 3887 O O . LEU A 1 510 ? 72.430 8.840 -113.863 1.00 61.41 510 LEU A O 1
ATOM 3891 N N . MET A 1 511 ? 72.888 10.990 -113.345 1.00 61.38 511 MET A N 1
ATOM 3892 C CA . MET A 1 511 ? 73.834 11.280 -114.421 1.00 61.38 511 MET A CA 1
ATOM 3893 C C . MET A 1 511 ? 75.240 10.867 -113.970 1.00 61.38 511 MET A C 1
ATOM 3895 O O . MET A 1 511 ? 75.819 11.495 -113.086 1.00 61.38 511 MET A O 1
ATOM 3899 N N . LEU A 1 512 ? 75.796 9.814 -114.565 1.00 62.75 512 LEU A N 1
ATOM 3900 C CA . LEU A 1 512 ? 77.167 9.375 -114.323 1.00 62.75 512 LEU A CA 1
ATOM 3901 C C . LEU A 1 512 ? 78.127 10.208 -115.178 1.00 62.75 512 LEU A C 1
ATOM 3903 O O . LEU A 1 512 ? 78.000 10.255 -116.403 1.00 62.75 512 LEU A O 1
ATOM 3907 N N . LYS A 1 513 ? 79.107 10.851 -114.538 1.00 64.88 513 LYS A N 1
ATOM 3908 C CA . LYS A 1 513 ? 80.189 11.568 -115.222 1.00 64.88 513 LYS A CA 1
ATOM 3909 C C . LYS A 1 513 ? 81.215 10.549 -115.727 1.00 64.88 513 LYS A C 1
ATOM 3911 O O . LYS A 1 513 ? 81.915 9.940 -114.924 1.00 64.88 513 LYS A O 1
ATOM 3916 N N . ARG A 1 514 ? 81.324 10.366 -117.044 1.00 67.94 514 ARG A N 1
ATOM 3917 C CA . ARG A 1 514 ? 82.383 9.567 -117.687 1.00 67.94 514 ARG A CA 1
ATOM 3918 C C . ARG A 1 514 ? 83.257 10.472 -118.548 1.00 67.94 514 ARG A C 1
ATOM 3920 O O . ARG A 1 514 ? 82.767 11.427 -119.140 1.00 67.94 514 ARG A O 1
ATOM 3927 N N . GLN A 1 515 ? 84.556 10.203 -118.614 1.00 64.50 515 GLN A N 1
ATOM 3928 C CA . GLN A 1 515 ? 85.434 10.926 -119.535 1.00 64.50 515 GLN A CA 1
ATOM 3929 C C . GLN A 1 515 ? 85.210 10.427 -120.969 1.00 64.50 515 GLN A C 1
ATOM 3931 O O . GLN A 1 515 ? 85.026 9.229 -121.189 1.00 64.50 515 GLN A O 1
ATOM 3936 N N . CYS A 1 516 ? 85.179 11.350 -121.934 1.00 66.75 516 CYS A N 1
ATOM 3937 C CA . CYS A 1 516 ? 85.157 11.025 -123.359 1.00 66.75 516 CYS A CA 1
ATOM 3938 C C . CYS A 1 516 ? 86.432 10.258 -123.742 1.00 66.75 516 CYS A C 1
ATOM 3940 O O . CYS A 1 516 ? 87.465 10.415 -123.097 1.00 66.75 516 CYS A O 1
ATOM 3942 N N . HIS A 1 517 ? 86.382 9.464 -124.814 1.00 63.94 517 HIS A N 1
ATOM 3943 C CA . HIS A 1 517 ? 87.517 8.652 -125.268 1.00 63.94 517 HIS A CA 1
ATOM 3944 C C . HIS A 1 517 ? 88.751 9.492 -125.655 1.00 63.94 517 HIS A C 1
ATOM 3946 O O . HIS A 1 517 ? 89.872 9.007 -125.592 1.00 63.94 517 HIS A O 1
ATOM 3952 N N . CYS A 1 518 ? 88.553 10.773 -125.983 1.00 67.81 518 CYS A N 1
ATOM 3953 C CA . CYS A 1 518 ? 89.620 11.746 -126.219 1.00 67.81 518 CYS A CA 1
ATOM 3954 C C . CYS A 1 518 ? 90.102 12.485 -124.951 1.00 67.81 518 CYS A C 1
ATOM 3956 O O . CYS A 1 518 ? 90.872 13.428 -125.076 1.00 67.81 518 CYS A O 1
ATOM 3958 N N . CYS A 1 519 ? 89.629 12.120 -123.750 1.00 64.38 519 CYS A N 1
ATOM 3959 C CA . CYS A 1 519 ? 89.949 12.700 -122.428 1.00 64.38 519 CYS A CA 1
ATOM 3960 C C . CYS A 1 519 ? 89.738 14.221 -122.251 1.00 64.38 519 CYS A C 1
ATOM 3962 O O . CYS A 1 519 ? 89.933 14.738 -121.154 1.00 64.38 519 CYS A O 1
ATOM 3964 N N . LEU A 1 520 ? 89.288 14.937 -123.285 1.00 63.06 520 LEU A N 1
ATOM 3965 C CA . LEU A 1 520 ? 89.167 16.399 -123.287 1.00 63.06 520 LEU A CA 1
ATOM 3966 C C . LEU A 1 520 ? 87.793 16.915 -122.824 1.00 63.06 520 LEU A C 1
ATOM 3968 O O . LEU A 1 520 ? 87.663 18.087 -122.485 1.00 63.06 520 LEU A O 1
ATOM 3972 N N . MET A 1 521 ? 86.763 16.062 -122.770 1.00 60.53 521 MET A N 1
ATOM 3973 C CA . MET A 1 521 ? 85.423 16.439 -122.297 1.00 60.53 521 MET A CA 1
ATOM 3974 C C . MET A 1 521 ? 84.827 15.371 -121.379 1.00 60.53 521 MET A C 1
ATOM 3976 O O . MET A 1 521 ? 84.981 14.172 -121.614 1.00 60.53 521 MET A O 1
ATOM 3980 N N . ALA A 1 522 ? 84.117 15.798 -120.334 1.00 66.88 522 ALA A N 1
ATOM 3981 C CA . ALA A 1 522 ? 83.330 14.906 -119.489 1.00 66.88 522 ALA A CA 1
ATOM 3982 C C . ALA A 1 522 ? 81.904 14.788 -120.045 1.00 66.88 522 ALA A C 1
ATOM 3984 O O . ALA A 1 522 ? 81.207 15.790 -120.191 1.00 66.88 522 ALA A O 1
ATOM 3985 N N . VAL A 1 523 ? 81.471 13.564 -120.338 1.00 66.31 523 VAL A N 1
ATOM 3986 C CA . VAL A 1 523 ? 80.123 13.250 -120.814 1.00 66.31 523 VAL A CA 1
ATOM 3987 C C . VAL A 1 523 ? 79.291 12.746 -119.638 1.00 66.31 523 VAL A C 1
ATOM 3989 O O . VAL A 1 523 ? 79.700 11.844 -118.905 1.00 66.31 523 VAL A O 1
ATOM 3992 N N . TYR A 1 524 ? 78.108 13.327 -119.461 1.00 67.38 524 TYR A N 1
ATOM 3993 C CA . TYR A 1 524 ? 77.133 12.900 -118.462 1.00 67.38 524 TYR A CA 1
ATOM 3994 C C . TYR A 1 524 ? 76.169 11.902 -119.107 1.00 67.38 524 TYR A C 1
ATOM 3996 O O . TYR A 1 524 ? 75.372 12.268 -119.968 1.00 67.38 524 TYR A O 1
ATOM 4004 N N . ILE A 1 525 ? 76.258 10.631 -118.717 1.00 64.62 525 ILE A N 1
ATOM 4005 C CA . ILE A 1 525 ? 75.426 9.549 -119.259 1.00 64.62 525 ILE A CA 1
ATOM 4006 C C . ILE A 1 525 ? 74.440 9.113 -118.173 1.00 64.62 525 ILE A C 1
ATOM 4008 O O . ILE A 1 525 ? 74.829 8.900 -117.027 1.00 64.62 525 ILE A O 1
ATOM 4012 N N . ARG A 1 526 ? 73.151 8.984 -118.509 1.00 58.78 526 ARG A N 1
ATOM 4013 C CA . ARG A 1 526 ? 72.136 8.463 -117.573 1.00 58.78 526 ARG A CA 1
ATOM 4014 C C . ARG A 1 526 ? 72.461 7.003 -117.216 1.00 58.78 526 ARG A C 1
ATOM 4016 O O . ARG A 1 526 ? 72.704 6.225 -118.137 1.00 58.78 526 ARG A O 1
ATOM 4023 N N . CYS A 1 527 ? 72.446 6.633 -115.924 1.00 58.09 527 CYS A N 1
ATOM 4024 C CA . CYS A 1 527 ? 72.482 5.216 -115.506 1.00 58.09 527 CYS A CA 1
ATOM 4025 C C . CYS A 1 527 ? 71.225 4.553 -116.091 1.00 58.09 527 CYS A C 1
ATOM 4027 O O . CYS A 1 527 ? 70.122 4.875 -115.650 1.00 58.09 527 CYS A O 1
ATOM 4029 N N . ARG A 1 528 ? 71.385 3.747 -117.145 1.00 54.00 528 ARG A N 1
ATOM 4030 C CA . ARG A 1 528 ? 70.304 2.948 -117.732 1.00 54.00 528 ARG A CA 1
ATOM 4031 C C . ARG A 1 528 ? 70.240 1.605 -117.040 1.00 54.00 528 ARG A C 1
ATOM 4033 O O . ARG A 1 528 ? 71.328 1.013 -116.875 1.00 54.00 528 ARG A O 1
#

InterPro domains:
  IPR000967 Zinc finger, NF-X1-type [PF01422] (49-66)
  IPR000967 Zinc finger, NF-X1-type [PF01422] (102-122)
  IPR000967 Zinc finger, NF-X1-type [PF01422] (157-175)
  IPR000967 Zinc finger, NF-X1-type [PF01422] (210-228)
  IPR000967 Zinc finger, NF-X1-type [PF01422] (262-279)
  IPR000967 Zinc finger, NF-X1-type [PF01422] (289-307)
  IPR000967 Zinc finger, NF-X1-type [PF01422] (356-365)
  IPR000967 Zinc finger, NF-X1-type [PF01422] (376-385)
  IPR000967 Zinc finger, NF-X1-type [PF01422] (452-462)
  IPR000967 Zinc finger, NF-X1-type [PF01422] (493-509)
  IPR000967 Zinc finger, NF-X1-type [SM00438] (49-67)
  IPR000967 Zinc finger, NF-X1-type [SM00438] (102-123)
  IPR000967 Zinc finger, NF-X1-type [SM00438] (157-176)
  IPR000967 Zinc finger, NF-X1-type [SM00438] (210-229)
  IPR000967 Zinc finger, NF-X1-type [SM00438] (262-281)
  IPR000967 Zinc finger, NF-X1-type [SM00438] (289-308)
  IPR000967 Zinc finger, NF-X1-type [SM00438] (346-366)
  IPR000967 Zinc finger, NF-X1-type [SM00438] (375-417)
  IPR000967 Zinc finger, NF-X1-type [SM00438] (452-482)
  IPR000967 Zinc finger, NF-X1-type [SM00438] (492-510)

Foldseek 3Di:
DDDPDDDDPVRPDPWQAAQLRPDTPADDDPVDDPSFNQDFSQCQAPPRQVDGGRDGRDPDHGDAAQDWDFAAAQLNPDGTDIDGSSPNYDFPQAFSQDDAPLNPDGGRGGRDHDPPPRDFAPAWDFAAALLNPDTDTGGSSPNHDFDQDFSQDQAPLNPDGRRDGGDHDHRYHDPLADFDAQLLNPDTDHDRSPDDDDFPQAQSQDQAPLNPDGGRDGRDPDHGDFQQDWDFDQALQNPDTDTDGSNDHHFAQDAFQDQAPLNPDGRRDGHDNPNDDAAQDFCQPQALLNPDGGRDGRDPDHGDFDPDWDWQAAPVRPDIDIGGRNCPVVDDHDFFQDWDPDADPAPDRDADTDGGDDDDDDAGQDANQDQDPQDRDGQRHGQQAFDFDPPPDDDDDDDDDPDDGDGHRDDGDAAQDWDWDAALLNPDIDTGRPRPDDHHFPQAFSQAQEQLNPDGFRDTRDHADPPDDSRHDHPPGDHFPAFDPDDAPPFDDDGQPGGRHNDHRPAFQAFDFDADPVNPDTDTDGRD

Organism: Nematostella vectensis (NCBI:txid45351)

Secondary structure (DSSP, 8-state):
--------TTTS-SS-B-TTSS-BSPPP-TTS-TT--SSB--PBPTTT-S-B--SBS-SSSPPPP--EEEE--TTS-SPPEEEEGGG------SB--PBPTTSS-B--SB--SSSS-PPPP--EEEEE-TTSS-EEEEETT------SSB--PBPTTSS-B--SBS-SS-----TTSSEEE-TTSS-EEE--TTSPPPP-SSB--PBPTTSS-B--SBS-SSSPPPP--EEEEE-TTSS-EEEEETTS-----PBP-PBPTTSSSB---BS--S-PPP--SB--PBPTTSS-B--SB--SSSPPPPS-EEEEE-TTSS-EEEEETT-TTTSPPPPP-SBP-PPPSSSSSSPPP-B--SSSPPPP-SB--PBPTTSSPBP-SBP-SSEE------S--------PPPEE-PPPPPP--EEEEE-TTSS-EEEEETTT------SSB--PBPTTSS-B--SBS----TTS-TTB--TTSPP--SB--PPPPTT--S--SSBP-SSPPPPP--EEEEE-TTSSSEEEEE--

Sequence (528 aa):
PKCRYEFKQSDCPTRYHCFCGKEENPAFDPWIVPHSCGQTCSRPLKPDCGHECLLLCHPGPCPPCPKTVRTRCHCGTQAPSVRRCGAKDWSCSRPCGKLLSCGHHSCQTPCHAGKSDCPPCPKESVQSCLCGKQESKRPCASPDWQCQKICGRTLSCGFHICEKVCHSGLCGDCPRSGERSCPCGKTKISLPCTEDIPTCGDTCEQELSCGRHKCTQRCHQGPCGPCRQFVTKQCRCGKREKNVQCSMEFTCEAKCTNMRQCSRHQCKRKCCDGKCPPCEQTCGRTLNCKNHKCPSQCHRGPCYPCPLTVDMKCFCGSTVVTLQCGREKISKPPKCNELCKHPSNCHHPSREPHRCHYGDCPTCRQICKRHLPDCNHTCPQRCHDNVPAQTKSPIAAAKDTQQNPEVVALPCPPCREPVKWSCYGEHEDRLFPCSEACRYSCGRPCGRALPCGNHTCQLECHYVTKETSKTEAGPECQACEEPCNKPRPSGCTHSCPRPCHQGECHQCKLMLKRQCHCCLMAVYIRCR

pLDDT: mean 71.89, std 8.27, range [38.16, 86.56]

Radius of gyration: 64.27 Å; chains: 1; bounding box: 144×71×182 Å